Protein 6KX1 (pdb70)

Solvent-accessible surface area: 18974 Å² total; per-residue (Å²): 97,59,1,94,26,65,40,17,14,29,11,70,76,43,24,61,46,110,0,24,0,84,7,66,67,29,87,9,49,98,52,35,0,0,0,0,4,31,7,138,136,81,26,12,35,5,0,0,0,6,5,25,135,94,56,133,97,43,53,51,35,5,111,45,0,132,81,25,6,74,5,48,29,33,50,107,120,36,4,0,39,0,57,0,65,87,2,109,63,114,2,44,7,62,0,6,0,0,0,3,0,0,5,39,8,0,92,24,23,27,0,17,5,40,86,48,160,50,49,62,12,50,12,21,19,2,7,44,62,131,90,94,24,16,0,0,0,1,0,47,21,0,23,1,64,46,13,75,21,58,1,44,93,39,86,52,84,111,24,36,21,54,2,71,23,47,91,107,89,115,65,34,7,12,4,0,0,1,40,10,59,40,100,36,27,72,89,120,72,4,22,0,10,0,25,0,87,28,27,108,44,116,44,80,48,104,2,87,68,132,116,5,92,14,70,10,65,54,132,48,28,75,9,33,91,47,77,102,3,43,0,30,0,102,6,61,84,54,0,71,17,103,71,54,57,20,7,0,0,0,0,8,23,69,48,92,77,0,0,78,8,12,0,43,61,19,64,60,120,26,90,85,14,54,93,30,6,60,10,57,38,80,18,38,76,0,32,0,78,0,27,131,3,82,13,85,3,3,5,45,0,10,0,0,0,1,13,72,37,63,16,4,23,21,2,61,4,0,42,0,31,0,106,72,73,65,20,50,7,84,8,23,21,2,2,2,5,74,65,6,32,118,86,38,18,0,0,0,0,0,0,0,7,47,0,14,25,84,111,24,80,20,42,3,54,6,70,65,73,113,64,156,125,38,45,31,56,8,77,16,73,4,39,31,173,52,3,2,2,1,1,2,0,3,0,45,9,75,84,84,78,8,68,176,54,54,36,0,19,1,21,2,56,10,145,49,52,147,71,58,50,66,90,68,13,54,74,120,116,79,0,48,8,75,50,85,182,129,158

B-factor: mean 35.23, std 11.3, range [15.23, 116.92]

Nearest PDB structures (foldseek):
  6kx1-assembly1_A  TM=1.005E+00  e=6.477E-41  Mus musculus
  5mv3-assembly2_C  TM=9.766E-01  e=1.508E-34  Mus musculus
  5mu2-assembly4_G  TM=9.497E-01  e=2.053E-34  Mus musculus
  5mv4-assembly3_F  TM=9.748E-01  e=3.302E-33  Mus musculus
  5b6f-assembly4_H  TM=8.784E-01  e=6.701E-34  Mus musculus

Secondary structure (DSSP, 8-state):
-EEEEE--EEE-TT--EEEEEEEESS-GGGS-EEEEEEETTTEEEEEEEE--GGGTT-EEE-GGGTTTEEEEEETTTTEEEEEE-S--GGG-EEEEEEETTTTEE---EEEEE-SPPPBPPEEEEE-----EEEEEEEEEEEBSS--EEEEGGGTB-TTEEEPPPEEETTEEEEEEEEEEEGGGTTTS--EEEEEEGGGTEEEEEE----/---EEEE-SEEEEETTS-EEEEEEESS--B-TTS-B-EEEEEE-TTS-EEEEEETTTEE-TT--TTEEEEEETTEEEEEE-S--GGG-EEEEEEE-SS-SSPEE---EEEEEE---B--EEEEEPPPHHHHHTTEEEEEEEEEEEBSS--EEEEEETT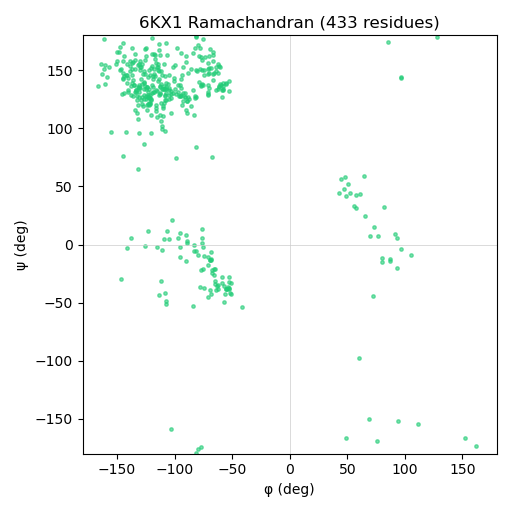EEE-TTEEEEEPPPPTTTS-EEEEEEEEEEHHHHTT--EEEEEEE-TT-SSPEEEEEES--/--PPPP----

Foldseek 3Di:
DAKAKDKAFEAEAQAKIKMKIFDDDDQLQQWKKFKWWADPVPGIGTAKIWHHVVVVGDMDGDPVQPPFWDWDDDSVRSMIMIIGGRDDQVVWGWMWMATHPHDDIHPTDTHGYHNDDFDAWDKDWAAPCPQKDKTKIKTWFGDDDDKDKDKPNPPADPFKDWDDWDADPRMIITMMMGMDGPVCPPVPWIWMWIGDVNVRDIDIGIHHHD/DKAKAWPDQEAEDAAQAKDKIKIFIPWFQQAPVRFGFKWKWFAAFPGDIDTAAGRQFHGDPPHDPQWGKDDGTGMIMIMRGNDALRRFGWMKMWGDHDDDVTDIYPTHTYAYDDDFDFWDKDKDWDDPVQLVVFKTKIKIKGDFGPDPDKDKWKDFQRHTDDPQKDKDKGDQDSVHRGIMMMIMRMDTSVVVVVTFKIKMWMDDPVDNGTDMDMDGPVD/DPDDDDDDDD

GO terms:
  GO:0005515 protein binding (F, IPI)
  GO:0033629 negative regulation of cell adhesion mediated by integrin (P, IDA)
  GO:0005886 plasma membrane (C, TAS)
  GO:0005796 Golgi lumen (C, TAS)
  GO:0000785 chromatin (C, IDA)
  GO:0003712 transcription coregulator activity (F, IDA)
  GO:0045944 positive regulation of transcription by RNA polymerase II (P, IDA)
  GO:0030330 DNA damage response, signal transduction by p53 class mediator (P, IDA)
  GO:1902166 negative regulation of intrinsic apoptotic signaling pathway in response to DNA damage by p53 class mediator (P, IDA)
  GO:0031571 mitotic G1 DNA damage checkpoint signaling (P, IDA)
  GO:0000122 negative regulation of transcription by RNA polymerase II (P, IDA)
  GO:0002039 p53 binding (F, IPI)
  GO:0005886 plasma membrane (C, IDA)
  GO:0070062 extracellular exosome (C, IDA)
  GO:0031982 vesicle (C, HDA)
  GO:0070062 extracellular exosome (C, HDA)
  GO:0005576 extracellular region (C, HDA)

Sequence (439 aa):
VNLEESGGGLVQPGGSMKLSCVASGFTFSNYWMNWVRQSPEKGLEWVAQIRLKSDNYATHYAESVKGRFTISRDDSKSSVYLQMNNLRAEDTGIYYCTGGVFDYWGQGTTLTVSSSKTTPPSVYPLAPGNSMVTLGCLVKGYFPEPVTVTWNSGALSSGVHTFPAVLQSDLYTLSSSVTVPSSTWPSQTVTCNVAHPASSTKVDKKIVPRDVVMTQTPLSLPVSLGDQASISCRSSQSLVHSNGNTYLHWYLQKPGQSPKLLIYKVSNRFSGVPDRFSGSGSGTDFTLKISRVEAEDLGVYFCSQSTHVPPWTFGGGTKLEIKRADAAPTVSIFPPSSEQLTSGGASVVCFLNNFYPKDINVKWKIDGSERQNGVLNSWTDQDSKDSTYSMSSTLTLTKDEYERHNSYTCEATHKTSTSPIVKSFNRNEVTSAPDTRPA

Structure (mmCIF, N/CA/C/O backbone):
data_6KX1
#
_entry.id   6KX1
#
_cell.length_a   159.920
_cell.length_b   39.980
_cell.length_c   63.870
_cell.angle_alpha   90.000
_cell.angle_beta   100.560
_cell.angle_gamma   90.000
#
_symmetry.space_group_name_H-M   'C 1 2 1'
#
loop_
_entity.id
_entity.type
_entity.pdbx_description
1 polymer 'Fab Fragment-SN-101-Heavy chain'
2 polymer 'Fab Fragment-SN-101-Light chain'
3 polymer 'Synthetic MUC1 glycopepide'
4 non-polymer 2-acetamido-2-deoxy-alpha-D-galactopyranose
5 water water
#
loop_
_atom_site.group_PDB
_atom_site.id
_atom_site.type_symbol
_atom_site.label_atom_id
_atom_site.label_alt_id
_atom_site.label_comp_id
_atom_site.label_asym_id
_atom_site.label_entity_id
_atom_site.label_seq_id
_atom_site.pdbx_PDB_ins_code
_atom_site.Cartn_x
_atom_site.Cartn_y
_atom_site.Cartn_z
_atom_site.occupancy
_atom_site.B_iso_or_equiv
_atom_site.auth_seq_id
_atom_site.auth_comp_id
_atom_site.auth_asym_id
_atom_site.auth_atom_id
_atom_site.pdbx_PDB_model_num
ATOM 1 N N . VAL A 1 21 ? 56.69800 -1.35300 42.97000 1.000 43.37000 1 VAL A N 1
ATOM 2 C CA . VAL A 1 21 ? 57.53000 -0.50000 42.06500 1.000 37.85000 1 VAL A CA 1
ATOM 3 C C . VAL A 1 21 ? 57.94000 0.79100 42.76700 1.000 42.28000 1 VAL A C 1
ATOM 4 O O . VAL A 1 21 ? 57.12000 1.46500 43.39000 1.000 44.18000 1 VAL A O 1
ATOM 17 N N . ASN A 1 22 ? 59.21300 1.15500 42.64300 1.000 36.16000 2 ASN A N 1
ATOM 18 C CA . ASN A 1 22 ? 59.72100 2.36100 43.26800 1.000 40.87000 2 ASN A CA 1
ATOM 19 C C . ASN A 1 22 ? 60.55800 3.13400 42.26100 1.000 39.71000 2 ASN A C 1
ATOM 20 O O . ASN A 1 22 ? 61.38100 2.55200 41.55100 1.000 36.70000 2 ASN A O 1
ATOM 31 N N . LEU A 1 23 ? 60.30800 4.43100 42.18000 1.000 33.58000 3 LEU A N 1
ATOM 32 C CA . LEU A 1 23 ? 61.12800 5.37000 41.42300 1.000 32.94000 3 LEU A CA 1
ATOM 33 C C . LEU A 1 23 ? 61.46500 6.52000 42.35300 1.000 36.14000 3 LEU A C 1
ATOM 34 O O . LEU A 1 23 ? 60.56100 7.14100 42.93500 1.000 37.11000 3 LEU A O 1
ATOM 50 N N . GLU A 1 24 ? 62.75100 6.79100 42.52100 1.000 30.77000 4 GLU A N 1
ATOM 51 C CA . GLU A 1 24 ? 63.19700 7.79900 43.47900 1.000 35.47000 4 GLU A CA 1
ATOM 52 C C . GLU A 1 24 ? 63.97400 8.85600 42.73100 1.000 30.05000 4 GLU A C 1
ATOM 53 O O . GLU A 1 24 ? 64.96700 8.53600 42.07500 1.000 31.30000 4 GLU A O 1
ATOM 65 N N . GLU A 1 25 ? 63.54600 10.11300 42.86200 1.000 29.62000 5 GLU A N 1
ATOM 66 C CA . GLU A 1 25 ? 64.15800 11.23000 42.17400 1.000 30.51000 5 GLU A CA 1
ATOM 67 C C . GLU A 1 25 ? 65.10500 11.99000 43.09800 1.000 35.28000 5 GLU A C 1
ATOM 68 O O . GLU A 1 25 ? 64.94400 11.99200 44.31700 1.000 31.77000 5 GLU A O 1
ATOM 80 N N . SER A 1 26 ? 66.08100 12.66200 42.49200 1.000 29.92000 6 SER A N 1
ATOM 81 C CA . SER A 1 26 ? 67.00400 13.52000 43.21800 1.000 32.09000 6 SER A CA 1
ATOM 82 C C . SER A 1 26 ? 67.38700 14.67900 42.31000 1.000 33.09000 6 SER A C 1
ATOM 83 O O . SER A 1 26 ? 67.09300 14.68500 41.11000 1.000 29.67000 6 SER A O 1
ATOM 91 N N . GLY A 1 27 ? 68.06400 15.65900 42.89400 1.000 29.04000 7 GLY A N 1
ATOM 92 C CA . GLY A 1 27 ? 68.26100 16.93300 42.24700 1.000 30.75000 7 GLY A CA 1
ATOM 93 C C . GLY A 1 27 ? 67.08900 17.85300 42.49900 1.000 33.96000 7 GLY A C 1
ATOM 94 O O . GLY A 1 27 ? 66.06600 17.47600 43.07300 1.000 30.80000 7 GLY A O 1
ATOM 98 N N . GLY A 1 28 ? 67.25100 19.09400 42.04300 1.000 31.61000 8 GLY A N 1
ATOM 99 C CA . GLY A 1 28 ? 66.24500 20.10500 42.24100 1.000 36.64000 8 GLY A CA 1
ATOM 100 C C . GLY A 1 28 ? 66.70000 21.18700 43.19700 1.000 32.72000 8 GLY A C 1
ATOM 101 O O . GLY A 1 28 ? 67.91200 21.44700 43.33200 1.000 35.69000 8 GLY A O 1
ATOM 105 N N . GLY A 1 29 ? 65.73800 21.83000 43.83600 1.000 32.07000 9 GLY A N 1
ATOM 106 C CA . GLY A 1 29 ? 66.01700 22.94900 44.70900 1.000 31.55000 9 GLY A CA 1
ATOM 107 C C . GLY A 1 29 ? 65.90100 24.28400 43.99800 1.000 26.53000 9 GLY A C 1
ATOM 108 O O . GLY A 1 29 ? 65.17200 24.40800 43.00400 1.000 28.28000 9 GLY A O 1
ATOM 112 N N . LEU A 1 30 ? 66.64500 25.27300 44.45600 1.000 24.05000 10 LEU A N 1
ATOM 113 C CA . LEU A 1 30 ? 66.56000 26.62400 43.93300 1.000 22.18000 10 LEU A CA 1
ATOM 114 C C . LEU A 1 30 ? 67.64600 26.81400 42.87400 1.000 27.81000 10 LEU A C 1
ATOM 115 O O . LEU A 1 30 ? 68.82000 26.56200 43.13600 1.000 26.50000 10 LEU A O 1
ATOM 131 N N . VAL A 1 31 ? 67.26500 27.27800 41.70400 1.000 24.24000 11 VAL A N 1
ATOM 132 C CA . VAL A 1 31 ? 68.22000 27.57700 40.65100 1.000 28.88000 11 VAL A CA 1
ATOM 133 C C . VAL A 1 31 ? 67.98900 29.00200 40.18700 1.000 28.29000 11 VAL A C 1
ATOM 134 O O . VAL A 1 31 ? 66.84700 29.44900 40.04200 1.000 25.51000 11 VAL A O 1
ATOM 147 N N . GLN A 1 32 ? 69.07000 29.71100 39.94600 1.000 37.98000 12 GLN A N 1
ATOM 148 C CA . GLN A 1 32 ? 68.91500 31.07900 39.47300 1.000 37.81000 12 GLN A CA 1
ATOM 149 C C . GLN A 1 32 ? 68.49200 31.07400 38.00700 1.000 37.41000 12 GLN A C 1
ATOM 150 O O . GLN A 1 32 ? 68.83200 30.14700 37.25800 1.000 31.59000 12 GLN A O 1
ATOM 164 N N . PRO A 1 33 ? 67.74400 32.09000 37.58000 1.000 32.75000 13 PRO A N 1
ATOM 165 C CA . PRO A 1 33 ? 67.35400 32.17500 36.16600 1.000 39.43000 13 PRO A CA 1
ATOM 166 C C . PRO A 1 33 ? 68.56100 32.07600 35.23900 1.000 40.35000 13 PRO A C 1
ATOM 167 O O . PRO A 1 33 ? 69.62600 32.63700 35.50800 1.000 33.67000 13 PRO A O 1
ATOM 178 N N . GLY A 1 34 ? 68.37800 31.36600 34.12600 1.000 36.30000 14 GLY A N 1
ATOM 179 C CA . GLY A 1 34 ? 69.47200 31.07500 33.22500 1.000 35.80000 14 GLY A CA 1
ATOM 180 C C . GLY A 1 34 ? 70.35300 29.92500 33.64700 1.000 38.55000 14 GLY A C 1
ATOM 181 O O . GLY A 1 34 ? 71.15100 29.44200 32.83100 1.000 36.47000 14 GLY A O 1
ATOM 185 N N . GLY A 1 35 ? 70.22200 29.43400 34.88100 1.000 28.23000 15 GLY A N 1
ATOM 186 C CA . GLY A 1 35 ? 71.10700 28.41400 35.37800 1.000 29.44000 15 GLY A CA 1
ATOM 187 C C . GLY A 1 35 ? 70.72500 27.03100 34.87800 1.000 25.13000 15 GLY A C 1
ATOM 188 O O . GLY A 1 35 ? 69.79600 26.85100 34.09500 1.000 29.64000 15 GLY A O 1
ATOM 192 N N . SER A 1 36 ? 71.45200 26.03400 35.37500 1.000 29.90000 16 SER A N 1
ATOM 193 C CA . SER A 1 36 ? 71.31000 24.65600 34.94200 1.000 31.22000 16 SER A CA 1
ATOM 194 C C . SER A 1 36 ? 71.02500 23.76800 36.14400 1.000 32.67000 16 SER A C 1
ATOM 195 O O . SER A 1 36 ? 71.30700 24.12700 37.29000 1.000 32.41000 16 SER A O 1
ATOM 203 N N . MET A 1 37 ? 70.51500 22.57700 35.86100 1.000 24.85000 17 MET A N 1
ATOM 204 C CA . MET A 1 37 ? 70.19100 21.60900 36.90300 1.000 27.07000 17 MET A CA 1
ATOM 205 C C . MET A 1 37 ? 70.03700 20.25300 36.24100 1.000 27.71000 17 MET A C 1
ATOM 206 O O . MET A 1 37 ? 69.58700 20.15300 35.10500 1.000 29.53000 17 MET A O 1
ATOM 220 N N . LYS A 1 38 ? 70.41300 19.21700 36.96700 1.000 25.29000 18 LYS A N 1
ATOM 221 C CA . LYS A 1 38 ? 70.26500 17.84700 36.51700 1.000 30.02000 18 LYS A CA 1
ATOM 222 C C . LYS A 1 38 ? 69.40900 17.10700 37.53800 1.000 29.11000 18 LYS A C 1
ATOM 223 O O . LYS A 1 38 ? 69.77600 17.02100 38.71600 1.000 27.15000 18 LYS A O 1
ATOM 242 N N . LEU A 1 39 ? 68.28100 16.58700 37.08400 1.000 27.52000 19 LEU A N 1
ATOM 243 C CA . LEU A 1 39 ? 67.47000 15.68300 37.89600 1.000 27.43000 19 LEU A CA 1
ATOM 244 C C . LEU A 1 39 ? 67.84300 14.24800 37.59000 1.000 30.29000 19 LEU A C 1
ATOM 245 O O . LEU A 1 39 ? 68.18800 13.89900 36.45900 1.000 25.45000 19 LEU A O 1
ATOM 261 N N . SER A 1 40 ? 67.78600 13.40800 38.61000 1.000 25.69000 20 SER A N 1
ATOM 262 C CA . SER A 1 40 ? 68.05500 11.99500 38.42600 1.000 26.66000 20 SER A CA 1
ATOM 263 C C . SER A 1 40 ? 66.92300 11.17600 39.01700 1.000 26.94000 20 SER A C 1
ATOM 264 O O . SER A 1 40 ? 66.20800 11.62700 39.90500 1.000 30.83000 20 SER A O 1
ATOM 272 N N . CYS A 1 41 ? 66.76400 9.96300 38.49000 1.000 25.77000 21 CYS A N 1
ATOM 273 C CA . CYS A 1 41 ? 65.74300 9.02900 38.92400 1.000 26.09000 21 CYS A CA 1
ATOM 274 C C . CYS A 1 41 ? 66.29700 7.62100 38.85700 1.000 28.83000 21 CYS A C 1
ATOM 275 O O . CYS A 1 41 ? 66.87700 7.22600 37.84600 1.000 28.69000 21 CYS A O 1
ATOM 282 N N . VAL A 1 42 ? 66.13300 6.87800 39.95100 1.000 24.82000 22 VAL A N 1
ATOM 283 C CA . VAL A 1 42 ? 66.49700 5.47500 40.03000 1.000 26.37000 22 VAL A CA 1
ATOM 284 C C . VAL A 1 42 ? 65.23700 4.65200 40.23700 1.000 32.53000 22 VAL A C 1
ATOM 285 O O . VAL A 1 42 ? 64.43200 4.95100 41.13000 1.000 30.38000 22 VAL A O 1
ATOM 298 N N . ALA A 1 43 ? 65.09100 3.59200 39.44900 1.000 29.10000 23 ALA A N 1
ATOM 299 C CA . ALA A 1 43 ? 63.88400 2.78700 39.43600 1.000 32.52000 23 ALA A CA 1
ATOM 300 C C . ALA A 1 43 ? 64.15900 1.32500 39.76600 1.000 44.30000 23 ALA A C 1
ATOM 301 O O . ALA A 1 43 ? 65.22000 0.77700 39.44500 1.000 38.08000 23 ALA A O 1
ATOM 308 N N . SER A 1 44 ? 63.15900 0.68700 40.37500 1.000 37.13000 24 SER A N 1
ATOM 309 C CA . SER A 1 44 ? 63.21700 -0.72500 40.72300 1.000 41.92000 24 SER A CA 1
ATOM 310 C C . SER A 1 44 ? 61.82000 -1.30600 40.62900 1.000 37.18000 24 SER A C 1
ATOM 311 O O . SER A 1 44 ? 60.83500 -0.60900 40.87300 1.000 39.44000 24 SER A O 1
ATOM 319 N N . GLY A 1 45 ? 61.73500 -2.59900 40.30500 1.000 36.97000 25 GLY A N 1
ATOM 320 C CA . GLY A 1 45 ? 60.49100 -3.33900 40.41200 1.000 35.39000 25 GLY A CA 1
ATOM 321 C C . GLY A 1 45 ? 59.81100 -3.63100 39.09600 1.000 44.18000 25 GLY A C 1
ATOM 322 O O . GLY A 1 45 ? 58.83000 -4.39000 39.07400 1.000 35.82000 25 GLY A O 1
ATOM 326 N N . PHE A 1 46 ? 60.28700 -3.05000 38.00000 1.000 35.42000 26 PHE A N 1
ATOM 327 C CA . PHE A 1 46 ? 59.77300 -3.36600 36.67900 1.000 37.86000 26 PHE A CA 1
ATOM 328 C C . PHE A 1 46 ? 60.96000 -3.49400 35.74200 1.000 37.01000 26 PHE A C 1
ATOM 329 O O . PHE A 1 46 ? 62.09600 -3.16600 36.09100 1.000 31.00000 26 PHE A O 1
ATOM 346 N N . THR A 1 47 ? 60.69700 -4.00200 34.54700 1.000 33.15000 27 THR A N 1
ATOM 347 C CA . THR A 1 47 ? 61.77800 -4.25900 33.59700 1.000 40.66000 27 THR A CA 1
ATOM 348 C C . THR A 1 47 ? 62.11100 -2.94300 32.91200 1.000 32.49000 27 THR A C 1
ATOM 349 O O . THR A 1 47 ? 61.63800 -2.65500 31.81300 1.000 29.95000 27 THR A O 1
ATOM 360 N N . PHE A 1 48 ? 62.95600 -2.16200 33.59300 1.000 33.06000 28 PHE A N 1
ATOM 361 C CA . PHE A 1 48 ? 63.23300 -0.76900 33.22300 1.000 34.09000 28 PHE A CA 1
ATOM 362 C C . PHE A 1 48 ? 63.62300 -0.63100 31.76900 1.000 34.07000 28 PHE A C 1
ATOM 363 O O . PHE A 1 48 ? 63.19200 0.30400 31.08600 1.000 29.11000 28 PHE A O 1
ATOM 380 N N . SER A 1 49 ? 64.45100 -1.54700 31.27900 1.000 31.14000 29 SER A N 1
ATOM 381 C CA . SER A 1 49 ? 65.03900 -1.42300 29.96000 1.000 33.28000 29 SER A CA 1
ATOM 382 C C . SER A 1 49 ? 64.00900 -1.58300 28.85800 1.000 31.48000 29 SER A C 1
ATOM 383 O O . SER A 1 49 ? 64.31000 -1.25000 27.71400 1.000 32.20000 29 SER A O 1
ATOM 391 N N . ASN A 1 50 ? 62.80300 -2.06100 29.15800 1.000 29.87000 30 ASN A N 1
ATOM 392 C CA . ASN A 1 50 ? 61.78500 -2.19100 28.12900 1.000 33.65000 30 ASN A CA 1
ATOM 393 C C . ASN A 1 50 ? 60.67800 -1.15100 28.24300 1.000 33.41000 30 ASN A C 1
ATOM 394 O O . ASN A 1 50 ? 59.67000 -1.26000 27.54100 1.000 27.68000 30 ASN A O 1
ATOM 405 N N . TYR A 1 51 ? 60.85200 -0.13100 29.07100 1.000 29.29000 31 TYR A N 1
ATOM 406 C CA . TYR A 1 51 ? 59.86000 0.91900 29.21800 1.000 28.93000 31 TYR A CA 1
ATOM 407 C C . TYR A 1 51 ? 60.39900 2.23700 28.68400 1.000 26.02000 31 TYR A C 1
ATOM 408 O O . TYR A 1 51 ? 61.54800 2.60300 28.95500 1.000 26.64000 31 TYR A O 1
ATOM 426 N N . TRP A 1 52 ? 59.57300 2.94200 27.93000 1.000 24.87000 32 TRP A N 1
ATOM 427 C CA . TRP A 1 52 ? 59.81000 4.36100 27.72700 1.000 24.77000 32 TRP A CA 1
ATOM 428 C C . TRP A 1 52 ? 59.78400 5.04900 29.08800 1.000 26.27000 32 TRP A C 1
ATOM 429 O O . TRP A 1 52 ? 58.88400 4.80100 29.90300 1.000 27.67000 32 TRP A O 1
ATOM 450 N N . MET A 1 53 ? 60.72800 5.95800 29.31100 1.000 25.49000 33 MET A N 1
ATOM 451 C CA . MET A 1 53 ? 60.79000 6.72100 30.55300 1.000 26.51000 33 MET A CA 1
ATOM 452 C C . MET A 1 53 ? 60.50700 8.18200 30.26200 1.000 22.65000 33 MET A C 1
ATOM 453 O O . MET A 1 53 ? 60.86100 8.70500 29.19400 1.000 22.25000 33 MET A O 1
ATOM 467 N N . ASN A 1 54 ? 59.92300 8.86400 31.24100 1.000 21.63000 34 ASN A N 1
ATOM 468 C CA . ASN A 1 54 ? 59.47000 10.22400 31.02300 1.000 22.71000 34 ASN A CA 1
ATOM 469 C C . ASN A 1 54 ? 59.66400 11.05300 32.27600 1.000 24.58000 34 ASN A C 1
ATOM 470 O O . ASN A 1 54 ? 59.72800 10.52300 33.38800 1.000 23.78000 34 ASN A O 1
ATOM 481 N N . TRP A 1 55 ? 59.73000 12.36400 32.06900 1.000 21.66000 35 TRP A N 1
ATOM 482 C CA . TRP A 1 55 ? 59.54800 13.35300 33.13400 1.000 19.65000 35 TRP A CA 1
ATOM 483 C C . TRP A 1 55 ? 58.25800 14.11700 32.90300 1.000 21.22000 35 TRP A C 1
ATOM 484 O O . TRP A 1 55 ? 57.92500 14.47900 31.77000 1.000 21.63000 35 TRP A O 1
ATOM 505 N N . VAL A 1 56 ? 57.52100 14.34600 33.99400 1.000 22.35000 36 VAL A N 1
ATOM 506 C CA . VAL A 1 56 ? 56.23900 15.05200 34.01700 1.000 23.03000 36 VAL A CA 1
ATOM 507 C C . VAL A 1 56 ? 56.37600 16.06900 35.13900 1.000 22.52000 36 VAL A C 1
ATOM 508 O O . VAL A 1 56 ? 56.92000 15.75100 36.19800 1.000 22.97000 36 VAL A O 1
ATOM 521 N N . ARG A 1 57 ? 55.94900 17.29100 34.90900 1.000 22.81000 37 ARG A N 1
ATOM 522 C CA . ARG A 1 57 ? 55.99800 18.28000 35.98500 1.000 21.35000 37 ARG A CA 1
ATOM 523 C C . ARG A 1 57 ? 54.57900 18.71200 36.33000 1.000 23.04000 37 ARG A C 1
ATOM 524 O O . ARG A 1 57 ? 53.64700 18.57200 35.52900 1.000 23.32000 37 ARG A O 1
ATOM 545 N N . GLN A 1 58 ? 54.41600 19.20000 37.56900 1.000 23.18000 38 GLN A N 1
ATOM 546 C CA . GLN A 1 58 ? 53.12200 19.55000 38.13900 1.000 23.87000 38 GLN A CA 1
ATOM 547 C C . GLN A 1 58 ? 53.25000 20.93000 38.78000 1.000 25.14000 38 GLN A C 1
ATOM 548 O O . GLN A 1 58 ? 54.20400 21.18600 39.51800 1.000 23.00000 38 GLN A O 1
ATOM 562 N N . SER A 1 59 ? 52.34800 21.83100 38.42000 1.000 24.38000 39 SER A N 1
ATOM 563 C CA . SER A 1 59 ? 52.35400 23.19300 38.93900 1.000 37.12000 39 SER A CA 1
ATOM 564 C C . SER A 1 59 ? 50.92300 23.67300 39.05900 1.000 37.24000 39 SER A C 1
ATOM 565 O O . SER A 1 59 ? 50.06200 23.23500 38.28900 1.000 34.47000 39 SER A O 1
ATOM 573 N N . PRO A 1 60 ? 50.63100 24.57800 39.99700 1.000 41.97000 40 PRO A N 1
ATOM 574 C CA . PRO A 1 60 ? 49.27600 25.14900 40.05200 1.000 37.98000 40 PRO A CA 1
ATOM 575 C C . PRO A 1 60 ? 48.82800 25.75600 38.73500 1.000 44.41000 40 PRO A C 1
ATOM 576 O O . PRO A 1 60 ? 47.66700 25.58200 38.35000 1.000 46.83000 40 PRO A O 1
ATOM 587 N N . GLU A 1 61 ? 49.74100 26.42100 38.00800 1.000 49.74000 41 GLU A N 1
ATOM 588 C CA . GLU A 1 61 ? 49.37300 27.17700 36.81400 1.000 45.01000 41 GLU A CA 1
ATOM 589 C C . GLU A 1 61 ? 49.13800 26.28300 35.60200 1.000 47.44000 41 GLU A C 1
ATOM 590 O O . GLU A 1 61 ? 48.25600 26.56600 34.78400 1.000 50.66000 41 GLU A O 1
ATOM 602 N N . LYS A 1 62 ? 49.91200 25.21100 35.45000 1.000 45.88000 42 LYS A N 1
ATOM 603 C CA . LYS A 1 62 ? 49.79300 24.35600 34.27600 1.000 43.70000 42 LYS A CA 1
ATOM 604 C C . LYS A 1 62 ? 49.23100 22.97400 34.56200 1.000 39.91000 42 LYS A C 1
ATOM 605 O O . LYS A 1 62 ? 48.99000 22.21300 33.61600 1.000 41.56000 42 LYS A O 1
ATOM 624 N N . GLY A 1 63 ? 48.99400 22.62400 35.82100 1.000 33.39000 43 GLY A N 1
ATOM 625 C CA . GLY A 1 63 ? 48.57300 21.26100 36.10200 1.000 37.30000 43 GLY A CA 1
ATOM 626 C C . GLY A 1 63 ? 49.70900 20.29300 35.83500 1.000 28.57000 43 GLY A C 1
ATOM 627 O O . GLY A 1 63 ? 50.89200 20.62800 35.96800 1.000 30.22000 43 GLY A O 1
ATOM 631 N N . LEU A 1 64 ? 49.33100 19.06700 35.45300 1.000 27.76000 44 LEU A N 1
ATOM 632 C CA . LEU A 1 64 ? 50.27800 18.04900 35.04000 1.000 26.85000 44 LEU A CA 1
ATOM 633 C C . LEU A 1 64 ? 50.68300 18.26800 33.59400 1.000 27.01000 44 LEU A C 1
ATOM 634 O O . LEU A 1 64 ? 49.82700 18.32900 32.70300 1.000 26.64000 44 LEU A O 1
ATOM 650 N N . GLU A 1 65 ? 51.98700 18.33000 33.35300 1.000 25.80000 45 GLU A N 1
ATOM 651 C CA . GLU A 1 65 ? 52.52900 18.62200 32.03400 1.000 23.96000 45 GLU A CA 1
ATOM 652 C C . GLU A 1 65 ? 53.65800 17.64700 31.71200 1.000 26.35000 45 GLU A C 1
ATOM 653 O O . GLU A 1 65 ? 54.70600 17.66200 32.36000 1.000 21.52000 45 GLU A O 1
ATOM 665 N N . TRP A 1 66 ? 53.45800 16.82300 30.69600 1.000 24.36000 46 TRP A N 1
ATOM 666 C CA . TRP A 1 66 ? 54.53200 15.97600 30.19900 1.000 22.85000 46 TRP A CA 1
ATOM 667 C C . TRP A 1 66 ? 55.66400 16.82400 29.62600 1.000 22.88000 46 TRP A C 1
ATOM 668 O O . TRP A 1 66 ? 55.42900 17.75100 28.85200 1.000 24.11000 46 TRP A O 1
ATOM 689 N N . VAL A 1 67 ? 56.90000 16.49400 30.00100 1.000 22.05000 47 VAL A N 1
ATOM 690 C CA . VAL A 1 67 ? 58.07800 17.29800 29.68500 1.000 22.10000 47 VAL A CA 1
ATOM 691 C C . VAL A 1 67 ? 58.95600 16.63500 28.62000 1.000 25.02000 47 VAL A C 1
ATOM 692 O O . VAL A 1 67 ? 59.36100 17.28000 27.64400 1.000 24.65000 47 VAL A O 1
ATOM 705 N N . ALA A 1 68 ? 59.26900 15.35200 28.78600 1.000 23.19000 48 ALA A N 1
ATOM 706 C CA . ALA A 1 68 ? 60.29500 14.71600 27.95500 1.000 21.28000 48 ALA A CA 1
ATOM 707 C C . ALA A 1 68 ? 60.14600 13.20800 28.02200 1.000 22.26000 48 ALA A C 1
ATOM 708 O O . ALA A 1 68 ? 59.71400 12.66900 29.03900 1.000 19.55000 48 ALA A O 1
ATOM 715 N N . GLN A 1 69 ? 60.55700 12.53300 26.93700 1.000 24.47000 49 GLN A N 1
ATOM 716 C CA . GLN A 1 69 ? 60.47800 11.08700 26.81800 1.000 21.07000 49 GLN A CA 1
ATOM 717 C C . GLN A 1 69 ? 61.76700 10.54000 26.21400 1.000 19.50000 49 GLN A C 1
ATOM 718 O O . GLN A 1 69 ? 62.30600 11.10600 25.24600 1.000 22.08000 49 GLN A O 1
ATOM 732 N N . ILE A 1 70 ? 62.23100 9.41200 26.76200 1.000 22.88000 50 ILE A N 1
ATOM 733 C CA . ILE A 1 70 ? 63.33400 8.64600 26.17700 1.000 23.99000 50 ILE A CA 1
ATOM 734 C C . ILE A 1 70 ? 62.85400 7.22200 25.93000 1.000 24.25000 50 ILE A C 1
ATOM 735 O O . ILE A 1 70 ? 62.18800 6.59900 26.77700 1.000 25.08000 50 ILE A O 1
ATOM 751 N N . ARG A 1 71 ? 63.18700 6.70100 24.75800 1.000 25.05000 51 ARG A N 1
ATOM 752 C CA . ARG A 1 71 ? 62.70900 5.38500 24.39400 1.000 28.66000 51 ARG A CA 1
ATOM 753 C C . ARG A 1 71 ? 63.83800 4.37000 24.56200 1.000 28.27000 51 ARG A C 1
ATOM 754 O O . ARG A 1 71 ? 64.78700 4.60500 25.32100 1.000 26.37000 51 ARG A O 1
ATOM 775 N N . LEU A 1 72 ? 63.72800 3.23500 23.87500 1.000 30.03000 52 LEU A N 1
ATOM 776 C CA . LEU A 1 72 ? 64.52900 2.06400 24.19100 1.000 31.85000 52 LEU A CA 1
ATOM 777 C C . LEU A 1 72 ? 65.79400 1.97800 23.34900 1.000 32.88000 52 LEU A C 1
ATOM 778 O O . LEU A 1 72 ? 65.95800 2.66500 22.34500 1.000 30.75000 52 LEU A O 1
ATOM 794 N N . LYS A 1 73 ? 66.70600 1.11000 23.81000 1.000 35.66000 53 LYS A N 1
ATOM 795 C CA . LYS A 1 73 ? 67.80800 0.61200 22.97800 1.000 40.36000 53 LYS A CA 1
ATOM 796 C C . LYS A 1 73 ? 67.35600 0.28300 21.56500 1.000 31.93000 53 LYS A C 1
ATOM 797 O O . LYS A 1 73 ? 67.95200 0.74100 20.58000 1.000 33.80000 53 LYS A O 1
ATOM 816 N N . SER A 1 74 ? 66.31700 -0.54900 21.45500 1.000 35.27000 54 SER A N 1
ATOM 817 C CA . SER A 1 74 ? 65.76300 -0.92200 20.15900 1.000 36.88000 54 SER A CA 1
ATOM 818 C C . SER A 1 74 ? 65.46000 0.29500 19.30200 1.000 41.22000 54 SER A C 1
ATOM 819 O O . SER A 1 74 ? 65.56400 0.24000 18.07000 1.000 43.85000 54 SER A O 1
ATOM 827 N N . ASP A 1 75 ? 65.07000 1.39600 19.93300 1.000 38.24000 55 ASP A N 1
ATOM 828 C CA . ASP A 1 75 ? 64.65600 2.60200 19.24600 1.000 34.96000 55 ASP A CA 1
ATOM 829 C C . ASP A 1 75 ? 65.81200 3.53100 18.99800 1.000 33.94000 55 ASP A C 1
ATOM 830 O O . ASP A 1 75 ? 65.59300 4.68800 18.64000 1.000 34.11000 55 ASP A O 1
ATOM 839 N N . ASN A 1 76 ? 67.03300 3.08100 19.26700 1.000 33.81000 56 ASN A N 1
ATOM 840 C CA . ASN A 1 76 ? 68.20600 3.94100 19.22500 1.000 31.24000 56 ASN A CA 1
ATOM 841 C C . ASN A 1 76 ? 68.05200 5.12600 20.16600 1.000 32.99000 56 ASN A C 1
ATOM 842 O O . ASN A 1 76 ? 68.60800 6.20400 19.94400 1.000 26.77000 56 ASN A O 1
ATOM 853 N N . TYR A 1 77 ? 67.33800 4.90900 21.26400 1.000 27.80000 57 TYR A N 1
ATOM 854 C CA . TYR A 1 77 ? 67.20500 5.93200 22.30200 1.000 31.17000 57 TYR A CA 1
ATOM 855 C C . TYR A 1 77 ? 66.53900 7.18100 21.75000 1.000 32.09000 57 TYR A C 1
ATOM 856 O O . TYR A 1 77 ? 66.94000 8.29600 22.05700 1.000 26.50000 57 TYR A O 1
ATOM 874 N N . ALA A 1 78 ? 65.47800 6.98500 20.96700 1.000 28.43000 58 ALA A N 1
ATOM 875 C CA . ALA A 1 78 ? 64.72200 8.10000 20.43300 1.000 27.99000 58 ALA A CA 1
ATOM 876 C C . ALA A 1 78 ? 64.12500 8.91900 21.58300 1.000 27.09000 58 ALA A C 1
ATOM 877 O O . ALA A 1 78 ? 63.87500 8.39700 22.67500 1.000 26.95000 58 ALA A O 1
ATOM 884 N N . THR A 1 79 ? 63.90400 10.20200 21.31400 1.000 24.90000 59 THR A N 1
ATOM 885 C CA . THR A 1 79 ? 63.40400 11.14700 22.31100 1.000 26.63000 59 THR A CA 1
ATOM 886 C C . THR A 1 79 ? 62.31200 12.03800 21.73700 1.000 28.60000 59 THR A C 1
ATOM 887 O O . THR A 1 79 ? 62.25300 12.30200 20.53500 1.000 26.03000 59 THR A O 1
ATOM 898 N N . HIS A 1 80 ? 61.48100 12.56800 22.64000 1.000 25.63000 60 HIS A N 1
ATOM 899 C CA . HIS A 1 80 ? 60.49700 13.59000 22.32400 1.000 26.06000 60 HIS A CA 1
ATOM 900 C C . HIS A 1 80 ? 60.55600 14.60400 23.45500 1.000 26.48000 60 HIS A C 1
ATOM 901 O O . HIS A 1 80 ? 60.77900 14.22200 24.61100 1.000 25.40000 60 HIS A O 1
ATOM 915 N N . TYR A 1 81 ? 60.33600 15.88000 23.13500 1.000 25.74000 61 TYR A N 1
ATOM 916 C CA . TYR A 1 81 ? 60.29200 16.93100 24.14200 1.000 31.21000 61 TYR A CA 1
ATOM 917 C C . TYR A 1 81 ? 59.04400 17.77700 23.98100 1.000 32.12000 61 TYR A C 1
ATOM 918 O O . TYR A 1 81 ? 58.53300 17.98200 22.87500 1.000 29.90000 61 TYR A O 1
ATOM 936 N N . ALA A 1 82 ? 58.57500 18.30300 25.09900 1.000 28.89000 62 ALA A N 1
ATOM 937 C CA . ALA A 1 82 ? 57.51800 19.29200 25.04800 1.000 32.11000 62 ALA A CA 1
ATOM 938 C C . ALA A 1 82 ? 58.00600 20.57300 24.38200 1.000 29.83000 62 ALA A C 1
ATOM 939 O O . ALA A 1 82 ? 59.17000 20.96300 24.49600 1.000 29.09000 62 ALA A O 1
ATOM 946 N N . GLU A 1 83 ? 57.08100 21.23300 23.70200 1.000 33.12000 63 GLU A N 1
ATOM 947 C CA . GLU A 1 83 ? 57.37900 22.50700 23.05200 1.000 41.39000 63 GLU A CA 1
ATOM 948 C C . GLU A 1 83 ? 58.05200 23.50100 24.00100 1.000 36.01000 63 GLU A C 1
ATOM 949 O O . GLU A 1 83 ? 59.03500 24.14400 23.62700 1.000 35.53000 63 GLU A O 1
ATOM 961 N N . SER A 1 84 ? 57.58200 23.60300 25.24600 1.000 37.22000 64 SER A N 1
ATOM 962 C CA . SER A 1 84 ? 58.13400 24.58700 26.18200 1.000 33.07000 64 SER A CA 1
ATOM 963 C C . SER A 1 84 ? 59.57000 24.29800 26.62800 1.000 37.43000 64 SER A C 1
ATOM 964 O O . SER A 1 84 ? 60.21200 25.18900 27.20400 1.000 32.43000 64 SER A O 1
ATOM 972 N N . VAL A 1 85 ? 60.11300 23.10800 26.36600 1.000 33.37000 65 VAL A N 1
ATOM 973 C CA . VAL A 1 85 ? 61.44000 22.75700 26.86500 1.000 32.40000 65 VAL A CA 1
ATOM 974 C C . VAL A 1 85 ? 62.38000 22.30000 25.76800 1.000 36.14000 65 VAL A C 1
ATOM 975 O O . VAL A 1 85 ? 63.54700 21.99900 26.05000 1.000 33.11000 65 VAL A O 1
ATOM 988 N N . LYS A 1 86 ? 61.92800 22.24300 24.52400 1.000 39.68000 66 LYS A N 1
ATOM 989 C CA . LYS A 1 86 ? 62.79100 21.77200 23.45100 1.000 40.44000 66 LYS A CA 1
ATOM 990 C C . LYS A 1 86 ? 64.01100 22.68400 23.27900 1.000 33.83000 66 LYS A C 1
ATOM 991 O O . LYS A 1 86 ? 63.89800 23.91100 23.28400 1.000 41.96000 66 LYS A O 1
ATOM 1010 N N . GLY A 1 87 ? 65.18800 22.07400 23.15900 1.000 37.22000 67 GLY A N 1
ATOM 1011 C CA . GLY A 1 87 ? 66.41800 22.81000 22.96700 1.000 40.84000 67 GLY A CA 1
ATOM 1012 C C . GLY A 1 87 ? 67.10300 23.25400 24.24000 1.000 46.27000 67 GLY A C 1
ATOM 1013 O O . GLY A 1 87 ? 68.26300 23.69100 24.19200 1.000 45.52000 67 GLY A O 1
ATOM 1017 N N . ARG A 1 88 ? 66.41800 23.17100 25.37800 1.000 34.86000 68 ARG A N 1
ATOM 1018 C CA . ARG A 1 88 ? 66.99800 23.49100 26.67000 1.000 35.23000 68 ARG A CA 1
ATOM 1019 C C . ARG A 1 88 ? 67.16000 22.26800 27.56500 1.000 35.43000 68 ARG A C 1
ATOM 1020 O O . ARG A 1 88 ? 68.10400 22.21500 28.34900 1.000 32.14000 68 ARG A O 1
ATOM 1041 N N . PHE A 1 89 ? 66.27700 21.27400 27.44600 1.000 35.12000 69 PHE A N 1
ATOM 1042 C CA . PHE A 1 89 ? 66.32100 20.06500 28.25600 1.000 31.08000 69 PHE A CA 1
ATOM 1043 C C . PHE A 1 89 ? 66.84400 18.87900 27.44500 1.000 30.85000 69 PHE A C 1
ATOM 1044 O O . PHE A 1 89 ? 66.54900 18.74300 26.25900 1.000 30.32000 69 PHE A O 1
ATOM 1061 N N . THR A 1 90 ? 67.57700 17.99400 28.11400 1.000 27.37000 70 THR A N 1
ATOM 1062 C CA . THR A 1 90 ? 68.04800 16.74400 27.53100 1.000 29.63000 70 THR A CA 1
ATOM 1063 C C . THR A 1 90 ? 67.65700 15.61100 28.46300 1.000 25.47000 70 THR A C 1
ATOM 1064 O O . THR A 1 90 ? 68.09600 15.58300 29.61200 1.000 27.17000 70 THR A O 1
ATOM 1075 N N . ILE A 1 91 ? 66.88200 14.65400 27.96700 1.000 26.72000 71 ILE A N 1
ATOM 1076 C CA . ILE A 1 91 ? 66.59200 13.41900 28.69500 1.000 22.93000 71 ILE A CA 1
ATOM 1077 C C . ILE A 1 91 ? 67.57000 12.32200 28.26800 1.000 27.01000 71 ILE A C 1
ATOM 1078 O O . ILE A 1 91 ? 67.96400 12.24800 27.09400 1.000 28.80000 71 ILE A O 1
ATOM 1094 N N . SER A 1 92 ? 67.98700 11.49300 29.21700 1.000 24.75000 72 SER A N 1
ATOM 1095 C CA . SER A 1 92 ? 68.83900 10.35400 28.90800 1.000 30.20000 72 SER A CA 1
ATOM 1096 C C . SER A 1 92 ? 68.57800 9.23100 29.89400 1.000 29.21000 72 SER A C 1
ATOM 1097 O O . SER A 1 92 ? 67.96600 9.43300 30.94800 1.000 30.36000 72 SER A O 1
ATOM 1105 N N . ARG A 1 93 ? 69.06500 8.03500 29.55200 1.000 23.92000 73 ARG A N 1
ATOM 1106 C CA . ARG A 1 93 ? 68.84600 6.87000 30.40100 1.000 29.24000 73 ARG A CA 1
ATOM 1107 C C . ARG A 1 93 ? 70.12500 6.05700 30.51600 1.000 31.74000 73 ARG A C 1
ATOM 1108 O O . ARG A 1 93 ? 71.00500 6.10800 29.65500 1.000 26.26000 73 ARG A O 1
ATOM 1129 N N . ASP A 1 94 ? 70.21400 5.30000 31.60200 1.000 29.68000 74 ASP A N 1
ATOM 1130 C CA . ASP A 1 94 ? 71.33300 4.40000 31.86900 1.000 31.57000 74 ASP A CA 1
ATOM 1131 C C . ASP A 1 94 ? 70.68100 3.07800 32.24600 1.000 31.96000 74 ASP A C 1
ATOM 1132 O O . ASP A 1 94 ? 70.25800 2.89200 33.39400 1.000 31.03000 74 ASP A O 1
ATOM 1141 N N . ASP A 1 95 ? 70.54400 2.18200 31.26300 1.000 29.28000 75 ASP A N 1
ATOM 1142 C CA . ASP A 1 95 ? 69.93800 0.89500 31.54100 1.000 33.44000 75 ASP A CA 1
ATOM 1143 C C . ASP A 1 95 ? 70.77700 0.06200 32.50500 1.000 34.80000 75 ASP A C 1
ATOM 1144 O O . ASP A 1 95 ? 70.23500 -0.85100 33.12700 1.000 36.51000 75 ASP A O 1
ATOM 1153 N N . SER A 1 96 ? 72.07800 0.34200 32.65600 1.000 35.53000 76 SER A N 1
ATOM 1154 C CA . SER A 1 96 ? 72.87500 -0.43000 33.61600 1.000 36.21000 76 SER A CA 1
ATOM 1155 C C . SER A 1 96 ? 72.63000 0.00800 35.05200 1.000 37.84000 76 SER A C 1
ATOM 1156 O O . SER A 1 96 ? 72.89500 -0.76200 35.98100 1.000 36.21000 76 SER A O 1
ATOM 1164 N N . LYS A 1 97 ? 72.13600 1.23300 35.24000 1.000 30.59000 77 LYS A N 1
ATOM 1165 C CA . LYS A 1 97 ? 71.84500 1.78300 36.55200 1.000 32.61000 77 LYS A CA 1
ATOM 1166 C C . LYS A 1 97 ? 70.35300 1.90500 36.80500 1.000 29.13000 77 LYS A C 1
ATOM 1167 O O . LYS A 1 97 ? 69.96500 2.47600 37.82500 1.000 29.10000 77 LYS A O 1
ATOM 1186 N N . SER A 1 98 ? 69.51500 1.43100 35.88600 1.000 28.15000 78 SER A N 1
ATOM 1187 C CA . SER A 1 98 ? 68.06200 1.60900 35.94700 1.000 34.59000 78 SER A CA 1
ATOM 1188 C C . SER A 1 98 ? 67.71300 3.06100 36.26300 1.000 31.49000 78 SER A C 1
ATOM 1189 O O . SER A 1 98 ? 66.88200 3.36800 37.12200 1.000 30.11000 78 SER A O 1
ATOM 1197 N N . SER A 1 99 ? 68.35000 3.97700 35.53800 1.000 30.52000 79 SER A N 1
ATOM 1198 C CA . SER A 1 99 ? 68.24300 5.38400 35.86100 1.000 27.47000 79 SER A CA 1
ATOM 1199 C C . SER A 1 99 ? 67.88000 6.22300 34.64100 1.000 31.35000 79 SER A C 1
ATOM 1200 O O . SER A 1 99 ? 68.18600 5.88500 33.48700 1.000 28.02000 79 SER A O 1
ATOM 1208 N N . VAL A 1 100 ? 67.23500 7.34300 34.92500 1.000 25.67000 80 VAL A N 1
ATOM 1209 C CA . VAL A 1 100 ? 66.88200 8.33000 33.90400 1.000 26.89000 80 VAL A CA 1
ATOM 1210 C C . VAL A 1 100 ? 67.24400 9.69300 34.45800 1.000 26.57000 80 VAL A C 1
ATOM 1211 O O . VAL A 1 100 ? 67.30700 9.90900 35.67000 1.000 27.42000 80 VAL A O 1
ATOM 1224 N N . TYR A 1 101 ? 67.57700 10.60700 33.55800 1.000 23.51000 81 TYR A N 1
ATOM 1225 C CA . TYR A 1 101 ? 68.14500 11.88700 33.93700 1.000 26.93000 81 TYR A CA 1
ATOM 1226 C C . TYR A 1 101 ? 67.48700 12.96400 33.10400 1.000 26.56000 81 TYR A C 1
ATOM 1227 O O . TYR A 1 101 ? 67.04500 12.70700 31.98400 1.000 25.89000 81 TYR A O 1
ATOM 1245 N N . LEU A 1 102 ? 67.41200 14.16300 33.65600 1.000 26.14000 82 LEU A N 1
ATOM 1246 C CA . LEU A 1 102 ? 66.91800 15.32100 32.92900 1.000 27.77000 82 LEU A CA 1
ATOM 1247 C C . LEU A 1 102 ? 67.89900 16.45400 33.14000 1.000 28.13000 82 LEU A C 1
ATOM 1248 O O . LEU A 1 102 ? 67.97000 17.02000 34.23800 1.000 27.12000 82 LEU A O 1
ATOM 1264 N N . GLN A 1 103 ? 68.65600 16.80400 32.10200 1.000 26.95000 83 GLN A N 1
ATOM 1265 C CA . GLN A 1 103 ? 69.58200 17.92300 32.18200 1.000 29.18000 83 GLN A CA 1
ATOM 1266 C C . GLN A 1 103 ? 68.84700 19.16700 31.68800 1.000 28.15000 83 GLN A C 1
ATOM 1267 O O . GLN A 1 103 ? 68.20700 19.13700 30.63400 1.000 29.82000 83 GLN A O 1
ATOM 1281 N N . MET A 1 104 ? 68.91500 20.24600 32.45000 1.000 29.86000 84 MET A N 1
ATOM 1282 C CA . MET A 1 104 ? 68.14000 21.44200 32.13000 1.000 30.70000 84 MET A CA 1
ATOM 1283 C C . MET A 1 104 ? 69.09700 22.62100 32.07300 1.000 33.36000 84 MET A C 1
ATOM 1284 O O . MET A 1 104 ? 69.86000 22.84100 33.01500 1.000 31.39000 84 MET A O 1
ATOM 1298 N N . ASN A 1 105 ? 69.09000 23.33900 30.95200 1.000 28.86000 85 ASN A N 1
ATOM 1299 C CA . ASN A 1 105 ? 69.88400 24.54200 30.76600 1.000 31.04000 85 ASN A CA 1
ATOM 1300 C C . ASN A 1 105 ? 68.95100 25.72900 30.56000 1.000 26.34000 85 ASN A C 1
ATOM 1301 O O . ASN A 1 105 ? 67.76000 25.57600 30.22500 1.000 27.12000 85 ASN A O 1
ATOM 1312 N N . ASN A 1 106 ? 69.48600 26.92200 30.79700 1.000 29.81000 86 ASN A N 1
ATOM 1313 C CA . ASN A 1 106 ? 68.76500 28.18200 30.66300 1.000 30.11000 86 ASN A CA 1
ATOM 1314 C C . ASN A 1 106 ? 67.36400 28.10600 31.27300 1.000 29.70000 86 ASN A C 1
ATOM 1315 O O . ASN A 1 106 ? 66.35200 28.34600 30.62000 1.000 26.50000 86 ASN A O 1
ATOM 1326 N N . LEU A 1 107 ? 67.32000 27.75600 32.55100 1.000 32.10000 87 LEU A N 1
ATOM 1327 C CA . LEU A 1 107 ? 66.04100 27.59600 33.23300 1.000 29.18000 87 LEU A CA 1
ATOM 1328 C C . LEU A 1 107 ? 65.32900 28.93700 33.36500 1.000 32.68000 87 LEU A C 1
ATOM 1329 O O . LEU A 1 107 ? 65.96400 29.98200 33.50800 1.000 33.84000 87 LEU A O 1
ATOM 1345 N N . ARG A 1 108 ? 63.98600 28.88800 33.29900 1.000 33.41000 88 ARG A N 1
ATOM 1346 C CA . ARG A 1 108 ? 63.10800 30.04600 33.39600 1.000 33.57000 88 ARG A CA 1
ATOM 1347 C C . ARG A 1 108 ? 62.22000 29.90600 34.63300 1.000 32.58000 88 ARG A C 1
ATOM 1348 O O . ARG A 1 108 ? 62.02700 28.80200 35.14200 1.000 28.77000 88 ARG A O 1
ATOM 1369 N N . ALA A 1 109 ? 61.61400 31.02000 35.06300 1.000 28.79000 89 ALA A N 1
ATOM 1370 C CA . ALA A 1 109 ? 60.62700 30.97200 36.14200 1.000 30.80000 89 ALA A CA 1
ATOM 1371 C C . ALA A 1 109 ? 59.53300 29.94700 35.85500 1.000 29.63000 89 ALA A C 1
ATOM 1372 O O . ALA A 1 109 ? 59.07200 29.24600 36.76500 1.000 30.51000 89 ALA A O 1
ATOM 1379 N N . GLU A 1 110 ? 59.11200 29.83200 34.58900 1.000 33.94000 90 GLU A N 1
ATOM 1380 C CA . GLU A 1 110 ? 58.02300 28.95000 34.20000 1.000 32.56000 90 GLU A CA 1
ATOM 1381 C C . GLU A 1 110 ? 58.35700 27.46700 34.34000 1.000 27.95000 90 GLU A C 1
ATOM 1382 O O . GLU A 1 110 ? 57.44900 26.63700 34.24800 1.000 30.49000 90 GLU A O 1
ATOM 1394 N N . ASP A 1 111 ? 59.62600 27.11700 34.53100 1.000 31.19000 91 ASP A N 1
ATOM 1395 C CA . ASP A 1 111 ? 60.05100 25.74100 34.73000 1.000 25.41000 91 ASP A CA 1
ATOM 1396 C C . ASP A 1 111 ? 59.82600 25.25900 36.15800 1.000 28.44000 91 ASP A C 1
ATOM 1397 O O . ASP A 1 111 ? 59.98500 24.05300 36.42800 1.000 25.80000 91 ASP A O 1
ATOM 1406 N N . THR A 1 112 ? 59.45500 26.17900 37.05500 1.000 25.73000 92 THR A N 1
ATOM 1407 C CA . THR A 1 112 ? 59.18900 25.84700 38.45000 1.000 26.54000 92 THR A CA 1
ATOM 1408 C C . THR A 1 112 ? 58.08100 24.81700 38.58800 1.000 25.98000 92 THR A C 1
ATOM 1409 O O . THR A 1 112 ? 57.01700 24.93600 37.97300 1.000 24.78000 92 THR A O 1
ATOM 1420 N N . GLY A 1 113 ? 58.32100 23.80500 39.41000 1.000 22.91000 93 GLY A N 1
ATOM 1421 C CA . GLY A 1 113 ? 57.27000 22.88200 39.75400 1.000 25.63000 93 GLY A CA 1
ATOM 1422 C C . GLY A 1 113 ? 57.81800 21.57800 40.32100 1.000 21.92000 93 GLY A C 1
ATOM 1423 O O . GLY A 1 113 ? 59.00300 21.45300 40.60400 1.000 23.57000 93 GLY A O 1
ATOM 1427 N N . ILE A 1 114 ? 56.90200 20.64800 40.52200 1.000 22.98000 94 ILE A N 1
ATOM 1428 C CA . ILE A 1 114 ? 57.25200 19.32700 41.00000 1.000 22.32000 94 ILE A CA 1
ATOM 1429 C C . ILE A 1 114 ? 57.55000 18.47500 39.77900 1.000 25.18000 94 ILE A C 1
ATOM 1430 O O . ILE A 1 114 ? 56.72800 18.42200 38.86000 1.000 23.05000 94 ILE A O 1
ATOM 1446 N N . TYR A 1 115 ? 58.71500 17.83300 39.75200 1.000 22.91000 95 TYR A N 1
ATOM 1447 C CA . TYR A 1 115 ? 59.08100 16.96800 38.62800 1.000 21.45000 95 TYR A CA 1
ATOM 1448 C C . TYR A 1 115 ? 58.95700 15.50600 39.04700 1.000 21.94000 95 TYR A C 1
ATOM 1449 O O . TYR A 1 115 ? 59.60400 15.08000 40.00300 1.000 23.17000 95 TYR A O 1
ATOM 1467 N N . TYR A 1 116 ? 58.17900 14.74000 38.28800 1.000 19.42000 96 TYR A N 1
ATOM 1468 C CA . TYR A 1 116 ? 58.08800 13.29600 38.47900 1.000 22.28000 96 TYR A CA 1
ATOM 1469 C C . TYR A 1 116 ? 58.80400 12.54100 37.36700 1.000 23.13000 96 TYR A C 1
ATOM 1470 O O . TYR A 1 116 ? 58.62200 12.85300 36.18600 1.000 23.03000 96 TYR A O 1
ATOM 1488 N N . CYS A 1 117 ? 59.60200 11.54600 37.76600 1.000 22.78000 97 CYS A N 1
ATOM 1489 C CA . CYS A 1 117 ? 60.05000 10.46400 36.90500 1.000 22.53000 97 CYS A CA 1
ATOM 1490 C C . CYS A 1 117 ? 58.92100 9.45700 36.72100 1.000 24.96000 97 CYS A C 1
ATOM 1491 O O . CYS A 1 117 ? 58.22100 9.11800 37.68000 1.000 23.42000 97 CYS A O 1
ATOM 1498 N N . THR A 1 118 ? 58.74100 8.97800 35.47600 1.000 22.10000 98 THR A N 1
ATOM 1499 C CA . THR A 1 118 ? 57.74300 7.94400 35.19700 1.000 21.30000 98 THR A CA 1
ATOM 1500 C C . THR A 1 118 ? 58.24200 6.87000 34.22600 1.000 23.91000 98 THR A C 1
ATOM 1501 O O . THR A 1 118 ? 59.01600 7.14800 33.30500 1.000 24.24000 98 THR A O 1
ATOM 1512 N N . GLY A 1 119 ? 57.72500 5.65900 34.40800 1.000 24.75000 99 GLY A N 1
ATOM 1513 C CA . GLY A 1 119 ? 57.84700 4.58800 33.42700 1.000 22.68000 99 GLY A CA 1
ATOM 1514 C C . GLY A 1 119 ? 56.53500 4.41600 32.67600 1.000 28.39000 99 GLY A C 1
ATOM 1515 O O . GLY A 1 119 ? 55.46200 4.38200 33.27900 1.000 27.41000 99 GLY A O 1
ATOM 1519 N N . GLY A 1 120 ? 56.63700 4.34400 31.35800 1.000 21.81000 100 GLY A N 1
ATOM 1520 C CA . GLY A 1 120 ? 55.44500 4.26300 30.53900 1.000 25.63000 100 GLY A CA 1
ATOM 1521 C C . GLY A 1 120 ? 54.79200 5.62600 30.45900 1.000 25.57000 100 GLY A C 1
ATOM 1522 O O . GLY A 1 120 ? 55.35900 6.63200 30.87700 1.000 24.83000 100 GLY A O 1
ATOM 1526 N N . VAL A 1 121 ? 53.57100 5.65200 29.92300 1.000 24.66000 101 VAL A N 1
ATOM 1527 C CA . VAL A 1 121 ? 52.80900 6.89000 29.75100 1.000 23.98000 101 VAL A CA 1
ATOM 1528 C C . VAL A 1 121 ? 51.36800 6.76600 30.25800 1.000 26.54000 101 VAL A C 1
ATOM 1529 O O . VAL A 1 121 ? 50.40200 6.94400 29.49900 1.000 25.14000 101 VAL A O 1
ATOM 1542 N N . PHE A 1 122 ? 51.19300 6.57200 31.55900 1.000 22.30000 102 PHE A N 1
ATOM 1543 C CA . PHE A 1 122 ? 52.21200 6.66100 32.60700 1.000 22.22000 102 PHE A CA 1
ATOM 1544 C C . PHE A 1 122 ? 51.94500 5.55400 33.64300 1.000 24.34000 102 PHE A C 1
ATOM 1545 O O . PHE A 1 122 ? 51.11100 5.72000 34.52100 1.000 23.13000 102 PHE A O 1
ATOM 1562 N N . ASP A 1 123 ? 52.65400 4.41700 33.51200 1.000 22.95000 103 ASP A N 1
ATOM 1563 C CA . ASP A 1 123 ? 52.38300 3.24500 34.34200 1.000 22.07000 103 ASP A CA 1
ATOM 1564 C C . ASP A 1 123 ? 52.82000 3.46700 35.77600 1.000 22.99000 103 ASP A C 1
ATOM 1565 O O . ASP A 1 123 ? 52.11600 3.09200 36.72400 1.000 24.83000 103 ASP A O 1
ATOM 1574 N N . TYR A 1 124 ? 54.01800 4.01600 35.95300 1.000 24.50000 104 TYR A N 1
ATOM 1575 C CA . TYR A 1 124 ? 54.69700 4.10300 37.23300 1.000 24.17000 104 TYR A CA 1
ATOM 1576 C C . TYR A 1 124 ? 55.21600 5.51300 37.44700 1.000 24.33000 104 TYR A C 1
ATOM 1577 O O . TYR A 1 124 ? 55.79700 6.10800 36.53700 1.000 24.06000 104 TYR A O 1
ATOM 1595 N N . TRP A 1 125 ? 55.01800 6.03500 38.66400 1.000 22.23000 105 TRP A N 1
ATOM 1596 C CA . TRP A 1 125 ? 55.43900 7.38100 39.01200 1.000 22.59000 105 TRP A CA 1
ATOM 1597 C C . TRP A 1 125 ? 56.36800 7.40000 40.21500 1.000 25.84000 105 TRP A C 1
ATOM 1598 O O . TRP A 1 125 ? 56.15900 6.66200 41.19400 1.000 25.35000 105 TRP A O 1
ATOM 1619 N N . GLY A 1 126 ? 57.32900 8.30500 40.18900 1.000 24.86000 106 GLY A N 1
ATOM 1620 C CA . GLY A 1 126 ? 58.16400 8.56400 41.34100 1.000 25.01000 106 GLY A CA 1
ATOM 1621 C C . GLY A 1 126 ? 57.41600 9.39900 42.36200 1.000 29.50000 106 GLY A C 1
ATOM 1622 O O . GLY A 1 126 ? 56.22600 9.68800 42.22700 1.000 28.81000 106 GLY A O 1
ATOM 1626 N N . GLN A 1 127 ? 58.13600 9.79300 43.41000 1.000 34.95000 107 GLN A N 1
ATOM 1627 C CA . GLN A 1 127 ? 57.52500 10.59000 44.47000 1.000 34.50000 107 GLN A CA 1
ATOM 1628 C C . GLN A 1 127 ? 57.62800 12.08500 44.20300 1.000 32.01000 107 GLN A C 1
ATOM 1629 O O . GLN A 1 127 ? 56.92500 12.86400 44.84500 1.000 32.93000 107 GLN A O 1
ATOM 1643 N N . GLY A 1 128 ? 58.47000 12.49200 43.26800 1.000 26.79000 108 GLY A N 1
ATOM 1644 C CA . GLY A 1 128 ? 58.57400 13.88400 42.91200 1.000 28.36000 108 GLY A CA 1
ATOM 1645 C C . GLY A 1 128 ? 59.70400 14.59700 43.62200 1.000 31.73000 108 GLY A C 1
ATOM 1646 O O . GLY A 1 128 ? 60.00500 14.33800 44.78700 1.000 31.29000 108 GLY A O 1
ATOM 1650 N N . THR A 1 129 ? 60.34900 15.50400 42.90600 1.000 24.96000 109 THR A N 1
ATOM 1651 C CA . THR A 1 129 ? 61.27800 16.45000 43.48900 1.000 28.54000 109 THR A CA 1
ATOM 1652 C C . THR A 1 129 ? 60.85600 17.81100 42.96800 1.000 26.55000 109 THR A C 1
ATOM 1653 O O . THR A 1 129 ? 60.14000 17.90300 41.97000 1.000 31.30000 109 THR A O 1
ATOM 1664 N N . THR A 1 130 ? 61.23100 18.87000 43.68200 1.000 23.28000 110 THR A N 1
ATOM 1665 C CA . THR A 1 130 ? 60.72600 20.20600 43.39300 1.000 24.38000 110 THR A CA 1
ATOM 1666 C C . THR A 1 130 ? 61.86200 21.08300 42.87500 1.000 26.96000 110 THR A C 1
ATOM 1667 O O . THR A 1 130 ? 62.98300 21.04800 43.39200 1.000 27.50000 110 THR A O 1
ATOM 1678 N N . LEU A 1 131 ? 61.56200 21.82800 41.83600 1.000 25.50000 111 LEU A N 1
ATOM 1679 C CA . LEU A 1 131 ? 62.49600 22.76200 41.24100 1.000 26.63000 111 LEU A CA 1
ATOM 1680 C C . LEU A 1 131 ? 61.85400 24.13000 41.29700 1.000 24.37000 111 LEU A C 1
ATOM 1681 O O . LEU A 1 131 ? 60.71900 24.29900 40.84900 1.000 26.75000 111 LEU A O 1
ATOM 1697 N N . THR A 1 132 ? 62.59300 25.10500 41.82300 1.000 24.69000 112 THR A N 1
ATOM 1698 C CA . THR A 1 132 ? 62.17800 26.48900 41.84700 1.000 24.66000 112 THR A CA 1
ATOM 1699 C C . THR A 1 132 ? 63.24100 27.31900 41.13800 1.000 22.57000 112 THR A C 1
ATOM 1700 O O . THR A 1 132 ? 64.42100 27.22500 41.47000 1.000 26.01000 112 THR A O 1
ATOM 1711 N N . VAL A 1 133 ? 62.81900 28.11500 40.16700 1.000 25.51000 113 VAL A N 1
ATOM 1712 C CA . VAL A 1 133 ? 63.72100 28.99700 39.43400 1.000 24.21000 113 VAL A CA 1
ATOM 1713 C C . VAL A 1 133 ? 63.38300 30.42200 39.83700 1.000 28.91000 113 VAL A C 1
ATOM 1714 O O . VAL A 1 133 ? 62.31000 30.94100 39.50100 1.000 28.76000 113 VAL A O 1
ATOM 1727 N N . SER A 1 134 ? 64.29300 31.04900 40.56900 1.000 27.50000 114 SER A N 1
ATOM 1728 C CA . SER A 1 134 ? 64.07800 32.42700 40.98200 1.000 30.62000 114 SER A CA 1
ATOM 1729 C C . SER A 1 134 ? 65.40600 33.04500 41.37100 1.000 34.3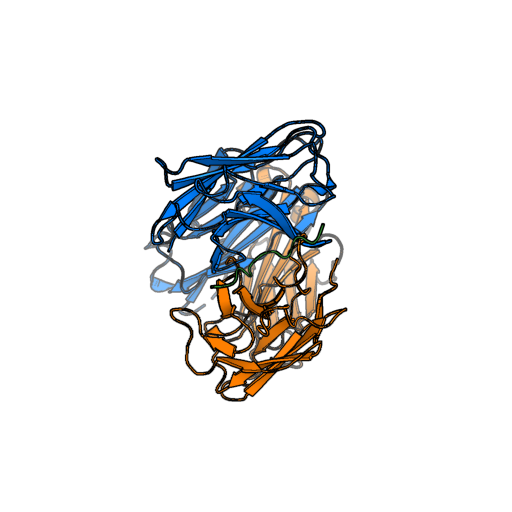0000 114 SER A C 1
ATOM 1730 O O . SER A 1 134 ? 66.34700 32.35100 41.75700 1.000 32.00000 114 SER A O 1
ATOM 1738 N N . SER A 1 135 ? 65.47900 34.36800 41.25600 1.000 36.12000 115 SER A N 1
ATOM 1739 C CA . SER A 1 135 ? 66.70000 35.07600 41.61400 1.000 46.92000 115 SER A CA 1
ATOM 1740 C C . SER A 1 135 ? 66.89500 35.21900 43.13400 1.000 45.72000 115 SER A C 1
ATOM 1741 O O . SER A 1 135 ? 67.79100 35.94500 43.56700 1.000 51.75000 115 SER A O 1
ATOM 1749 N N . SER A 1 136 ? 66.14100 34.50100 43.94600 1.000 45.83000 116 SER A N 1
ATOM 1750 C CA . SER A 1 136 ? 66.24100 34.65000 45.38400 1.000 39.73000 116 SER A CA 1
ATOM 1751 C C . SER A 1 136 ? 67.40500 33.85400 45.96100 1.000 35.76000 116 SER A C 1
ATOM 1752 O O . SER A 1 136 ? 68.03500 33.02500 45.30400 1.000 37.33000 116 SER A O 1
ATOM 1760 N N . LYS A 1 137 ? 67.69300 34.12100 47.21700 1.000 33.23000 117 LYS A N 1
ATOM 1761 C CA . LYS A 1 137 ? 68.61800 33.28800 47.95000 1.000 36.53000 117 LYS A CA 1
ATOM 1762 C C . LYS A 1 137 ? 67.80700 32.21400 48.66400 1.000 27.48000 117 LYS A C 1
ATOM 1763 O O . LYS A 1 137 ? 66.62600 32.39800 48.97400 1.000 34.49000 117 LYS A O 1
ATOM 1782 N N . THR A 1 138 ? 68.45200 31.09100 48.89600 1.000 31.11000 118 THR A N 1
ATOM 1783 C CA . THR A 1 138 ? 67.84900 30.01700 49.66900 1.000 30.69000 118 THR A CA 1
ATOM 1784 C C . THR A 1 138 ? 67.90500 30.41400 51.12900 1.000 29.44000 118 THR A C 1
ATOM 1785 O O . THR A 1 138 ? 68.89600 30.97600 51.59400 1.000 31.16000 118 THR A O 1
ATOM 1796 N N . THR A 1 139 ? 66.82400 30.16000 51.85800 1.000 22.92000 119 THR A N 1
ATOM 1797 C CA . THR A 1 139 ? 66.75600 30.53000 53.26800 1.000 22.61000 119 THR A CA 1
ATOM 1798 C C . THR A 1 139 ? 66.24600 29.30500 53.99800 1.000 26.19000 119 THR A C 1
ATOM 1799 O O . THR A 1 139 ? 65.13200 28.83900 53.69300 1.000 24.10000 119 THR A O 1
ATOM 1810 N N . PRO A 1 140 ? 66.98900 28.73700 54.94900 1.000 23.25000 120 PRO A N 1
ATOM 1811 C CA . PRO A 1 140 ? 66.48400 27.58900 55.69600 1.000 22.86000 120 PRO A CA 1
ATOM 1812 C C . PRO A 1 140 ? 65.40900 28.01800 56.68500 1.000 21.76000 120 PRO A C 1
ATOM 1813 O O . PRO A 1 140 ? 65.30000 29.20000 57.02700 1.000 24.07000 120 PRO A O 1
ATOM 1824 N N . PRO A 1 141 ? 64.59300 27.08400 57.16500 1.000 22.36000 121 PRO A N 1
ATOM 1825 C CA . PRO A 1 141 ? 63.49200 27.46200 58.05900 1.000 26.27000 121 PRO A CA 1
ATOM 1826 C C . PRO A 1 141 ? 63.96400 27.73900 59.47600 1.000 22.39000 121 PRO A C 1
ATOM 1827 O O . PRO A 1 141 ? 64.93400 27.14300 59.94800 1.000 25.47000 121 PRO A O 1
ATOM 1838 N N . SER A 1 142 ? 63.23300 28.61600 60.15900 1.000 25.48000 122 SER A N 1
ATOM 1839 C CA . SER A 1 142 ? 63.23400 28.68400 61.61900 1.000 22.22000 122 SER A CA 1
ATOM 1840 C C . SER A 1 142 ? 62.12200 27.77500 62.13600 1.000 21.01000 122 SER A C 1
ATOM 1841 O O . SER A 1 142 ? 60.99300 27.84300 61.64500 1.000 23.24000 122 SER A O 1
ATOM 1849 N N . VAL A 1 143 ? 62.44000 26.91100 63.08200 1.000 21.35000 123 VAL A N 1
ATOM 1850 C CA . VAL A 1 143 ? 61.47400 25.91700 63.56100 1.000 18.50000 123 VAL A CA 1
ATOM 1851 C C . VAL A 1 143 ? 61.19700 26.20800 65.01400 1.000 19.16000 123 VAL A C 1
ATOM 1852 O O . VAL A 1 143 ? 62.11900 26.20500 65.85200 1.000 21.74000 123 VAL A O 1
ATOM 1865 N N . TYR A 1 144 ? 59.93000 26.48400 65.31400 1.000 18.10000 124 TYR A N 1
ATOM 1866 C CA . TYR A 1 144 ? 59.54800 26.90700 66.64200 1.000 19.10000 124 TYR A CA 1
ATOM 1867 C C . TYR A 1 144 ? 58.62200 25.88000 67.27300 1.000 15.90000 124 TYR A C 1
ATOM 1868 O O . TYR A 1 144 ? 57.64000 25.45600 66.64700 1.000 19.54000 124 TYR A O 1
ATOM 1886 N N . PRO A 1 145 ? 58.87100 25.50500 68.51500 1.000 17.71000 125 PRO A N 1
ATOM 1887 C CA . PRO A 1 145 ? 58.02600 24.50200 69.16400 1.000 20.24000 125 PRO A CA 1
ATOM 1888 C C . PRO A 1 145 ? 56.73500 25.14000 69.63900 1.000 22.91000 125 PRO A C 1
ATOM 1889 O O . PRO A 1 145 ? 56.71600 26.29100 70.10300 1.000 20.66000 125 PRO A O 1
ATOM 1900 N N . LEU A 1 146 ? 55.64100 24.41300 69.47400 1.000 18.26000 126 LEU A N 1
ATOM 1901 C CA . LEU A 1 146 ? 54.33100 24.82700 69.96900 1.000 15.99000 126 LEU A CA 1
ATOM 1902 C C . LEU A 1 146 ? 53.93100 23.90000 71.10800 1.000 20.13000 126 LEU A C 1
ATOM 1903 O O . LEU A 1 146 ? 53.51100 22.75900 70.87900 1.000 17.60000 126 LEU A O 1
ATOM 1919 N N . ALA A 1 147 ? 54.09000 24.39600 72.35000 1.000 22.70000 127 ALA A N 1
ATOM 1920 C CA . ALA A 1 147 ? 53.65600 23.71600 73.55900 1.000 19.70000 127 ALA A CA 1
ATOM 1921 C C . ALA A 1 147 ? 52.49200 24.47900 74.18900 1.000 20.29000 127 ALA A C 1
ATOM 1922 O O . ALA A 1 147 ? 52.39700 25.70700 74.09500 1.000 20.70000 127 ALA A O 1
ATOM 1929 N N . PRO A 1 148 ? 51.59600 23.78500 74.85100 1.000 20.37000 128 PRO A N 1
ATOM 1930 C CA . PRO A 1 148 ? 50.44100 24.46700 75.44600 1.000 22.34000 128 PRO A CA 1
ATOM 1931 C C . PRO A 1 148 ? 50.86800 25.46900 76.49900 1.000 26.86000 128 PRO A C 1
ATOM 1932 O O . PRO A 1 148 ? 51.84200 25.25600 77.23100 1.000 27.50000 128 PRO A O 1
ATOM 1943 N N . GLY A 1 149 ? 50.09500 26.55000 76.60600 1.000 28.01000 129 GLY A N 1
ATOM 1944 C CA . GLY A 1 149 ? 50.26800 27.49100 77.71200 1.000 44.69000 129 GLY A CA 1
ATOM 1945 C C . GLY A 1 149 ? 50.23700 26.86000 79.09500 1.000 33.80000 129 GLY A C 1
ATOM 1946 O O . GLY A 1 149 ? 49.79700 25.71000 79.26000 1.000 39.82000 129 GLY A O 1
ATOM 1950 N N . ASN A 1 155 ? 42.76700 17.24300 79.05500 1.000 41.44000 135 ASN A N 1
ATOM 1951 C CA . ASN A 1 155 ? 42.06200 15.97600 78.81000 1.000 41.56000 135 ASN A CA 1
ATOM 1952 C C . ASN A 1 155 ? 42.98100 14.75000 78.76200 1.000 31.88000 135 ASN A C 1
ATOM 1953 O O . ASN A 1 155 ? 44.12200 14.81900 79.18600 1.000 29.97000 135 ASN A O 1
ATOM 1958 N N . SER A 1 156 ? 42.45900 13.61900 78.26500 1.000 26.51000 136 SER A N 1
ATOM 1959 C CA . SER A 1 156 ? 43.24800 12.41800 78.03400 1.000 35.47000 136 SER A CA 1
ATOM 1960 C C . SER A 1 156 ? 44.16600 12.52100 76.81100 1.000 26.53000 136 SER A C 1
ATOM 1961 O O . SER A 1 156 ? 44.95800 11.59400 76.59400 1.000 23.34000 136 SER A O 1
ATOM 1969 N N . MET A 1 157 ? 44.02300 13.55400 75.99200 1.000 25.17000 137 MET A N 1
ATOM 1970 C CA . MET A 1 157 ? 44.87400 13.77400 74.81500 1.000 25.05000 137 MET A CA 1
ATOM 1971 C C . MET A 1 157 ? 45.45600 15.17700 74.90400 1.000 26.23000 137 MET A C 1
ATOM 1972 O O . MET A 1 157 ? 44.84300 16.05900 75.50600 1.000 24.86000 137 MET A O 1
ATOM 1986 N N . VAL A 1 158 ? 46.66800 15.36900 74.35400 1.000 20.62000 138 VAL A N 1
ATOM 1987 C CA . VAL A 1 158 ? 47.29800 16.68600 74.26000 1.000 20.99000 138 VAL A CA 1
ATOM 1988 C C . VAL A 1 158 ? 47.72900 16.91300 72.82200 1.000 18.73000 138 VAL A C 1
ATOM 1989 O O . VAL A 1 158 ? 48.21800 15.99800 72.15000 1.000 18.31000 138 VAL A O 1
ATOM 2002 N N . THR A 1 159 ? 47.51100 18.11500 72.32200 1.000 17.96000 139 THR A N 1
ATOM 2003 C CA . THR A 1 159 ? 47.94900 18.47600 70.98400 1.000 19.13000 139 THR A CA 1
ATOM 2004 C C . THR A 1 159 ? 49.18000 19.37300 71.10100 1.000 18.53000 139 THR A C 1
ATOM 2005 O O . THR A 1 159 ? 49.20200 20.28100 71.93400 1.000 18.88000 139 THR A O 1
ATOM 2016 N N . LEU A 1 160 ? 50.21800 19.05000 70.30700 1.000 17.18000 140 LEU A N 1
ATOM 2017 C CA . LEU A 1 160 ? 51.48900 19.76400 70.27600 1.000 19.58000 140 LEU A CA 1
ATOM 2018 C C . LEU A 1 160 ? 51.73300 20.16600 68.82900 1.000 18.58000 140 LEU A C 1
ATOM 2019 O O . LEU A 1 160 ? 51.04500 19.69400 67.91400 1.000 19.46000 140 LEU A O 1
ATOM 2035 N N . GLY A 1 161 ? 52.71600 21.02900 68.59000 1.000 18.26000 141 GLY A N 1
ATOM 2036 C CA . GLY A 1 161 ? 52.98500 21.37500 67.21000 1.000 17.56000 141 GLY A CA 1
ATOM 2037 C C . GLY A 1 161 ? 54.35500 21.98100 66.96800 1.000 15.61000 141 GLY A C 1
ATOM 2038 O O . GLY A 1 161 ? 55.14900 22.17900 67.88900 1.000 17.71000 141 GLY A O 1
ATOM 2042 N N . CYS A 1 162 ? 54.62600 22.22900 65.69300 1.000 19.33000 142 CYS A N 1
ATOM 2043 C CA . CYS A 1 162 ? 55.85700 22.85300 65.19100 1.000 16.17000 142 CYS A CA 1
ATOM 2044 C C . CYS A 1 162 ? 55.43300 23.91800 64.20200 1.000 17.48000 142 CYS A C 1
ATOM 2045 O O . CYS A 1 162 ? 54.57600 23.66900 63.34800 1.000 18.59000 142 CYS A O 1
ATOM 2052 N N . LEU A 1 163 ? 55.98100 25.11400 64.36000 1.000 16.21000 143 LEU A N 1
ATOM 2053 C CA . LEU A 1 163 ? 55.76100 26.22200 63.44600 1.000 17.21000 143 LEU A CA 1
ATOM 2054 C C . LEU A 1 163 ? 57.05700 26.43900 62.66200 1.000 20.29000 143 LEU A C 1
ATOM 2055 O O . LEU A 1 163 ? 58.14300 26.58400 63.25100 1.000 19.49000 143 LEU A O 1
ATOM 2071 N N . VAL A 1 164 ? 56.95300 26.39300 61.34300 1.000 17.84000 144 VAL A N 1
ATOM 2072 C CA . VAL A 1 164 ? 58.10600 26.45300 60.43300 1.000 16.90000 144 VAL A CA 1
ATOM 2073 C C . VAL A 1 164 ? 57.97100 27.74200 59.64700 1.000 20.59000 144 VAL A C 1
ATOM 2074 O O . VAL A 1 164 ? 57.08600 27.86100 58.78300 1.000 22.23000 144 VAL A O 1
ATOM 2087 N N . LYS A 1 165 ? 58.84700 28.70000 59.93100 1.000 20.81000 145 LYS A N 1
ATOM 2088 C CA . LYS A 1 165 ? 58.73900 30.03400 59.35400 1.000 23.64000 145 LYS A CA 1
ATOM 2089 C C . LYS A 1 165 ? 59.96200 30.44400 58.56300 1.000 24.19000 145 LYS A C 1
ATOM 2090 O O . LYS A 1 165 ? 61.09700 30.12400 58.90800 1.000 23.36000 145 LYS A O 1
ATOM 2109 N N . GLY A 1 166 ? 59.72100 31.21600 57.50200 1.000 27.53000 146 GLY A N 1
ATOM 2110 C CA . GLY A 1 166 ? 60.78700 32.01600 56.94000 1.000 26.63000 146 GLY A CA 1
ATOM 2111 C C . GLY A 1 166 ? 61.70500 31.27800 56.01200 1.000 24.03000 146 GLY A C 1
ATOM 2112 O O . GLY A 1 166 ? 62.90300 31.58600 55.95500 1.000 30.33000 146 GLY A O 1
ATOM 2116 N N . TYR A 1 167 ? 61.19600 30.28900 55.28500 1.000 25.25000 147 TYR A N 1
ATOM 2117 C CA . TYR A 1 167 ? 62.06400 29.53600 54.41200 1.000 24.62000 147 TYR A CA 1
ATOM 2118 C C . TYR A 1 167 ? 61.69400 29.79800 52.96300 1.000 22.77000 147 TYR A C 1
ATOM 2119 O O . TYR A 1 167 ? 60.57500 30.22900 52.65100 1.000 24.50000 147 TYR A O 1
ATOM 2137 N N . PHE A 1 168 ? 62.62300 29.45000 52.10000 1.000 21.84000 148 PHE A N 1
ATOM 2138 C CA . PHE A 1 168 ? 62.49800 29.58700 50.67100 1.000 23.02000 148 PHE A CA 1
ATOM 2139 C C . PHE A 1 168 ? 63.61000 28.77500 50.01500 1.000 18.94000 148 PHE A C 1
ATOM 2140 O O . PHE A 1 168 ? 64.76700 28.80000 50.48100 1.000 22.23000 148 PHE A O 1
ATOM 2157 N N . PRO A 1 169 ? 63.32700 28.02400 48.95300 1.000 23.02000 149 PRO A N 1
ATOM 2158 C CA . PRO A 1 169 ? 62.03700 27.74700 48.32700 1.000 24.33000 149 PRO A CA 1
ATOM 2159 C C . PRO A 1 169 ? 61.28300 26.64600 49.05500 1.000 28.72000 149 PRO A C 1
ATOM 2160 O O . PRO A 1 169 ? 61.78200 26.13200 50.05500 1.000 23.63000 149 PRO A O 1
ATOM 2171 N N . GLU A 1 170 ? 60.10100 26.31100 48.54500 1.000 28.54000 150 GLU A N 1
ATOM 2172 C CA . GLU A 1 170 ? 59.41300 25.07900 48.89800 1.000 27.88000 150 GLU A CA 1
ATOM 2173 C C . GLU A 1 170 ? 60.18600 23.87900 48.39400 1.000 29.59000 150 GLU A C 1
ATOM 2174 O O . GLU A 1 170 ? 60.97200 23.99300 47.44500 1.000 27.29000 150 GLU A O 1
ATOM 2186 N N . PRO A 1 171 ? 59.97000 22.69700 48.99400 1.000 27.58000 151 PRO A N 1
ATOM 2187 C CA . PRO A 1 171 ? 59.11500 22.41500 50.16600 1.000 26.09000 151 PRO A CA 1
ATOM 2188 C C . PRO A 1 171 ? 59.92300 22.11100 51.42200 1.000 25.85000 151 PRO A C 1
ATOM 2189 O O . PRO A 1 171 ? 61.16200 22.05700 51.38900 1.000 20.85000 151 PRO A O 1
ATOM 2200 N N . VAL A 1 172 ? 59.22700 21.97900 52.55600 1.000 23.40000 152 VAL A N 1
ATOM 2201 C CA . VAL A 1 172 ? 59.78600 21.30200 53.70800 1.000 21.60000 152 VAL A CA 1
ATOM 2202 C C . VAL A 1 172 ? 58.94000 20.05900 53.90300 1.000 20.95000 152 VAL A C 1
ATOM 2203 O O . VAL A 1 172 ? 57.74800 20.02600 53.54500 1.000 24.04000 152 VAL A O 1
ATOM 2216 N N . THR A 1 173 ? 59.54000 19.05100 54.48600 1.000 25.81000 153 THR A N 1
ATOM 2217 C CA . THR A 1 173 ? 58.80400 17.89700 54.97900 1.000 23.62000 153 THR A CA 1
ATOM 2218 C C . THR A 1 173 ? 58.90200 17.84500 56.49600 1.000 24.05000 153 THR A C 1
ATOM 2219 O O . THR A 1 173 ? 59.95200 18.16300 57.07400 1.000 23.49000 153 THR A O 1
ATOM 2230 N N . VAL A 1 174 ? 57.81200 17.45300 57.14200 1.000 20.85000 154 VAL A N 1
ATOM 2231 C CA . VAL A 1 174 ? 57.74300 17.34000 58.59300 1.000 18.54000 154 VAL A CA 1
ATOM 2232 C C . VAL A 1 174 ? 57.46700 15.88100 58.96200 1.000 19.38000 154 VAL A C 1
ATOM 2233 O O . VAL A 1 174 ? 56.56800 15.24900 58.40400 1.000 22.40000 154 VAL A O 1
ATOM 2246 N N . THR A 1 175 ? 58.25200 15.35900 59.88600 1.000 18.12000 155 THR A N 1
ATOM 2247 C CA . THR A 1 175 ? 57.88900 14.12200 60.57600 1.000 20.71000 155 THR A CA 1
ATOM 2248 C C . THR A 1 175 ? 57.90300 14.37000 62.07300 1.000 18.24000 155 THR A C 1
ATOM 2249 O O . THR A 1 175 ? 58.38600 15.40100 62.55800 1.000 20.44000 155 THR A O 1
ATOM 2260 N N . TRP A 1 176 ? 57.38400 13.39900 62.81700 1.000 19.72000 156 TRP A N 1
ATOM 2261 C CA . TRP A 1 176 ? 57.37700 13.44300 64.26700 1.000 18.51000 156 TRP A CA 1
ATOM 2262 C C . TRP A 1 176 ? 58.04100 12.19500 64.80200 1.000 21.49000 156 TRP A C 1
ATOM 2263 O O . TRP A 1 176 ? 57.66900 11.08600 64.41200 1.000 23.24000 156 TRP A O 1
ATOM 2284 N N . ASN A 1 177 ? 59.02300 12.38800 65.68000 1.000 21.38000 157 ASN A N 1
ATOM 2285 C CA . ASN A 1 177 ? 59.83700 11.28900 66.22200 1.000 21.96000 157 ASN A CA 1
ATOM 2286 C C . ASN A 1 177 ? 60.41400 10.45800 65.08400 1.000 23.72000 157 ASN A C 1
ATOM 2287 O O . ASN A 1 177 ? 60.36600 9.21700 65.10200 1.000 22.66000 157 ASN A O 1
ATOM 2298 N N . SER A 1 178 ? 60.93100 11.16200 64.06900 1.000 21.32000 158 SER A N 1
ATOM 2299 C CA . SER A 1 178 ? 61.56200 10.57400 62.90700 1.000 26.73000 158 SER A CA 1
ATOM 2300 C C . SER A 1 178 ? 60.63200 9.60100 62.21700 1.000 27.60000 158 SER A C 1
ATOM 2301 O O . SER A 1 178 ? 61.07300 8.60900 61.63300 1.000 26.18000 158 SER A O 1
ATOM 2309 N N . GLY A 1 179 ? 59.34800 9.88300 62.26100 1.000 22.32000 159 GLY A N 1
ATOM 2310 C CA . GLY A 1 179 ? 58.36600 9.10800 61.54400 1.000 23.02000 159 GLY A CA 1
ATOM 2311 C C . GLY A 1 179 ? 57.70500 8.05800 62.40300 1.000 25.16000 159 GLY A C 1
ATOM 2312 O O . GLY A 1 179 ? 56.76500 7.40400 61.94100 1.000 26.92000 159 GLY A O 1
ATOM 2316 N N . ALA A 1 180 ? 58.14100 7.90900 63.65700 1.000 26.73000 160 ALA A N 1
ATOM 2317 C CA . ALA A 1 180 ? 57.57900 6.92300 64.57300 1.000 24.55000 160 ALA A CA 1
ATOM 2318 C C . ALA A 1 180 ? 56.21700 7.33100 65.10200 1.000 28.71000 160 ALA A C 1
ATOM 2319 O O . ALA A 1 180 ? 55.46000 6.46600 65.54400 1.000 26.93000 160 ALA A O 1
ATOM 2326 N N . LEU A 1 181 ? 55.86100 8.61800 65.06300 1.000 25.81000 161 LEU A N 1
ATOM 2327 C CA . LEU A 1 181 ? 54.49500 9.06000 65.29800 1.000 23.43000 161 LEU A CA 1
ATOM 2328 C C . LEU A 1 181 ? 53.87800 9.50100 63.97600 1.000 30.32000 161 LEU A C 1
ATOM 2329 O O . LEU A 1 181 ? 54.47400 10.31700 63.25700 1.000 29.59000 161 LEU A O 1
ATOM 2345 N N . SER A 1 182 ? 52.68700 8.99600 63.67300 1.000 26.18000 162 SER A N 1
ATOM 2346 C CA . SER A 1 182 ? 51.99000 9.33200 62.42800 1.000 24.33000 162 SER A CA 1
ATOM 2347 C C . SER A 1 182 ? 50.47200 9.36900 62.56600 1.000 30.67000 162 SER A C 1
ATOM 2348 O O . SER A 1 182 ? 49.78900 10.12600 61.85600 1.000 28.68000 162 SER A O 1
ATOM 2356 N N . SER A 1 183 ? 49.91000 8.56600 63.47700 1.000 27.61000 163 SER A N 1
ATOM 2357 C CA . SER A 1 183 ? 48.45600 8.46300 63.56400 1.000 29.80000 163 SER A CA 1
ATOM 2358 C C . SER A 1 183 ? 47.79300 9.78000 63.95600 1.000 29.98000 163 SER A C 1
ATOM 2359 O O . SER A 1 183 ? 46.68300 10.08000 63.50900 1.000 29.98000 163 SER A O 1
ATOM 2367 N N . GLY A 1 184 ? 48.43600 10.56100 64.81900 1.000 25.69000 164 GLY A N 1
ATOM 2368 C CA . GLY A 1 184 ? 47.80900 11.79300 65.27000 1.000 23.60000 164 GLY A CA 1
ATOM 2369 C C . GLY A 1 184 ? 48.33800 13.05100 64.60100 1.000 22.56000 164 GLY A C 1
ATOM 2370 O O . GLY A 1 184 ? 48.13600 14.12900 65.15500 1.000 22.44000 164 GLY A O 1
ATOM 2374 N N . VAL A 1 185 ? 48.96500 12.94900 63.43100 1.000 21.03000 165 VAL A N 1
ATOM 2375 C CA . VAL A 1 185 ? 49.66600 14.06200 62.78600 1.000 20.22000 165 VAL A CA 1
ATOM 2376 C C . VAL A 1 185 ? 48.77700 14.77700 61.77800 1.000 20.77000 165 VAL A C 1
ATOM 2377 O O . VAL A 1 185 ? 48.13500 14.14700 60.94400 1.000 23.01000 165 VAL A O 1
ATOM 2390 N N . HIS A 1 186 ? 48.81900 16.10700 61.78400 1.000 19.35000 166 HIS A N 1
ATOM 2391 C CA . HIS A 1 186 ? 48.29000 16.92100 60.69600 1.000 24.64000 166 HIS A CA 1
ATOM 2392 C C . HIS A 1 186 ? 49.36400 17.90200 60.25000 1.000 21.18000 166 HIS A C 1
ATOM 2393 O O . HIS A 1 186 ? 49.87700 18.65800 61.06800 1.000 20.61000 166 HIS A O 1
ATOM 2407 N N . THR A 1 187 ? 49.67400 17.93300 58.96500 1.000 21.84000 167 THR A N 1
ATOM 2408 C CA . THR A 1 187 ? 50.63300 18.91000 58.44400 1.000 21.17000 167 THR A CA 1
ATOM 2409 C C . THR A 1 187 ? 49.92800 19.76200 57.41600 1.000 19.99000 167 THR A C 1
ATOM 2410 O O . THR A 1 187 ? 49.23300 19.25100 56.55000 1.000 22.87000 167 THR A O 1
ATOM 2421 N N . PHE A 1 188 ? 50.06600 21.06600 57.54800 1.000 19.23000 168 PHE A N 1
ATOM 2422 C CA . PHE A 1 188 ? 49.29700 22.01000 56.77400 1.000 17.87000 168 PHE A CA 1
ATOM 2423 C C . PHE A 1 188 ? 50.13000 22.54100 55.62200 1.000 24.37000 168 PHE A C 1
ATOM 2424 O O . PHE A 1 188 ? 51.32900 22.69500 55.74300 1.000 23.33000 168 PHE A O 1
ATOM 2441 N N . PRO A 1 189 ? 49.51100 22.76600 54.47100 1.000 21.17000 169 PRO A N 1
ATOM 2442 C CA . PRO A 1 189 ? 50.28500 23.26000 53.32900 1.000 21.83000 169 PRO A CA 1
ATOM 2443 C C . PRO A 1 189 ? 50.84900 24.64200 53.60700 1.000 23.36000 169 PRO A C 1
ATOM 2444 O O . PRO A 1 189 ? 50.27100 25.45100 54.35500 1.000 24.10000 169 PRO A O 1
ATOM 2455 N N . ALA A 1 190 ? 52.00500 24.89200 52.99600 1.000 24.28000 170 ALA A N 1
ATOM 2456 C CA . ALA A 1 190 ? 52.72700 26.13700 53.19200 1.000 28.17000 170 ALA A CA 1
ATOM 2457 C C . ALA A 1 190 ? 51.99900 27.29100 52.52200 1.000 28.40000 170 ALA A C 1
ATOM 2458 O O . ALA A 1 190 ? 51.28900 27.11700 51.53900 1.000 30.12000 170 ALA A O 1
ATOM 2465 N N . VAL A 1 191 ? 52.17000 28.47300 53.08700 1.000 27.24000 171 VAL A N 1
ATOM 2466 C CA . VAL A 1 191 ? 51.62600 29.70700 52.53400 1.000 29.29000 171 VAL A CA 1
ATOM 2467 C C . VAL A 1 191 ? 52.76800 30.69600 52.40600 1.000 24.87000 171 VAL A C 1
ATOM 2468 O O . VAL A 1 191 ? 53.58300 30.82000 53.32400 1.000 27.86000 171 VAL A O 1
ATOM 2481 N N . LEU A 1 192 ? 52.84900 31.36600 51.25200 1.000 32.04000 172 LEU A N 1
ATOM 2482 C CA . LEU A 1 192 ? 53.92800 32.29100 50.94500 1.000 36.01000 172 LEU A CA 1
ATOM 2483 C C . LEU A 1 192 ? 53.49800 33.69300 51.32800 1.000 35.84000 172 LEU A C 1
ATOM 2484 O O . LEU A 1 192 ? 52.51400 34.19600 50.78700 1.000 41.19000 172 LEU A O 1
ATOM 2500 N N . GLN A 1 193 ? 54.23300 34.32200 52.23800 1.000 44.40000 173 GLN A N 1
ATOM 2501 C CA . GLN A 1 193 ? 53.96100 35.68300 52.68000 1.000 52.90000 173 GLN A CA 1
ATOM 2502 C C . GLN A 1 193 ? 55.27000 36.46500 52.72700 1.000 57.68000 173 GLN A C 1
ATOM 2503 O O . GLN A 1 193 ? 56.29800 35.95300 53.17700 1.000 54.58000 173 GLN A O 1
ATOM 2517 N N . SER A 1 194 ? 55.22200 37.71200 52.25000 1.000 61.24000 174 SER A N 1
ATOM 2518 C CA . SER A 1 194 ? 56.37900 38.60000 52.20000 1.000 67.85000 174 SER A CA 1
ATOM 2519 C C . SER A 1 194 ? 57.63200 37.87400 51.73100 1.000 65.40000 174 SER A C 1
ATOM 2520 O O . SER A 1 194 ? 58.71400 38.05100 52.31400 1.000 68.18000 174 SER A O 1
ATOM 2528 N N . ASP A 1 195 ? 57.49500 37.06500 50.68700 1.000 67.60000 175 ASP A N 1
ATOM 2529 C CA . ASP A 1 195 ? 58.58100 36.36900 50.01000 1.000 59.04000 175 ASP A CA 1
ATOM 2530 C C . ASP A 1 195 ? 59.15000 35.19900 50.80900 1.000 56.85000 175 ASP A C 1
ATOM 2531 O O . ASP A 1 195 ? 60.24300 34.70600 50.48100 1.000 46.72000 175 ASP A O 1
ATOM 2540 N N . LEU A 1 196 ? 58.45900 34.72400 51.84600 1.000 62.38000 176 LEU A N 1
ATOM 2541 C CA . LEU A 1 196 ? 58.94600 33.56200 52.57800 1.000 42.69000 176 LEU A CA 1
ATOM 2542 C C . LEU A 1 196 ? 57.78500 32.69400 53.04400 1.000 35.35000 176 LEU A C 1
ATOM 2543 O O . LEU A 1 196 ? 56.68700 33.17300 53.34900 1.000 26.61000 176 LEU A O 1
ATOM 2559 N N . TYR A 1 197 ? 58.04700 31.40600 53.08900 1.000 27.92000 177 TYR A N 1
ATOM 2560 C CA . TYR A 1 197 ? 57.00400 30.42000 53.34400 1.000 23.45000 177 TYR A CA 1
ATOM 2561 C C . TYR A 1 197 ? 56.83700 30.17800 54.82600 1.000 24.66000 177 TYR A C 1
ATOM 2562 O O . TYR A 1 197 ? 57.79900 30.24100 55.59400 1.000 23.35000 177 TYR A O 1
ATOM 2580 N N . THR A 1 198 ? 55.58700 29.88400 55.22200 1.000 20.66000 178 THR A N 1
ATOM 2581 C CA . THR A 1 198 ? 55.25500 29.45100 56.57600 1.000 23.79000 178 THR A CA 1
ATOM 2582 C C . THR A 1 198 ? 54.38100 28.20600 56.51800 1.000 21.37000 178 THR A C 1
ATOM 2583 O O . THR A 1 198 ? 53.49000 28.09800 55.66700 1.000 23.65000 178 THR A O 1
ATOM 2594 N N . LEU A 1 199 ? 54.66700 27.23700 57.38800 1.000 19.96000 179 LEU A N 1
ATOM 2595 C CA . LEU A 1 199 ? 53.76300 26.10300 57.56000 1.000 21.41000 179 LEU A CA 1
ATOM 2596 C C . LEU A 1 199 ? 53.85400 25.62900 58.99900 1.000 19.36000 179 LEU A C 1
ATOM 2597 O O . LEU A 1 199 ? 54.71400 26.06300 59.78500 1.000 17.76000 179 LEU A O 1
ATOM 2613 N N . SER A 1 200 ? 52.88000 24.80200 59.36900 1.000 20.62000 180 SER A N 1
ATOM 2614 C CA . SER A 1 200 ? 52.77100 24.29400 60.72000 1.000 17.89000 180 SER A CA 1
ATOM 2615 C C . SER A 1 200 ? 52.38500 22.81600 60.63100 1.000 16.67000 180 SER A C 1
ATOM 2616 O O . SER A 1 200 ? 51.83400 22.34100 59.63200 1.000 18.31000 180 SER A O 1
ATOM 2624 N N . SER A 1 201 ? 52.67700 22.10800 61.70500 1.000 18.97000 181 SER A N 1
ATOM 2625 C CA . SER A 1 201 ? 52.25700 20.71900 61.84000 1.000 18.75000 181 SER A CA 1
ATOM 2626 C C . SER A 1 201 ? 51.82500 20.50000 63.28200 1.000 18.44000 181 SER A C 1
ATOM 2627 O O . SER A 1 201 ? 52.42200 21.04600 64.21600 1.000 18.04000 181 SER A O 1
ATOM 2635 N N . SER A 1 202 ? 50.79000 19.69300 63.45000 1.000 18.86000 182 SER A N 1
ATOM 2636 C CA . SER A 1 202 ? 50.34200 19.29300 64.77700 1.000 19.28000 182 SER A CA 1
ATOM 2637 C C . SER A 1 202 ? 50.39300 17.77700 64.95200 1.000 19.19000 182 SER A C 1
ATOM 2638 O O . SER A 1 202 ? 50.32700 17.01200 63.99100 1.000 16.84000 182 SER A O 1
ATOM 2646 N N . VAL A 1 203 ? 50.58400 17.36200 66.20900 1.000 17.01000 183 VAL A N 1
ATOM 2647 C CA . VAL A 1 203 ? 50.49500 15.96000 66.59000 1.000 17.33000 183 VAL A CA 1
ATOM 2648 C C . VAL A 1 203 ? 49.69500 15.88900 67.89200 1.000 15.23000 183 VAL A C 1
ATOM 2649 O O . VAL A 1 203 ? 49.81800 16.75300 68.77500 1.000 20.21000 183 VAL A O 1
ATOM 2662 N N . THR A 1 204 ? 48.86100 14.86800 68.00400 1.000 17.52000 184 THR A N 1
ATOM 2663 C CA . THR A 1 204 ? 48.00000 14.66700 69.15200 1.000 19.20000 184 THR A CA 1
ATOM 2664 C C . THR A 1 204 ? 48.34200 13.30400 69.72600 1.000 19.02000 184 THR A C 1
ATOM 2665 O O . THR A 1 204 ? 48.30600 12.30800 68.99400 1.000 21.95000 184 THR A O 1
ATOM 2676 N N . VAL A 1 205 ? 48.74400 13.28500 70.99700 1.000 18.51000 185 VAL A N 1
ATOM 2677 C CA . VAL A 1 205 ? 49.19700 12.05200 71.65000 1.000 20.84000 185 VAL A CA 1
ATOM 2678 C C . VAL A 1 205 ? 48.52100 11.99900 73.03300 1.000 22.56000 185 VAL A C 1
ATOM 2679 O O . VAL A 1 205 ? 48.00900 12.99400 73.54500 1.000 20.16000 185 VAL A O 1
ATOM 2692 N N . PRO A 1 206 ? 48.52800 10.82200 73.64800 1.000 22.65000 186 PRO A N 1
ATOM 2693 C CA . PRO A 1 206 ? 47.93500 10.73500 74.98600 1.000 21.02000 186 PRO A CA 1
ATOM 2694 C C . PRO A 1 206 ? 48.66300 11.63200 75.97400 1.000 18.11000 186 PRO A C 1
ATOM 2695 O O . PRO A 1 206 ? 49.90200 11.65600 76.03900 1.000 23.77000 186 PRO A O 1
ATOM 2706 N N . SER A 1 207 ? 47.87200 12.35400 76.77200 1.000 26.32000 187 SER A N 1
ATOM 2707 C CA . SER A 1 207 ? 48.45100 13.27100 77.74900 1.000 26.40000 187 SER A CA 1
ATOM 2708 C C . SER A 1 207 ? 49.21100 12.55700 78.86600 1.000 27.50000 187 SER A C 1
ATOM 2709 O O . SER A 1 207 ? 50.09600 13.16200 79.48400 1.000 27.80000 187 SER A O 1
ATOM 2717 N N . SER A 1 208 ? 48.88500 11.28600 79.16500 1.000 28.69000 188 SER A N 1
ATOM 2718 C CA . SER A 1 208 ? 49.62700 10.58900 80.21700 1.000 31.28000 188 SER A CA 1
ATOM 2719 C C . SER A 1 208 ? 51.07600 10.37700 79.80700 1.000 28.67000 188 SER A C 1
ATOM 2720 O O . SER A 1 208 ? 51.95500 10.32300 80.67800 1.000 25.98000 188 SER A O 1
ATOM 2728 N N . THR A 1 209 ? 51.33000 10.31900 78.49900 1.000 27.71000 189 THR A N 1
ATOM 2729 C CA . THR A 1 209 ? 52.60200 9.94600 77.88800 1.000 29.69000 189 THR A CA 1
ATOM 2730 C C . THR A 1 209 ? 53.47800 11.12800 77.52900 1.000 26.60000 189 THR A C 1
ATOM 2731 O O . THR A 1 209 ? 54.56900 10.91800 76.97500 1.000 24.60000 189 THR A O 1
ATOM 2742 N N . TRP A 1 210 ? 53.01900 12.36400 77.75200 1.000 24.67000 190 TRP A N 1
ATOM 2743 C CA . TRP A 1 210 ? 53.83300 13.51000 77.38700 1.000 21.67000 190 TRP A CA 1
ATOM 2744 C C . TRP A 1 210 ? 53.84800 14.40700 78.61300 1.000 25.06000 190 TRP A C 1
ATOM 2745 O O . TRP A 1 210 ? 52.78700 14.72100 79.13900 1.000 26.50000 190 TRP A O 1
ATOM 2766 N N . PRO A 1 211 ? 55.00300 14.87900 79.05500 1.000 25.86000 191 PRO A N 1
ATOM 2767 C CA . PRO A 1 211 ? 56.32100 14.86900 78.43700 1.000 25.60000 191 PRO A CA 1
ATOM 2768 C C . PRO A 1 211 ? 57.17900 13.63500 78.72800 1.000 27.18000 191 PRO A C 1
ATOM 2769 O O . PRO A 1 211 ? 58.29600 13.59500 78.23300 1.000 27.28000 191 PRO A O 1
ATOM 2780 N N . SER A 1 212 ? 56.65500 12.66800 79.49100 1.000 28.23000 192 SER A N 1
ATOM 2781 C CA . SER A 1 212 ? 57.47400 11.53600 79.92800 1.000 31.36000 192 SER A CA 1
ATOM 2782 C C . SER A 1 212 ? 58.07100 10.79500 78.73900 1.000 29.34000 192 SER A C 1
ATOM 2783 O O . SER A 1 212 ? 59.22000 10.34200 78.79300 1.000 33.85000 192 SER A O 1
ATOM 2791 N N . GLN A 1 213 ? 57.33000 10.69300 77.64100 1.000 27.16000 193 GLN A N 1
ATOM 2792 C CA . GLN A 1 213 ? 57.84100 10.10400 76.39800 1.000 23.61000 193 GLN A CA 1
ATOM 2793 C C . GLN A 1 213 ? 57.93100 11.22800 75.36300 1.000 21.80000 193 GLN A C 1
ATOM 2794 O O . GLN A 1 213 ? 56.90400 11.74000 74.91000 1.000 20.73000 193 GLN A O 1
ATOM 2808 N N . THR A 1 214 ? 59.16600 11.58900 75.01000 1.000 23.94000 194 THR A N 1
ATOM 2809 C CA . THR A 1 214 ? 59.44700 12.80400 74.22500 1.000 21.38000 194 THR A CA 1
ATOM 2810 C C . THR A 1 214 ? 58.78000 12.80100 72.85300 1.000 22.40000 194 THR A C 1
ATOM 2811 O O . THR A 1 214 ? 58.54600 11.76600 72.22300 1.000 20.29000 194 THR A O 1
ATOM 2822 N N . VAL A 1 215 ? 58.50900 14.01800 72.36700 1.000 18.63000 195 VAL A N 1
ATOM 2823 C CA . VAL A 1 215 ? 57.88100 14.25000 71.07500 1.000 17.04000 195 VAL A CA 1
ATOM 2824 C C . VAL A 1 215 ? 58.71300 15.31600 70.40400 1.000 17.89000 195 VAL A C 1
ATOM 2825 O O . VAL A 1 215 ? 58.92700 16.37900 70.99700 1.000 18.43000 195 VAL A O 1
ATOM 2838 N N . THR A 1 216 ? 59.18700 15.02100 69.22200 1.000 16.28000 196 THR A N 1
ATOM 2839 C CA . THR A 1 216 ? 60.09300 15.84500 68.44000 1.000 20.34000 196 THR A CA 1
ATOM 2840 C C . THR A 1 216 ? 59.56200 15.97800 67.02300 1.000 16.95000 196 THR A C 1
ATOM 2841 O O . THR A 1 216 ? 59.17000 14.99800 66.39200 1.000 18.50000 196 THR A O 1
ATOM 2852 N N . CYS A 1 217 ? 59.58400 17.20000 66.49500 1.000 18.00000 197 CYS A N 1
ATOM 2853 C CA . CYS A 1 217 ? 59.29800 17.40000 65.09300 1.000 18.64000 197 CYS A CA 1
ATOM 2854 C C . CYS A 1 217 ? 60.61700 17.54600 64.32700 1.000 22.59000 197 CYS A C 1
ATOM 2855 O O . CYS A 1 217 ? 61.54100 18.23200 64.78500 1.000 21.89000 197 CYS A O 1
ATOM 2862 N N . ASN A 1 218 ? 60.70100 16.84900 63.21600 1.000 19.76000 198 ASN A N 1
ATOM 2863 C CA . ASN A 1 218 ? 61.84900 16.85700 62.31700 1.000 18.91000 198 ASN A CA 1
ATOM 2864 C C . ASN A 1 218 ? 61.42600 17.56700 61.04400 1.000 19.09000 198 ASN A C 1
ATOM 2865 O O . ASN A 1 218 ? 60.51400 17.11500 60.34900 1.000 21.90000 198 ASN A O 1
ATOM 2876 N N . VAL A 1 219 ? 62.09700 18.66600 60.73100 1.000 15.50000 199 VAL A N 1
ATOM 2877 C CA . VAL A 1 219 ? 61.74300 19.50900 59.60400 1.000 16.62000 199 VAL A CA 1
ATOM 2878 C C . VAL A 1 219 ? 62.90400 19.47500 58.62800 1.000 18.56000 199 VAL A C 1
ATOM 2879 O O . VAL A 1 219 ? 63.98800 19.97400 58.93700 1.000 19.82000 199 VAL A O 1
ATOM 2892 N N . ALA A 1 220 ? 62.67800 18.92100 57.45100 1.000 17.76000 200 ALA A N 1
ATOM 2893 C CA . ALA A 1 220 ? 63.70800 18.82500 56.42200 1.000 19.44000 200 ALA A CA 1
ATOM 2894 C C . ALA A 1 220 ? 63.45600 19.84500 55.31700 1.000 18.41000 200 ALA A C 1
ATOM 2895 O O . ALA A 1 220 ? 62.32300 19.98800 54.83300 1.000 18.46000 200 ALA A O 1
ATOM 2902 N N . HIS A 1 221 ? 64.52400 20.54200 54.91100 1.000 19.97000 201 HIS A N 1
ATOM 2903 C CA . HIS A 1 221 ? 64.43600 21.55000 53.86000 1.000 20.40000 201 HIS A CA 1
ATOM 2904 C C . HIS A 1 221 ? 65.49500 21.17500 52.84200 1.000 22.30000 201 HIS A C 1
ATOM 2905 O O . HIS A 1 221 ? 66.63300 21.64500 52.92300 1.000 20.71000 201 HIS A O 1
ATOM 2919 N N . PRO A 1 222 ? 65.17100 20.29500 51.89700 1.000 25.19000 202 PRO A N 1
ATOM 2920 C CA . PRO A 1 222 ? 66.19100 19.82400 50.94500 1.000 24.34000 202 PRO A CA 1
ATOM 2921 C C . PRO A 1 222 ? 66.93200 20.94200 50.21900 1.000 23.74000 202 PRO A C 1
ATOM 2922 O O . PRO A 1 222 ? 68.15100 20.83100 49.98400 1.000 25.56000 202 PRO A O 1
ATOM 2933 N N . ALA A 1 223 ? 66.23400 22.02900 49.88700 1.000 24.01000 203 ALA A N 1
ATOM 2934 C CA . ALA A 1 223 ? 66.86300 23.03400 49.04000 1.000 22.11000 203 ALA A CA 1
ATOM 2935 C C . ALA A 1 223 ? 68.04600 23.71100 49.72800 1.000 23.74000 203 ALA A C 1
ATOM 2936 O O . ALA A 1 223 ? 69.01200 24.07400 49.06100 1.000 22.62000 203 ALA A O 1
ATOM 2943 N N . SER A 1 224 ? 67.98800 23.90800 51.04800 1.000 19.22000 204 SER A N 1
ATOM 2944 C CA . SER A 1 224 ? 69.09100 24.45600 51.82300 1.000 19.04000 204 SER A CA 1
ATOM 2945 C C . SER A 1 224 ? 69.93800 23.37800 52.50500 1.000 22.82000 204 SER A C 1
ATOM 2946 O O . SER A 1 224 ? 70.81700 23.72500 53.29700 1.000 26.01000 204 SER A O 1
ATOM 2954 N N . SER A 1 225 ? 69.67500 22.09500 52.25200 1.000 20.55000 205 SER A N 1
ATOM 2955 C CA . SER A 1 225 ? 70.45300 21.00400 52.83200 1.000 26.08000 205 SER A CA 1
ATOM 2956 C C . SER A 1 225 ? 70.43900 21.06500 54.35000 1.000 27.62000 205 SER A C 1
ATOM 2957 O O . SER A 1 225 ? 71.46200 20.84200 55.00700 1.000 23.94000 205 SER A O 1
ATOM 2965 N N . THR A 1 226 ? 69.25700 21.34900 54.91900 1.000 23.87000 206 THR A N 1
ATOM 2966 C CA . THR A 1 226 ? 69.10900 21.60200 56.34600 1.000 21.46000 206 THR A CA 1
ATOM 2967 C C . THR A 1 226 ? 67.95900 20.74300 56.89400 1.000 22.46000 206 THR A C 1
ATOM 2968 O O . THR A 1 226 ? 66.91300 20.62400 56.24900 1.000 23.00000 206 THR A O 1
ATOM 2979 N N . LYS A 1 227 ? 68.17900 20.09500 58.02800 1.000 19.70000 207 LYS A N 1
ATOM 2980 C CA . LYS A 1 227 ? 67.10500 19.47300 58.81500 1.000 17.51000 207 LYS A CA 1
ATOM 2981 C C . LYS A 1 227 ? 67.19900 19.99700 60.22700 1.000 20.32000 207 LYS A C 1
ATOM 2982 O O . LYS A 1 227 ? 68.30500 20.19300 60.74300 1.000 21.70000 207 LYS A O 1
ATOM 3001 N N . VAL A 1 228 ? 66.04000 20.28500 60.84200 1.000 20.63000 208 VAL A N 1
ATOM 3002 C CA . VAL A 1 228 ? 66.00200 20.73800 62.22100 1.000 18.17000 208 VAL A CA 1
ATOM 3003 C C . VAL A 1 228 ? 65.11200 19.77800 63.00000 1.000 19.84000 208 VAL A C 1
ATOM 3004 O O . VAL A 1 228 ? 64.02000 19.44400 62.53100 1.000 21.39000 208 VAL A O 1
ATOM 3017 N N . ASP A 1 229 ? 65.61900 19.27600 64.12000 1.000 21.18000 209 ASP A N 1
ATOM 3018 C CA . ASP A 1 229 ? 64.86600 18.42100 65.03400 1.000 22.07000 209 ASP A CA 1
ATOM 3019 C C . ASP A 1 229 ? 64.60700 19.22300 66.29900 1.000 21.89000 209 ASP A C 1
ATOM 3020 O O . ASP A 1 229 ? 65.55700 19.61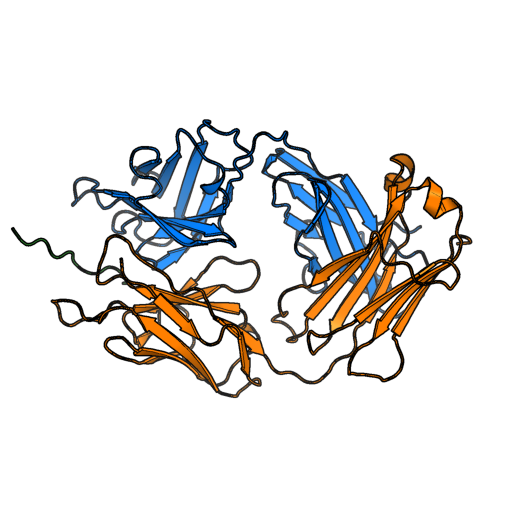900 66.98900 1.000 22.76000 209 ASP A O 1
ATOM 3029 N N . LYS A 1 230 ? 63.32900 19.46500 66.59000 1.000 19.99000 210 LYS A N 1
ATOM 3030 C CA . LYS A 1 230 ? 62.92200 20.31000 67.69800 1.000 19.63000 210 LYS A CA 1
ATOM 3031 C C . LYS A 1 230 ? 62.05500 19.49200 68.65300 1.000 18.66000 210 LYS A C 1
ATOM 3032 O O . LYS A 1 230 ? 60.90400 19.15600 68.34200 1.000 18.77000 210 LYS A O 1
ATOM 3051 N N . LYS A 1 231 ? 62.58300 19.22000 69.83300 1.000 17.75000 211 LYS A N 1
ATOM 3052 C CA . LYS A 1 231 ? 61.80700 18.52500 70.83900 1.000 22.96000 211 LYS A CA 1
ATOM 3053 C C . LYS A 1 231 ? 60.82200 19.50100 71.47900 1.000 19.67000 211 LYS A C 1
ATOM 3054 O O . LYS A 1 231 ? 61.16500 20.65800 71.75400 1.000 19.65000 211 LYS A O 1
ATOM 3073 N N . ILE A 1 232 ? 59.59200 19.05400 71.67100 1.000 17.54000 212 ILE A N 1
ATOM 3074 C CA . ILE A 1 232 ? 58.56000 19.90400 72.27300 1.000 22.56000 212 ILE A CA 1
ATOM 3075 C C . ILE A 1 232 ? 58.63000 19.70000 73.77800 1.000 23.74000 212 ILE A C 1
ATOM 3076 O O . ILE A 1 232 ? 58.33000 18.61400 74.27000 1.000 23.53000 212 ILE A O 1
ATOM 3092 N N . VAL A 1 233 ? 59.02600 20.73400 74.51800 1.000 22.19000 213 VAL A N 1
ATOM 3093 C CA . VAL A 1 233 ? 59.09400 20.57600 75.96500 1.000 23.23000 213 VAL A CA 1
ATOM 3094 C C . VAL A 1 233 ? 58.09400 21.49600 76.65200 1.000 23.27000 213 VAL A C 1
ATOM 3095 O O . VAL A 1 233 ? 57.70000 22.54200 76.10300 1.000 23.15000 213 VAL A O 1
ATOM 3108 N N . PRO A 1 234 ? 57.63000 21.13000 77.84100 1.000 22.17000 214 PRO A N 1
ATOM 3109 C CA . PRO A 1 234 ? 56.60200 21.94100 78.49400 1.000 22.96000 214 PRO A CA 1
ATOM 3110 C C . PRO A 1 234 ? 57.08800 23.33700 78.83600 1.000 28.77000 214 PRO A C 1
ATOM 3111 O O . PRO A 1 234 ? 58.27800 23.57800 79.06400 1.000 28.26000 214 PRO A O 1
ATOM 3122 N N . ARG A 1 235 ? 56.13300 24.26100 78.88400 1.000 29.18000 215 ARG A N 1
ATOM 3123 C CA . ARG A 1 235 ? 56.42400 25.64800 79.21800 1.000 35.69000 215 ARG A CA 1
ATOM 3124 C C . ARG A 1 235 ? 56.51900 25.83700 80.72700 1.000 35.27000 215 ARG A C 1
ATOM 3125 O O . ARG A 1 235 ? 55.72000 25.27800 81.46600 1.000 38.94000 215 ARG A O 1
ATOM 3146 N N . ASP B 2 20 ? 47.74400 19.26400 19.61200 1.000 48.00000 1 ASP B N 1
ATOM 3147 C CA . ASP B 2 20 ? 47.62900 18.94500 21.05200 1.000 43.63000 1 ASP B CA 1
ATOM 3148 C C . ASP B 2 20 ? 46.18800 18.60600 21.41200 1.000 46.97000 1 ASP B C 1
ATOM 3149 O O . ASP B 2 20 ? 45.27300 19.41000 21.15500 1.000 44.01000 1 ASP B O 1
ATOM 3158 N N . VAL B 2 21 ? 45.97500 17.44400 22.02000 1.000 31.17000 2 VAL B N 1
ATOM 3159 C CA . VAL B 2 21 ? 44.64300 17.09400 22.49600 1.000 31.98000 2 VAL B CA 1
ATOM 3160 C C . VAL B 2 21 ? 44.40500 17.75500 23.85000 1.000 34.50000 2 VAL B C 1
ATOM 3161 O O . VAL B 2 21 ? 45.22000 17.62800 24.77300 1.000 31.00000 2 VAL B O 1
ATOM 3174 N N . VAL B 2 22 ? 43.28800 18.46700 23.97100 1.000 34.46000 3 VAL B N 1
ATOM 3175 C CA . VAL B 2 22 ? 42.87300 19.09200 25.22300 1.000 34.62000 3 VAL B CA 1
ATOM 3176 C C . VAL B 2 22 ? 41.99700 18.10500 25.97700 1.000 29.81000 3 VAL B C 1
ATOM 3177 O O . VAL B 2 22 ? 41.02900 17.57800 25.42400 1.000 28.34000 3 VAL B O 1
ATOM 3190 N N . MET B 2 23 ? 42.34900 17.84600 27.23400 1.000 31.37000 4 MET B N 1
ATOM 3191 C CA . MET B 2 23 ? 41.60300 16.97900 28.12700 1.000 29.80000 4 MET B CA 1
ATOM 3192 C C . MET B 2 23 ? 40.93500 17.84400 29.18200 1.000 27.49000 4 MET B C 1
ATOM 3193 O O . MET B 2 23 ? 41.61500 18.65100 29.83700 1.000 24.80000 4 MET B O 1
ATOM 3207 N N . THR B 2 24 ? 39.62500 17.67200 29.34600 1.000 31.38000 5 THR B N 1
ATOM 3208 C CA . THR B 2 24 ? 38.80400 18.49900 30.23200 1.000 40.75000 5 THR B CA 1
ATOM 3209 C C . THR B 2 24 ? 38.09100 17.62900 31.26400 1.000 37.14000 5 THR B C 1
ATOM 3210 O O . THR B 2 24 ? 37.43600 16.65400 30.90000 1.000 33.66000 5 THR B O 1
ATOM 3221 N N . GLN B 2 25 ? 38.16800 18.01400 32.54100 1.000 39.53000 6 GLN B N 1
ATOM 3222 C CA . GLN B 2 25 ? 37.64500 17.17500 33.61700 1.000 40.09000 6 GLN B CA 1
ATOM 3223 C C . GLN B 2 25 ? 36.58600 17.86500 34.45700 1.000 44.61000 6 GLN B C 1
ATOM 3224 O O . GLN B 2 25 ? 36.77700 19.00200 34.89900 1.000 39.75000 6 GLN B O 1
ATOM 3238 N N . THR B 2 26 ? 35.49400 17.14500 34.72000 1.000 43.97000 7 THR B N 1
ATOM 3239 C CA . THR B 2 26 ? 34.36300 17.66300 35.47800 1.000 45.02000 7 THR B CA 1
ATOM 3240 C C . THR B 2 26 ? 33.80200 16.57600 36.38500 1.000 48.45000 7 THR B C 1
ATOM 3241 O O . THR B 2 26 ? 33.82100 15.39200 36.02600 1.000 46.76000 7 THR B O 1
ATOM 3252 N N . PRO B 2 27 ? 33.30400 16.95300 37.57900 1.000 48.85000 8 PRO B N 1
ATOM 3253 C CA . PRO B 2 27 ? 33.36900 18.32000 38.12500 1.000 51.97000 8 PRO B CA 1
ATOM 3254 C C . PRO B 2 27 ? 34.73800 18.62700 38.73400 1.000 50.28000 8 PRO B C 1
ATOM 3255 O O . PRO B 2 27 ? 35.56800 17.72300 38.85500 1.000 45.16000 8 PRO B O 1
ATOM 3266 N N . LEU B 2 28 ? 34.97900 19.88300 39.10900 1.000 46.57000 9 LEU B N 1
ATOM 3267 C CA . LEU B 2 28 ? 36.22100 20.18800 39.81000 1.000 46.40000 9 LEU B CA 1
ATOM 3268 C C . LEU B 2 28 ? 36.28300 19.43500 41.12900 1.000 39.87000 9 LEU B C 1
ATOM 3269 O O . LEU B 2 28 ? 37.36400 18.98400 41.53600 1.000 41.80000 9 LEU B O 1
ATOM 3285 N N . SER B 2 29 ? 35.13200 19.26200 41.78300 1.000 41.77000 10 SER B N 1
ATOM 3286 C CA . SER B 2 29 ? 35.03400 18.52700 43.03000 1.000 37.93000 10 SER B CA 1
ATOM 3287 C C . SER B 2 29 ? 33.70300 17.78400 43.05700 1.000 48.85000 10 SER B C 1
ATOM 3288 O O . SER B 2 29 ? 32.67100 18.31100 42.62100 1.000 45.16000 10 SER B O 1
ATOM 3296 N N . LEU B 2 30 ? 33.73900 16.57500 43.60700 1.000 45.57000 11 LEU B N 1
ATOM 3297 C CA . LEU B 2 30 ? 32.60900 15.65300 43.59100 1.000 45.15000 11 LEU B CA 1
ATOM 3298 C C . LEU B 2 30 ? 32.33800 15.18700 45.01300 1.000 45.49000 11 LEU B C 1
ATOM 3299 O O . LEU B 2 30 ? 33.22700 14.56600 45.63200 1.000 42.34000 11 LEU B O 1
ATOM 3315 N N . PRO B 2 31 ? 31.12400 15.45100 45.58600 1.000 47.36000 12 PRO B N 1
ATOM 3316 C CA . PRO B 2 31 ? 30.80800 14.91700 46.92400 1.000 45.74000 12 PRO B CA 1
ATOM 3317 C C . PRO B 2 31 ? 30.01700 13.61700 46.88000 1.000 39.34000 12 PRO B C 1
ATOM 3318 O O . PRO B 2 31 ? 28.97500 13.54700 46.23100 1.000 48.67000 12 PRO B O 1
ATOM 3329 N N . VAL B 2 32 ? 30.48800 12.58900 47.57200 1.000 33.69000 13 VAL B N 1
ATOM 3330 C CA . VAL B 2 32 ? 29.84700 11.27600 47.55400 1.000 37.93000 13 VAL B CA 1
ATOM 3331 C C . VAL B 2 32 ? 29.89600 10.67400 48.95100 1.000 34.15000 13 VAL B C 1
ATOM 3332 O O . VAL B 2 32 ? 30.91000 10.76800 49.64900 1.000 30.25000 13 VAL B O 1
ATOM 3345 N N . SER B 2 33 ? 28.79800 10.04400 49.36000 1.000 37.20000 14 SER B N 1
ATOM 3346 C CA . SER B 2 33 ? 28.77000 9.34600 50.63400 1.000 38.51000 14 SER B CA 1
ATOM 3347 C C . SER B 2 33 ? 29.52300 8.02800 50.53200 1.000 34.09000 14 SER B C 1
ATOM 3348 O O . SER B 2 33 ? 29.54500 7.38000 49.48600 1.000 33.10000 14 SER B O 1
ATOM 3356 N N . LEU B 2 34 ? 30.09800 7.60500 51.64600 1.000 29.90000 15 LEU B N 1
ATOM 3357 C CA . LEU B 2 34 ? 30.74900 6.30900 51.67800 1.000 29.81000 15 LEU B CA 1
ATOM 3358 C C . LEU B 2 34 ? 29.76100 5.21700 51.29800 1.000 40.49000 15 LEU B C 1
ATOM 3359 O O . LEU B 2 34 ? 28.60500 5.23500 51.72500 1.000 37.89000 15 LEU B O 1
ATOM 3375 N N . GLY B 2 35 ? 30.22700 4.25700 50.50700 1.000 33.98000 16 GLY B N 1
ATOM 3376 C CA . GLY B 2 35 ? 29.38600 3.19000 50.02500 1.000 36.92000 16 GLY B CA 1
ATOM 3377 C C . GLY B 2 35 ? 28.50800 3.53900 48.84600 1.000 39.95000 16 GLY B C 1
ATOM 3378 O O . GLY B 2 35 ? 27.97100 2.62000 48.21000 1.000 38.47000 16 GLY B O 1
ATOM 3382 N N . ASP B 2 36 ? 28.33600 4.81700 48.52700 1.000 34.31000 17 ASP B N 1
ATOM 3383 C CA . ASP B 2 36 ? 27.63800 5.20300 47.31200 1.000 34.76000 17 ASP B CA 1
ATOM 3384 C C . ASP B 2 36 ? 28.59800 5.12500 46.12200 1.000 37.40000 17 ASP B C 1
ATOM 3385 O O . ASP B 2 36 ? 29.78000 4.79200 46.26000 1.000 35.92000 17 ASP B O 1
ATOM 3394 N N . GLN B 2 37 ? 28.09200 5.44700 44.93400 1.000 33.19000 18 GLN B N 1
ATOM 3395 C CA . GLN B 2 37 ? 28.89600 5.41500 43.71700 1.000 33.31000 18 GLN B CA 1
ATOM 3396 C C . GLN B 2 37 ? 29.17000 6.83200 43.23700 1.000 34.30000 18 GLN B C 1
ATOM 3397 O O . GLN B 2 37 ? 28.29100 7.70300 43.25900 1.000 34.01000 18 GLN B O 1
ATOM 3411 N N . ALA B 2 38 ? 30.41000 7.06600 42.84200 1.000 32.34000 19 ALA B N 1
ATOM 3412 C CA . ALA B 2 38 ? 30.84400 8.33400 42.29100 1.000 40.64000 19 ALA B CA 1
ATOM 3413 C C . ALA B 2 38 ? 31.14900 8.15200 40.81000 1.000 32.85000 19 ALA B C 1
ATOM 3414 O O . ALA B 2 38 ? 31.61800 7.09200 40.38700 1.000 33.27000 19 ALA B O 1
ATOM 3421 N N . SER B 2 39 ? 30.87600 9.18900 40.02700 1.000 32.81000 20 SER B N 1
ATOM 3422 C CA . SER B 2 39 ? 31.16000 9.15800 38.59500 1.000 37.40000 20 SER B CA 1
ATOM 3423 C C . SER B 2 39 ? 31.91400 10.42000 38.22800 1.000 37.52000 20 SER B C 1
ATOM 3424 O O . SER B 2 39 ? 31.45600 11.51900 38.54000 1.000 36.12000 20 SER B O 1
ATOM 3432 N N . ILE B 2 40 ? 33.06700 10.25700 37.56900 1.000 34.22000 21 ILE B N 1
ATOM 3433 C CA . ILE B 2 40 ? 33.93500 11.36200 37.19100 1.000 36.23000 21 ILE B CA 1
ATOM 3434 C C . ILE B 2 40 ? 34.06200 11.34700 35.67700 1.000 36.81000 21 ILE B C 1
ATOM 3435 O O . ILE B 2 40 ? 34.22700 10.28200 35.07600 1.000 38.22000 21 ILE B O 1
ATOM 3451 N N . SER B 2 41 ? 33.99500 12.52600 35.07700 1.000 33.25000 22 SER B N 1
ATOM 3452 C CA . SER B 2 41 ? 33.92300 12.69200 33.63600 1.000 35.89000 22 SER B CA 1
ATOM 3453 C C . SER B 2 41 ? 35.23300 13.24200 33.07900 1.000 32.19000 22 SER B C 1
ATOM 3454 O O . SER B 2 41 ? 35.90200 14.07200 33.70400 1.000 27.85000 22 SER B O 1
ATOM 3462 N N . CYS B 2 42 ? 35.57600 12.79300 31.89000 1.000 29.99000 23 CYS B N 1
ATOM 3463 C CA . CYS B 2 42 ? 36.74600 13.28000 31.16600 1.000 33.44000 23 CYS B CA 1
ATOM 3464 C C . CYS B 2 42 ? 36.33300 13.44300 29.71300 1.000 27.79000 23 CYS B C 1
ATOM 3465 O O . CYS B 2 42 ? 35.77400 12.50600 29.12900 1.000 36.53000 23 CYS B O 1
ATOM 3472 N N . ARG B 2 43 ? 36.59900 14.62300 29.14300 1.000 30.76000 24 ARG B N 1
ATOM 3473 C CA . ARG B 2 43 ? 36.32300 14.91500 27.74100 1.000 36.00000 24 ARG B CA 1
ATOM 3474 C C . ARG B 2 43 ? 37.62300 15.21400 27.00400 1.000 32.35000 24 ARG B C 1
ATOM 3475 O O . ARG B 2 43 ? 38.54300 15.81100 27.56500 1.000 29.85000 24 ARG B O 1
ATOM 3496 N N . SER B 2 44 ? 37.69000 14.80800 25.75700 1.000 31.30000 25 SER B N 1
ATOM 3497 C CA . SER B 2 44 ? 38.82200 15.12800 24.90400 1.000 36.83000 25 SER B CA 1
ATOM 3498 C C . SER B 2 44 ? 38.38100 16.03900 23.76400 1.000 34.09000 25 SER B C 1
ATOM 3499 O O . SER B 2 44 ? 37.23100 16.00700 23.32600 1.000 31.93000 25 SER B O 1
ATOM 3507 N N . SER B 2 45 ? 39.30800 16.87200 23.29900 1.000 32.81000 26 SER B N 1
ATOM 3508 C CA . SER B 2 45 ? 39.04100 17.72700 22.14900 1.000 34.55000 26 SER B CA 1
ATOM 3509 C C . SER B 2 45 ? 38.92100 16.95200 20.83800 1.000 38.95000 26 SER B C 1
ATOM 3510 O O . SER B 2 45 ? 38.46700 17.52900 19.84000 1.000 35.52000 26 SER B O 1
ATOM 3518 N N . GLN B 2 46 ? 39.32100 15.68300 20.80700 1.000 34.80000 27 GLN B N 1
ATOM 3519 C CA . GLN B 2 46 ? 39.26900 14.85400 19.61200 1.000 37.57000 27 GLN B CA 1
ATOM 3520 C C . GLN B 2 46 ? 39.08600 13.40800 20.04800 1.000 34.71000 27 GLN B C 1
ATOM 3521 O O . GLN B 2 46 ? 39.50100 13.01600 21.14300 1.000 27.70000 27 GLN B O 1
ATOM 3535 N N . SER B 2 47 ? 38.52800 12.59700 19.15500 1.000 31.30000 28 SER B N 1
ATOM 3536 C CA . SER B 2 47 ? 38.34400 11.19000 19.45400 1.000 35.14000 28 SER B CA 1
ATOM 3537 C C . SER B 2 47 ? 39.67200 10.53000 19.78700 1.000 36.22000 28 SER B C 1
ATOM 3538 O O . SER B 2 47 ? 40.66900 10.74000 19.10000 1.000 29.56000 28 SER B O 1
ATOM 3546 N N . LEU B 2 48 ? 39.67800 9.70200 20.83000 1.000 36.90000 29 LEU B N 1
ATOM 3547 C CA . LEU B 2 48 ? 40.89500 9.02600 21.27300 1.000 35.77000 29 LEU B CA 1
ATOM 3548 C C . LEU B 2 48 ? 41.03800 7.63200 20.70400 1.000 33.32000 29 LEU B C 1
ATOM 3549 O O . LEU B 2 48 ? 41.93200 6.89300 21.12500 1.000 31.44000 29 LEU B O 1
ATOM 3565 N N . VA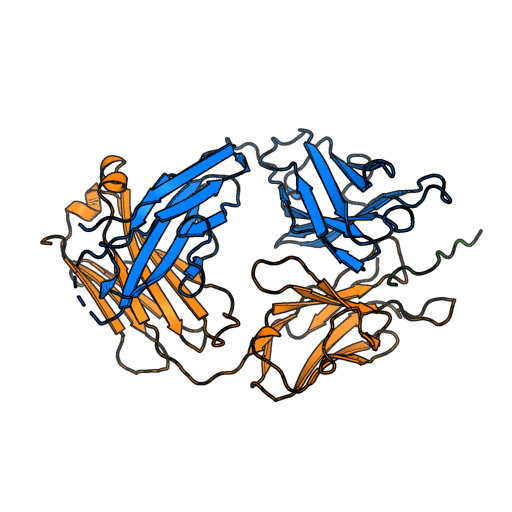L B 2 49 ? 40.19900 7.25300 19.74600 1.000 35.06000 30 VAL B N 1
ATOM 3566 C CA . VAL B 2 49 ? 40.40600 5.97400 19.09400 1.000 40.72000 30 VAL B CA 1
ATOM 3567 C C . VAL B 2 49 ? 41.64600 6.06300 18.20900 1.000 37.07000 30 VAL B C 1
ATOM 3568 O O . VAL B 2 49 ? 41.82600 7.02200 17.44100 1.000 35.62000 30 VAL B O 1
ATOM 3581 N N . HIS B 2 50 ? 42.51900 5.07600 18.35500 1.000 37.94000 31 HIS B N 1
ATOM 3582 C CA . HIS B 2 50 ? 43.76800 4.93700 17.62000 1.000 38.10000 31 HIS B CA 1
ATOM 3583 C C . HIS B 2 50 ? 43.51900 4.12600 16.35700 1.000 38.10000 31 HIS B C 1
ATOM 3584 O O . HIS B 2 50 ? 42.51800 3.41700 16.24100 1.000 38.69000 31 HIS B O 1
ATOM 3598 N N . SER B 2 51 ? 44.45500 4.22600 15.41200 1.000 38.49000 32 SER B N 1
ATOM 3599 C CA . SER B 2 51 ? 44.35200 3.45400 14.17800 1.000 38.80000 32 SER B CA 1
ATOM 3600 C C . SER B 2 51 ? 44.15400 1.96500 14.45100 1.000 39.45000 32 SER B C 1
ATOM 3601 O O . SER B 2 51 ? 43.42400 1.28500 13.72200 1.000 41.59000 32 SER B O 1
ATOM 3609 N N . ASN B 2 52 ? 44.81800 1.43200 15.48400 1.000 37.84000 33 ASN B N 1
ATOM 3610 C CA . ASN B 2 52 ? 44.71400 0.00400 15.79800 1.000 36.81000 33 ASN B CA 1
ATOM 3611 C C . ASN B 2 52 ? 43.40800 -0.36200 16.47400 1.000 38.09000 33 ASN B C 1
ATOM 3612 O O . ASN B 2 52 ? 43.24800 -1.51200 16.89100 1.000 42.05000 33 ASN B O 1
ATOM 3623 N N . GLY B 2 53 ? 42.47800 0.58300 16.60100 1.000 41.28000 34 GLY B N 1
ATOM 3624 C CA . GLY B 2 53 ? 41.17900 0.32300 17.16600 1.000 41.31000 34 GLY B CA 1
ATOM 3625 C C . GLY B 2 53 ? 41.10200 0.44300 18.66900 1.000 37.95000 34 GLY B C 1
ATOM 3626 O O . GLY B 2 53 ? 39.99300 0.48700 19.20900 1.000 44.80000 34 GLY B O 1
ATOM 3630 N N . ASN B 2 54 ? 42.24100 0.47600 19.35400 1.000 38.12000 35 ASN B N 1
ATOM 3631 C CA . ASN B 2 54 ? 42.28900 0.71500 20.78600 1.000 37.35000 35 ASN B CA 1
ATOM 3632 C C . ASN B 2 54 ? 42.07900 2.20500 21.08600 1.000 39.92000 35 ASN B C 1
ATOM 3633 O O . ASN B 2 54 ? 42.23100 3.08400 20.22700 1.000 30.18000 35 ASN B O 1
ATOM 3644 N N . THR B 2 55 ? 41.72300 2.47600 22.33300 1.000 36.70000 36 THR B N 1
ATOM 3645 C CA . THR B 2 55 ? 41.49800 3.82800 22.82800 1.000 28.81000 36 THR B CA 1
ATOM 3646 C C . THR B 2 55 ? 42.40100 4.03500 24.03800 1.000 39.89000 36 THR B C 1
ATOM 3647 O O . THR B 2 55 ? 42.24300 3.35800 25.06300 1.000 32.15000 36 THR B O 1
ATOM 3658 N N . TYR B 2 56 ? 43.35100 4.95900 23.92200 1.000 33.32000 37 TYR B N 1
ATOM 3659 C CA . TYR B 2 56 ? 44.39000 5.10900 24.93600 1.000 36.14000 37 TYR B CA 1
ATOM 3660 C C . TYR B 2 56 ? 44.03100 6.25300 25.87500 1.000 34.86000 37 TYR B C 1
ATOM 3661 O O . TYR B 2 56 ? 44.58400 7.34500 25.82900 1.000 27.73000 37 TYR B O 1
ATOM 3679 N N . LEU B 2 57 ? 43.06700 5.96000 26.73300 1.000 29.96000 38 LEU B N 1
ATOM 3680 C CA . LEU B 2 57 ? 42.58700 6.87400 27.75800 1.000 32.41000 38 LEU B CA 1
ATOM 3681 C C . LEU B 2 57 ? 42.77400 6.16100 29.08400 1.000 30.88000 38 LEU B C 1
ATOM 3682 O O . LEU B 2 57 ? 42.33500 5.01200 29.23500 1.000 27.78000 38 LEU B O 1
ATOM 3698 N N . HIS B 2 58 ? 43.44700 6.82900 30.02200 1.000 25.59000 39 HIS B N 1
ATOM 3699 C CA . HIS B 2 58 ? 43.84800 6.25200 31.29100 1.000 26.97000 39 HIS B CA 1
ATOM 3700 C C . HIS B 2 58 ? 43.43200 7.14900 32.44500 1.000 25.38000 39 HIS B C 1
ATOM 3701 O O . HIS B 2 58 ? 43.30400 8.36800 32.30800 1.000 22.50000 39 HIS B O 1
ATOM 3715 N N . TRP B 2 59 ? 43.22400 6.52600 33.59800 1.000 23.88000 40 TRP B N 1
ATOM 3716 C CA . TRP B 2 59 ? 42.81500 7.20900 34.80900 1.000 25.27000 40 TRP B CA 1
ATOM 3717 C C . TRP B 2 59 ? 43.87000 7.01800 35.88400 1.000 21.74000 40 TRP B C 1
ATOM 3718 O O . TRP B 2 59 ? 44.41700 5.92400 36.03100 1.000 24.39000 40 TRP B O 1
ATOM 3739 N N . TYR B 2 60 ? 44.09200 8.06900 36.67300 1.000 22.32000 41 TYR B N 1
ATOM 3740 C CA . TYR B 2 60 ? 45.04400 8.06700 37.78100 1.000 24.07000 41 TYR B CA 1
ATOM 3741 C C . TYR B 2 60 ? 44.38400 8.60900 39.03900 1.000 23.03000 41 TYR B C 1
ATOM 3742 O O . TYR B 2 60 ? 43.45600 9.41500 38.97800 1.000 25.14000 41 TYR B O 1
ATOM 3760 N N . LEU B 2 61 ? 44.92900 8.21000 40.19100 1.000 23.23000 42 LEU B N 1
ATOM 3761 C CA . LEU B 2 61 ? 44.54400 8.76700 41.48300 1.000 25.12000 42 LEU B CA 1
ATOM 3762 C C . LEU B 2 61 ? 45.77000 9.34200 42.17700 1.000 25.25000 42 LEU B C 1
ATOM 3763 O O . LEU B 2 61 ? 46.77400 8.64400 42.35600 1.000 24.88000 42 LEU B O 1
ATOM 3779 N N . GLN B 2 62 ? 45.67800 10.60900 42.57000 1.000 23.33000 43 GLN B N 1
ATOM 3780 C CA . GLN B 2 62 ? 46.72700 11.25900 43.34600 1.000 21.86000 43 GLN B CA 1
ATOM 3781 C C . GLN B 2 62 ? 46.16000 11.50100 44.73500 1.000 22.54000 43 GLN B C 1
ATOM 3782 O O . GLN B 2 62 ? 45.36800 12.42600 44.95000 1.000 24.66000 43 GLN B O 1
ATOM 3796 N N . LYS B 2 63 ? 46.51000 10.61700 45.65800 1.000 24.30000 44 LYS B N 1
ATOM 3797 C CA . LYS B 2 63 ? 46.08300 10.78400 47.03900 1.000 27.89000 44 LYS B CA 1
ATOM 3798 C C . LYS B 2 63 ? 46.84800 11.95400 47.66000 1.000 29.79000 44 LYS B C 1
ATOM 3799 O O . LYS B 2 63 ? 47.93600 12.31800 47.19600 1.000 28.96000 44 LYS B O 1
ATOM 3818 N N . PRO B 2 64 ? 46.29200 12.57300 48.70200 1.000 32.64000 45 PRO B N 1
ATOM 3819 C CA . PRO B 2 64 ? 46.95400 13.73400 49.29800 1.000 34.49000 45 PRO B CA 1
ATOM 3820 C C . PRO B 2 64 ? 48.39700 13.42300 49.65700 1.000 33.03000 45 PRO B C 1
ATOM 3821 O O . PRO B 2 64 ? 48.69800 12.38600 50.24600 1.000 34.03000 45 PRO B O 1
ATOM 3832 N N . GLY B 2 65 ? 49.29500 14.32700 49.25600 1.000 31.79000 46 GLY B N 1
ATOM 3833 C CA . GLY B 2 65 ? 50.70000 14.20100 49.57400 1.000 31.72000 46 GLY B CA 1
ATOM 3834 C C . GLY B 2 65 ? 51.43800 13.08400 48.87500 1.000 31.53000 46 GLY B C 1
ATOM 3835 O O . GLY B 2 65 ? 52.59000 12.81700 49.22100 1.000 38.80000 46 GLY B O 1
ATOM 3839 N N . GLN B 2 66 ? 50.81200 12.40600 47.92500 1.000 34.98000 47 GLN B N 1
ATOM 3840 C CA . GLN B 2 66 ? 51.45700 11.38100 47.12000 1.000 36.42000 47 GLN B CA 1
ATOM 3841 C C . GLN B 2 66 ? 51.54200 11.83100 45.67300 1.000 32.41000 47 GLN B C 1
ATOM 3842 O O . GLN B 2 66 ? 50.97900 12.83700 45.24800 1.000 28.17000 47 GLN B O 1
ATOM 3856 N N . SER B 2 67 ? 52.26100 11.02800 44.90000 1.000 30.21000 48 SER B N 1
ATOM 3857 C CA . SER B 2 67 ? 52.30800 11.18700 43.47000 1.000 33.38000 48 SER B CA 1
ATOM 3858 C C . SER B 2 67 ? 51.11300 10.48000 42.84100 1.000 31.96000 48 SER B C 1
ATOM 3859 O O . SER B 2 67 ? 50.46000 9.66300 43.48100 1.000 30.11000 48 SER B O 1
ATOM 3867 N N . PRO B 2 68 ? 50.81900 10.76800 41.57500 1.000 32.09000 49 PRO B N 1
ATOM 3868 C CA . PRO B 2 68 ? 49.76100 10.00700 40.89800 1.000 30.79000 49 PRO B CA 1
ATOM 3869 C C . PRO B 2 68 ? 50.11600 8.53100 40.79600 1.000 28.45000 49 PRO B C 1
ATOM 3870 O O . PRO B 2 68 ? 51.28400 8.12200 40.79300 1.000 33.12000 49 PRO B O 1
ATOM 3881 N N . LYS B 2 69 ? 49.06400 7.71800 40.69200 1.000 27.52000 50 LYS B N 1
ATOM 3882 C CA . LYS B 2 69 ? 49.17500 6.27400 40.51500 1.000 27.33000 50 LYS B CA 1
ATOM 3883 C C . LYS B 2 69 ? 48.18000 5.86300 39.44100 1.000 22.95000 50 LYS B C 1
ATOM 3884 O O . LYS B 2 69 ? 47.02800 6.31200 39.46400 1.000 25.39000 50 LYS B O 1
ATOM 3903 N N . LEU B 2 70 ? 48.60600 4.97600 38.53600 1.000 23.28000 51 LEU B N 1
ATOM 3904 C CA . LEU B 2 70 ? 47.74000 4.50900 37.46400 1.000 22.48000 51 LEU B CA 1
ATOM 3905 C C . LEU B 2 70 ? 46.64400 3.59300 38.00900 1.000 28.69000 51 LEU B C 1
ATOM 3906 O O . LEU B 2 70 ? 46.93000 2.64900 38.73500 1.000 26.27000 51 LEU B O 1
ATOM 3922 N N . LEU B 2 71 ? 45.38100 3.86700 37.64400 1.000 22.57000 52 LEU B N 1
ATOM 3923 C CA . LEU B 2 71 ? 44.23600 3.07600 38.08400 1.000 28.89000 52 LEU B CA 1
ATOM 3924 C C . LEU B 2 71 ? 43.63900 2.21800 36.97900 1.000 31.72000 52 LEU B C 1
ATOM 3925 O O . LEU B 2 71 ? 43.39800 1.01900 37.15900 1.000 27.06000 52 LEU B O 1
ATOM 3941 N N . ILE B 2 72 ? 43.35700 2.83200 35.84300 1.000 27.87000 53 ILE B N 1
ATOM 3942 C CA . ILE B 2 72 ? 42.68300 2.21100 34.72000 1.000 30.70000 53 ILE B CA 1
ATOM 3943 C C . ILE B 2 72 ? 43.46000 2.59800 33.47400 1.000 28.61000 53 ILE B C 1
ATOM 3944 O O . ILE B 2 72 ? 43.73000 3.78200 33.26500 1.000 27.39000 53 ILE B O 1
ATOM 3960 N N . TYR B 2 73 ? 43.78600 1.62700 32.63600 1.000 25.56000 54 TYR B N 1
ATOM 3961 C CA . TYR B 2 73 ? 44.38700 1.92300 31.34000 1.000 28.67000 54 TYR B CA 1
ATOM 3962 C C . TYR B 2 73 ? 43.50600 1.40900 30.20300 1.000 32.38000 54 TYR B C 1
ATOM 3963 O O . TYR B 2 73 ? 42.73400 0.46200 30.36100 1.000 32.67000 54 TYR B O 1
ATOM 3981 N N . LYS B 2 74 ? 43.63100 2.06500 29.05300 1.000 28.02000 55 LYS B N 1
ATOM 3982 C CA . LYS B 2 74 ? 42.82700 1.79500 27.85100 1.000 28.33000 55 LYS B CA 1
ATOM 3983 C C . LYS B 2 74 ? 41.33400 1.70300 28.17100 1.000 33.06000 55 LYS B C 1
ATOM 3984 O O . LYS B 2 74 ? 40.65900 0.70900 27.89500 1.000 33.29000 55 LYS B O 1
ATOM 4003 N N . VAL B 2 75 ? 40.83600 2.78500 28.74600 1.000 32.11000 56 VAL B N 1
ATOM 4004 C CA . VAL B 2 75 ? 39.43300 3.01600 29.06900 1.000 35.88000 56 VAL B CA 1
ATOM 4005 C C . VAL B 2 75 ? 38.91700 2.19500 30.24400 1.000 31.84000 56 VAL B C 1
ATOM 4006 O O . VAL B 2 75 ? 38.22100 2.74400 31.10500 1.000 34.94000 56 VAL B O 1
ATOM 4019 N N . SER B 2 76 ? 39.24700 0.90000 30.30500 1.000 37.73000 57 SER B N 1
ATOM 4020 C CA . SER B 2 76 ? 38.49900 -0.00500 31.17300 1.000 39.37000 57 SER B CA 1
ATOM 4021 C C . SER B 2 76 ? 39.30600 -1.07100 31.90700 1.000 42.42000 57 SER B C 1
ATOM 4022 O O . SER B 2 76 ? 38.72200 -1.82300 32.70000 1.000 38.41000 57 SER B O 1
ATOM 4030 N N . ASN B 2 77 ? 40.60600 -1.17000 31.69200 1.000 36.11000 58 ASN B N 1
ATOM 4031 C CA . ASN B 2 77 ? 41.41000 -2.21500 32.31500 1.000 36.73000 58 ASN B CA 1
ATOM 4032 C C . ASN B 2 77 ? 41.93400 -1.74700 33.66400 1.000 34.58000 58 ASN B C 1
ATOM 4033 O O . ASN B 2 77 ? 42.61800 -0.72900 33.75100 1.000 30.75000 58 ASN B O 1
ATOM 4044 N N . ARG B 2 78 ? 41.62300 -2.50300 34.71700 1.000 35.28000 59 ARG B N 1
ATOM 4045 C CA . ARG B 2 78 ? 42.19600 -2.21200 36.02500 1.000 37.68000 59 ARG B CA 1
ATOM 4046 C C . ARG B 2 78 ? 43.68700 -2.53900 36.01900 1.000 34.89000 59 ARG B C 1
ATOM 4047 O O . ARG B 2 78 ? 44.08800 -3.59700 35.53800 1.000 31.97000 59 ARG B O 1
ATOM 4068 N N . PHE B 2 79 ? 44.50100 -1.63000 36.56100 1.000 31.19000 60 PHE B N 1
ATOM 4069 C CA . PHE B 2 79 ? 45.93500 -1.85200 36.71800 1.000 34.56000 60 PHE B CA 1
ATOM 4070 C C . PHE B 2 79 ? 46.22100 -2.68500 37.97200 1.000 37.44000 60 PHE B C 1
ATOM 4071 O O . PHE B 2 79 ? 45.32400 -3.04100 38.75100 1.000 31.84000 60 PHE B O 1
ATOM 4088 N N . SER B 2 80 ? 47.49900 -2.97200 38.19000 1.000 36.55000 61 SER B N 1
ATOM 4089 C CA . SER B 2 80 ? 47.90900 -3.79400 39.32300 1.000 35.36000 61 SER B CA 1
ATOM 4090 C C . SER B 2 80 ? 47.45800 -3.20000 40.64800 1.000 36.99000 61 SER B C 1
ATOM 4091 O O . SER B 2 80 ? 47.63800 -2.00800 40.91500 1.000 40.59000 61 SER B O 1
ATOM 4099 N N . GLY B 2 81 ? 46.87300 -4.04400 41.49500 1.000 35.59000 62 GLY B N 1
ATOM 4100 C CA . GLY B 2 81 ? 46.53400 -3.63300 42.83600 1.000 35.09000 62 GLY B CA 1
ATOM 4101 C C . GLY B 2 81 ? 45.31100 -2.76800 42.94500 1.000 35.22000 62 GLY B C 1
ATOM 4102 O O . GLY B 2 81 ? 45.02000 -2.25800 44.03200 1.000 39.52000 62 GLY B O 1
ATOM 4106 N N . VAL B 2 82 ? 44.58000 -2.57900 41.84700 1.000 30.79000 63 VAL B N 1
ATOM 4107 C CA . VAL B 2 82 ? 43.45200 -1.65400 41.82300 1.000 34.10000 63 VAL B CA 1
ATOM 4108 C C . VAL B 2 82 ? 42.19700 -2.42400 42.24300 1.000 30.59000 63 VAL B C 1
ATOM 4109 O O . VAL B 2 82 ? 41.86600 -3.43600 41.62700 1.000 29.02000 63 VAL B O 1
ATOM 4122 N N . PRO B 2 83 ? 41.49200 -1.96700 43.28600 1.000 32.96000 64 PRO B N 1
ATOM 4123 C CA . PRO B 2 83 ? 40.33500 -2.74500 43.75700 1.000 33.94000 64 PRO B CA 1
ATOM 4124 C C . PRO B 2 83 ? 39.21200 -2.77000 42.73400 1.000 32.38000 64 PRO B C 1
ATOM 4125 O O . PRO B 2 83 ? 39.12600 -1.94100 41.82300 1.000 31.01000 64 PRO B O 1
ATOM 4136 N N . ASP B 2 84 ? 38.30800 -3.72100 42.92700 1.000 34.89000 65 ASP B N 1
ATOM 4137 C CA . ASP B 2 84 ? 37.27400 -3.96700 41.93300 1.000 37.69000 65 ASP B CA 1
ATOM 4138 C C . ASP B 2 84 ? 36.17300 -2.91900 41.95300 1.000 33.52000 65 ASP B C 1
ATOM 4139 O O . ASP B 2 84 ? 35.29500 -2.96000 41.09200 1.000 37.95000 65 ASP B O 1
ATOM 4148 N N . ARG B 2 85 ? 36.22100 -1.93900 42.85600 1.000 36.32000 66 ARG B N 1
ATOM 4149 C CA . ARG B 2 85 ? 35.19600 -0.90000 42.79800 1.000 38.65000 66 ARG B CA 1
ATOM 4150 C C . ARG B 2 85 ? 35.51600 0.18900 41.78400 1.000 38.98000 66 ARG B C 1
ATOM 4151 O O . ARG B 2 85 ? 34.67400 1.05900 41.54300 1.000 31.59000 66 ARG B O 1
ATOM 4172 N N . PHE B 2 86 ? 36.68800 0.15400 41.15800 1.000 35.77000 67 PHE B N 1
ATOM 4173 C CA . PHE B 2 86 ? 37.01300 1.11500 40.10700 1.000 35.34000 67 PHE B CA 1
ATOM 4174 C C . PHE B 2 86 ? 36.67700 0.50500 38.75300 1.000 29.94000 67 PHE B C 1
ATOM 4175 O O . PHE B 2 86 ? 37.11800 -0.59400 38.43600 1.000 30.69000 67 PHE B O 1
ATOM 4192 N N . SER B 2 87 ? 35.91200 1.22700 37.95000 1.000 29.82000 68 SER B N 1
ATOM 4193 C CA . SER B 2 87 ? 35.64700 0.77900 36.59200 1.000 34.74000 68 SER B CA 1
ATOM 4194 C C . SER B 2 87 ? 35.59700 1.99300 35.68900 1.000 33.46000 68 SER B C 1
ATOM 4195 O O . SER B 2 87 ? 35.10300 3.05600 36.08000 1.000 34.82000 68 SER B O 1
ATOM 4203 N N . GLY B 2 88 ? 36.08000 1.82300 34.46900 1.000 33.47000 69 GLY B N 1
ATOM 4204 C CA . GLY B 2 88 ? 36.09900 2.89100 33.49800 1.000 38.96000 69 GLY B CA 1
ATOM 4205 C C . GLY B 2 88 ? 35.26200 2.53400 32.29100 1.000 38.07000 69 GLY B C 1
ATOM 4206 O O . GLY B 2 88 ? 35.19000 1.37400 31.89000 1.000 34.63000 69 GLY B O 1
ATOM 4210 N N . SER B 2 89 ? 34.64100 3.55500 31.70300 1.000 40.71000 70 SER B N 1
ATOM 4211 C CA . SER B 2 89 ? 33.79600 3.41300 30.53000 1.000 43.56000 70 SER B CA 1
ATOM 4212 C C . SER B 2 89 ? 33.96200 4.65200 29.65100 1.000 42.97000 70 SER B C 1
ATOM 4213 O O . SER B 2 89 ? 34.64300 5.62700 30.00700 1.000 34.60000 70 SER B O 1
ATOM 4221 N N . GLY B 2 90 ? 33.35800 4.59400 28.47300 1.000 43.49000 71 GLY B N 1
ATOM 4222 C CA . GLY B 2 90 ? 33.32800 5.72200 27.57100 1.000 43.04000 71 GLY B CA 1
ATOM 4223 C C . GLY B 2 90 ? 33.81300 5.35100 26.19300 1.000 42.78000 71 GLY B C 1
ATOM 4224 O O . GLY B 2 90 ? 34.19600 4.21900 25.91400 1.000 40.55000 71 GLY B O 1
ATOM 4228 N N . SER B 2 91 ? 33.78000 6.34500 25.31100 1.000 41.54000 72 SER B N 1
ATOM 4229 C CA . SER B 2 91 ? 34.20000 6.13800 23.93700 1.000 46.40000 72 SER B CA 1
ATOM 4230 C C . SER B 2 91 ? 34.44400 7.48900 23.28500 1.000 49.82000 72 SER B C 1
ATOM 4231 O O . SER B 2 91 ? 33.85800 8.50600 23.68800 1.000 39.01000 72 SER B O 1
ATOM 4239 N N . GLY B 2 92 ? 35.29500 7.47200 22.26500 1.000 41.74000 73 GLY B N 1
ATOM 4240 C CA . GLY B 2 92 ? 35.53400 8.64600 21.46200 1.000 38.75000 73 GLY B CA 1
ATOM 4241 C C . GLY B 2 92 ? 36.06700 9.81000 22.26300 1.000 39.83000 73 GLY B C 1
ATOM 4242 O O . GLY B 2 92 ? 37.27100 9.88700 22.53000 1.000 33.35000 73 GLY B O 1
ATOM 4246 N N . THR B 2 93 ? 35.17300 10.72300 22.65200 1.000 37.56000 74 THR B N 1
ATOM 4247 C CA . THR B 2 93 ? 35.53800 11.95700 23.33600 1.000 42.43000 74 THR B CA 1
ATOM 4248 C C . THR B 2 93 ? 35.00300 12.02800 24.76100 1.000 45.14000 74 THR B C 1
ATOM 4249 O O . THR B 2 93 ? 35.29200 13.00100 25.47400 1.000 32.45000 74 THR B O 1
ATOM 4260 N N . ASP B 2 94 ? 34.25300 11.02800 25.20600 1.000 41.87000 75 ASP B N 1
ATOM 4261 C CA . ASP B 2 94 ? 33.45500 11.13900 26.43000 1.000 48.86000 75 ASP B CA 1
ATOM 4262 C C . ASP B 2 94 ? 33.69700 9.90300 27.28200 1.000 39.14000 75 ASP B C 1
ATOM 4263 O O . ASP B 2 94 ? 33.33100 8.79300 26.88400 1.000 37.94000 75 ASP B O 1
ATOM 4272 N N . PHE B 2 95 ? 34.32600 10.08700 28.44200 1.000 33.66000 76 PHE B N 1
ATOM 4273 C CA . PHE B 2 95 ? 34.70200 8.96400 29.28700 1.000 34.93000 76 PHE B CA 1
ATOM 4274 C C . PHE B 2 95 ? 34.27500 9.21000 30.72100 1.000 35.37000 76 PHE B C 1
ATOM 4275 O O . PHE B 2 95 ? 34.16200 10.35500 31.16400 1.000 33.53000 76 PHE B O 1
ATOM 4292 N N . THR B 2 96 ? 34.08200 8.11400 31.44300 1.000 38.83000 77 THR B N 1
ATOM 4293 C CA . THR B 2 96 ? 33.67100 8.17100 32.83600 1.000 43.87000 77 THR B CA 1
ATOM 4294 C C . THR B 2 96 ? 34.38500 7.11100 33.65300 1.000 39.11000 77 THR B C 1
ATOM 4295 O O . THR B 2 96 ? 34.44300 5.94100 33.26600 1.000 37.08000 77 THR B O 1
ATOM 4306 N N . LEU B 2 97 ? 34.91100 7.52900 34.78600 1.000 31.78000 78 LEU B N 1
ATOM 4307 C CA . LEU B 2 97 ? 35.38300 6.62200 35.81800 1.000 34.91000 78 LEU B CA 1
ATOM 4308 C C . LEU B 2 97 ? 34.27100 6.48900 36.84400 1.000 35.47000 78 LEU B C 1
ATOM 4309 O O . LEU B 2 97 ? 33.72400 7.49900 37.30500 1.000 28.99000 78 LEU B O 1
ATOM 4325 N N . LYS B 2 98 ? 33.93700 5.26600 37.20400 1.000 32.13000 79 LYS B N 1
ATOM 4326 C CA . LYS B 2 98 ? 32.98300 5.02800 38.27800 1.000 33.52000 79 LYS B CA 1
ATOM 4327 C C . LYS B 2 98 ? 33.70100 4.38000 39.44900 1.000 35.49000 79 LYS B C 1
ATOM 4328 O O . LYS B 2 98 ? 34.45500 3.41700 39.27500 1.000 35.09000 79 LYS B O 1
ATOM 4347 N N . ILE B 2 99 ? 33.48800 4.93200 40.63300 1.000 35.86000 80 ILE B N 1
ATOM 4348 C CA . ILE B 2 99 ? 33.96400 4.34200 41.87000 1.000 39.32000 80 ILE B CA 1
ATOM 4349 C C . ILE B 2 99 ? 32.71400 3.90200 42.61800 1.000 42.25000 80 ILE B C 1
ATOM 4350 O O . ILE B 2 99 ? 31.96100 4.74100 43.11800 1.000 34.66000 80 ILE B O 1
ATOM 4366 N N . SER B 2 100 ? 32.46700 2.60300 42.65200 1.000 41.21000 81 SER B N 1
ATOM 4367 C CA . SER B 2 100 ? 31.34000 2.07100 43.39900 1.000 41.49000 81 SER B CA 1
ATOM 4368 C C . SER B 2 100 ? 31.78700 1.76000 44.83000 1.000 46.56000 81 SER B C 1
ATOM 4369 O O . SER B 2 100 ? 32.97600 1.58500 45.11700 1.000 35.91000 81 SER B O 1
ATOM 4377 N N . ARG B 2 101 ? 30.81700 1.73200 45.74500 1.000 43.97000 82 ARG B N 1
ATOM 4378 C CA . ARG B 2 101 ? 31.07400 1.34400 47.13400 1.000 39.63000 82 ARG B CA 1
ATOM 4379 C C . ARG B 2 101 ? 32.25400 2.13000 47.70200 1.000 38.95000 82 ARG B C 1
ATOM 4380 O O . ARG B 2 101 ? 33.21400 1.57000 48.24800 1.000 33.83000 82 ARG B O 1
ATOM 4401 N N . VAL B 2 102 ? 32.16100 3.45400 47.55800 1.000 37.95000 83 VAL B N 1
ATOM 4402 C CA . VAL B 2 102 ? 33.29000 4.33800 47.82400 1.000 37.58000 83 VAL B CA 1
ATOM 4403 C C . VAL B 2 102 ? 33.78200 4.16400 49.25200 1.000 38.02000 83 VAL B C 1
ATOM 4404 O O . VAL B 2 102 ? 32.99100 4.11100 50.20200 1.000 31.63000 83 VAL B O 1
ATOM 4417 N N . GLU B 2 103 ? 35.10100 4.05000 49.40000 1.000 35.10000 84 GLU B N 1
ATOM 4418 C CA . GLU B 2 103 ? 35.78100 4.01600 50.68500 1.000 37.60000 84 GLU B CA 1
ATOM 4419 C C . GLU B 2 103 ? 36.55500 5.31300 50.89900 1.000 35.93000 84 GLU B C 1
ATOM 4420 O O . GLU B 2 103 ? 36.92900 6.01000 49.95700 1.000 32.16000 84 GLU B O 1
ATOM 4432 N N . ALA B 2 104 ? 36.78900 5.63600 52.17600 1.000 31.12000 85 ALA B N 1
ATOM 4433 C CA . ALA B 2 104 ? 37.45900 6.89800 52.50300 1.000 34.58000 85 ALA B CA 1
ATOM 4434 C C . ALA B 2 104 ? 38.84600 6.98900 51.86300 1.000 33.04000 85 ALA B C 1
ATOM 4435 O O . ALA B 2 104 ? 39.28400 8.08300 51.48500 1.000 29.59000 85 ALA B O 1
ATOM 4442 N N . GLU B 2 105 ? 39.54000 5.86400 51.72500 1.000 34.39000 86 GLU B N 1
ATOM 4443 C CA . GLU B 2 105 ? 40.86100 5.82300 51.10300 1.000 35.37000 86 GLU B CA 1
ATOM 4444 C C . GLU B 2 105 ? 40.83800 6.12000 49.60800 1.000 32.40000 86 GLU B C 1
ATOM 4445 O O . GLU B 2 105 ? 41.91200 6.22400 48.99000 1.000 31.05000 86 GLU B O 1
ATOM 4457 N N . ASP B 2 106 ? 39.65700 6.24200 49.00600 1.000 25.80000 87 ASP B N 1
ATOM 4458 C CA . ASP B 2 106 ? 39.52700 6.63100 47.60700 1.000 29.77000 87 ASP B CA 1
ATOM 4459 C C . ASP B 2 106 ? 39.58900 8.14400 47.38500 1.000 30.35000 87 ASP B C 1
ATOM 4460 O O . ASP B 2 106 ? 39.48100 8.60600 46.24200 1.000 28.87000 87 ASP B O 1
ATOM 4469 N N . LEU B 2 107 ? 39.74400 8.93400 48.42500 1.000 29.36000 88 LEU B N 1
ATOM 4470 C CA . LEU B 2 107 ? 39.68500 10.36700 48.21900 1.000 28.82000 88 LEU B CA 1
ATOM 4471 C C . LEU B 2 107 ? 41.02300 10.86300 47.68000 1.000 25.81000 88 LEU B C 1
ATOM 4472 O O . LEU B 2 107 ? 42.08600 10.27000 47.91000 1.000 24.59000 88 LEU B O 1
ATOM 4488 N N . GLY B 2 108 ? 40.94500 11.89800 46.89600 1.000 28.08000 89 GLY B N 1
ATOM 4489 C CA . GLY B 2 108 ? 42.10900 12.44500 46.24200 1.000 27.98000 89 GLY B CA 1
ATOM 4490 C C . GLY B 2 108 ? 41.68600 13.11600 44.95600 1.000 26.41000 89 GLY B C 1
ATOM 4491 O O . GLY B 2 108 ? 40.51400 13.36200 44.71900 1.000 25.84000 89 GLY B O 1
ATOM 4495 N N . VAL B 2 109 ? 42.67600 13.42300 44.11600 1.000 21.23000 90 VAL B N 1
ATOM 4496 C CA . VAL B 2 109 ? 42.43600 14.03400 42.82100 1.000 23.31000 90 VAL B CA 1
ATOM 4497 C C . VAL B 2 109 ? 42.58600 12.95300 41.76000 1.000 25.38000 90 VAL B C 1
ATOM 4498 O O . VAL B 2 109 ? 43.62000 12.27400 41.68800 1.000 24.35000 90 VAL B O 1
ATOM 4511 N N . TYR B 2 110 ? 41.57100 12.80300 40.93400 1.000 24.53000 91 TYR B N 1
ATOM 4512 C CA . TYR B 2 110 ? 41.55300 11.84300 39.84600 1.000 23.56000 91 TYR B CA 1
ATOM 4513 C C . TYR B 2 110 ? 41.89900 12.57400 38.56300 1.000 25.61000 91 TYR B C 1
ATOM 4514 O O . TYR B 2 110 ? 41.29100 13.60200 38.26100 1.000 26.84000 91 TYR B O 1
ATOM 4532 N N . PHE B 2 111 ? 42.86400 12.04400 37.81000 1.000 21.10000 92 PHE B N 1
ATOM 4533 C CA . PHE B 2 111 ? 43.25600 12.61100 36.54100 1.000 23.13000 92 PHE B CA 1
ATOM 4534 C C . PHE B 2 111 ? 43.00100 11.61600 35.41800 1.000 24.24000 92 PHE B C 1
ATOM 4535 O O . PHE B 2 111 ? 43.07700 10.40200 35.61200 1.000 25.48000 92 PHE B O 1
ATOM 4552 N N . CYS B 2 112 ? 42.74600 12.13800 34.22700 1.000 25.07000 93 CYS B N 1
ATOM 4553 C CA . CYS B 2 112 ? 42.77800 11.33600 33.02400 1.000 20.93000 93 CYS B CA 1
ATOM 4554 C C . CYS B 2 112 ? 43.92500 11.82800 32.15000 1.000 25.58000 93 CYS B C 1
ATOM 4555 O O . CYS B 2 112 ? 44.36400 12.98000 32.24600 1.000 24.42000 93 CYS B O 1
ATOM 4562 N N . SER B 2 113 ? 44.41600 10.94100 31.29900 1.000 25.64000 94 SER B N 1
ATOM 4563 C CA . SER B 2 113 ? 45.45300 11.30000 30.33000 1.000 23.17000 94 SER B CA 1
ATOM 4564 C C . SER B 2 113 ? 45.18700 10.51700 29.05100 1.000 27.18000 94 SER B C 1
ATOM 4565 O O . SER B 2 113 ? 44.48500 9.51100 29.05700 1.000 24.09000 94 SER B O 1
ATOM 4573 N N . GLN B 2 114 ? 45.78100 10.97300 27.94500 1.000 25.33000 95 GLN B N 1
ATOM 4574 C CA . GLN B 2 114 ? 45.59100 10.32500 26.65900 1.000 22.47000 95 GLN B CA 1
ATOM 4575 C C . GLN B 2 114 ? 46.96400 10.06500 26.04700 1.000 25.18000 95 GLN B C 1
ATOM 4576 O O . GLN B 2 114 ? 47.88800 10.86600 26.20200 1.000 22.02000 95 GLN B O 1
ATOM 4590 N N . SER B 2 115 ? 47.07400 8.92000 25.38400 1.000 22.79000 96 SER B N 1
ATOM 4591 C CA . SER B 2 115 ? 48.29000 8.46200 24.73500 1.000 24.56000 96 SER B CA 1
ATOM 4592 C C . SER B 2 115 ? 48.07700 8.18200 23.26100 1.000 28.32000 96 SER B C 1
ATOM 4593 O O . SER B 2 115 ? 48.93900 7.55400 22.63300 1.000 24.91000 96 SER B O 1
ATOM 4601 N N . THR B 2 116 ? 46.94700 8.59600 22.69700 1.000 28.08000 97 THR B N 1
ATOM 4602 C CA . THR B 2 116 ? 46.63100 8.23400 21.31500 1.000 34.42000 97 THR B CA 1
ATOM 4603 C C . THR B 2 116 ? 47.29100 9.18100 20.31600 1.000 29.68000 97 THR B C 1
ATOM 4604 O O . THR B 2 116 ? 47.94600 8.73200 19.36300 1.000 25.84000 97 THR B O 1
ATOM 4615 N N . HIS B 2 117 ? 47.08700 10.47800 20.49500 1.000 27.93000 98 HIS B N 1
ATOM 4616 C CA . HIS B 2 117 ? 47.57400 11.52400 19.58200 1.000 27.05000 98 HIS B CA 1
ATOM 4617 C C . HIS B 2 117 ? 48.71600 12.26600 20.25800 1.000 27.14000 98 HIS B C 1
ATOM 4618 O O . HIS B 2 117 ? 48.50100 13.17800 21.06300 1.000 26.13000 98 HIS B O 1
ATOM 4632 N N . VAL B 2 118 ? 49.93800 11.87000 19.91100 1.000 22.28000 99 VAL B N 1
ATOM 4633 C CA . VAL B 2 118 ? 51.12800 12.23700 20.67100 1.000 21.49000 99 VAL B CA 1
ATOM 4634 C C . VAL B 2 118 ? 52.31200 12.30100 19.72700 1.000 26.65000 99 VAL B C 1
ATOM 4635 O O . VAL B 2 118 ? 52.26900 11.67000 18.66600 1.000 27.92000 99 VAL B O 1
ATOM 4648 N N . PRO B 2 119 ? 53.37800 13.02200 20.07100 1.000 25.92000 100 PRO B N 1
ATOM 4649 C CA . PRO B 2 119 ? 53.38500 13.94700 21.22000 1.000 25.31000 100 PRO B CA 1
ATOM 4650 C C . PRO B 2 119 ? 52.52900 15.16900 20.97800 1.000 25.70000 100 PRO B C 1
ATOM 4651 O O . PRO B 2 119 ? 52.23900 15.47300 19.81100 1.000 25.37000 100 PRO B O 1
ATOM 4662 N N . PRO B 2 120 ? 52.15300 15.90300 22.04100 1.000 26.79000 101 PRO B N 1
ATOM 4663 C CA . PRO B 2 120 ? 52.44700 15.59500 23.44500 1.000 26.11000 101 PRO B CA 1
ATOM 4664 C C . PRO B 2 120 ? 51.43400 14.64800 24.09800 1.000 22.74000 101 PRO B C 1
ATOM 4665 O O . PRO B 2 120 ? 50.27100 14.60600 23.70400 1.000 25.47000 101 PRO B O 1
ATOM 4676 N N . TRP B 2 121 ? 51.89200 13.87900 25.08400 1.000 24.07000 102 TRP B N 1
ATOM 4677 C CA . TRP B 2 121 ? 51.00100 13.16700 25.99800 1.000 24.38000 102 TRP B CA 1
ATOM 4678 C C . TRP B 2 121 ? 50.35500 14.20100 26.90400 1.000 24.14000 102 TRP B C 1
ATOM 4679 O O . TRP B 2 121 ? 51.07000 15.03800 27.46300 1.000 26.60000 102 TRP B O 1
ATOM 4700 N N . THR B 2 122 ? 49.02400 14.18100 27.01900 1.000 21.29000 103 THR B N 1
ATOM 4701 C CA . THR B 2 122 ? 48.31700 15.25900 27.71600 1.000 21.20000 103 THR B CA 1
ATOM 4702 C C . THR B 2 122 ? 47.41600 14.72700 28.82900 1.000 22.64000 103 THR B C 1
ATOM 4703 O O . THR B 2 122 ? 47.00600 13.55800 28.84200 1.000 22.70000 103 THR B O 1
ATOM 4714 N N . PHE B 2 123 ? 47.10300 15.64700 29.76900 1.000 21.75000 104 PHE B N 1
ATOM 4715 C CA . PHE B 2 123 ? 46.39000 15.33100 31.00900 1.000 25.43000 104 PHE B CA 1
ATOM 4716 C C . PHE B 2 123 ? 45.17800 16.23300 31.19100 1.000 22.16000 104 PHE B C 1
ATOM 4717 O O . PHE B 2 123 ? 45.22000 17.42000 30.84900 1.000 24.57000 104 PHE B O 1
ATOM 4734 N N . GLY B 2 124 ? 44.12500 15.67800 31.79900 1.000 29.18000 105 GLY B N 1
ATOM 4735 C CA . GLY B 2 124 ? 43.05400 16.50500 32.31800 1.000 25.15000 105 GLY B CA 1
ATOM 4736 C C . GLY B 2 124 ? 43.50700 17.32700 33.51700 1.000 31.20000 105 GLY B C 1
ATOM 4737 O O . GLY B 2 124 ? 44.56700 17.11900 34.10900 1.000 26.64000 105 GLY B O 1
ATOM 4741 N N . GLY B 2 125 ? 42.66400 18.28700 33.89800 1.000 28.26000 106 GLY B N 1
ATOM 4742 C CA . GLY B 2 125 ? 43.00300 19.14600 35.01300 1.000 27.69000 106 GLY B CA 1
ATOM 4743 C C . GLY B 2 125 ? 42.72900 18.57900 36.39400 1.000 29.21000 106 GLY B C 1
ATOM 4744 O O . GLY B 2 125 ? 43.08900 19.22000 37.38300 1.000 29.07000 106 GLY B O 1
ATOM 4748 N N . GLY B 2 126 ? 42.11100 17.40700 36.48100 1.000 27.42000 107 GLY B N 1
ATOM 4749 C CA . GLY B 2 126 ? 41.91200 16.77200 37.76400 1.000 27.90000 107 GLY B CA 1
ATOM 4750 C C . GLY B 2 126 ? 40.54100 17.05000 38.35300 1.000 30.97000 107 GLY B C 1
ATOM 4751 O O . GLY B 2 126 ? 39.98500 18.13800 38.15800 1.000 30.89000 107 GLY B O 1
ATOM 4755 N N . THR B 2 127 ? 39.99400 16.05200 39.03000 1.000 27.61000 108 THR B N 1
ATOM 4756 C CA . THR B 2 127 ? 38.75600 16.16400 39.79300 1.000 34.13000 108 THR B CA 1
ATOM 4757 C C . THR B 2 127 ? 39.01100 15.68900 41.21700 1.000 28.82000 108 THR B C 1
ATOM 4758 O O . THR B 2 127 ? 39.47600 14.56700 41.41700 1.000 26.90000 108 THR B O 1
ATOM 4769 N N . LYS B 2 128 ? 38.64600 16.49700 42.20500 1.000 28.41000 109 LYS B N 1
ATOM 4770 C CA . LYS B 2 128 ? 38.78500 16.11200 43.59400 1.000 29.82000 109 LYS B CA 1
ATOM 4771 C C . LYS B 2 128 ? 37.54100 15.35500 44.03600 1.000 29.69000 109 LYS B C 1
ATOM 4772 O O . LYS B 2 128 ? 36.41300 15.83500 43.87500 1.000 29.15000 109 LYS B O 1
ATOM 4791 N N . LEU B 2 129 ? 37.75300 14.15600 44.55700 1.000 26.87000 110 LEU B N 1
ATOM 4792 C CA . LEU B 2 129 ? 36.69700 13.36500 45.16700 1.000 29.62000 110 LEU B CA 1
ATOM 4793 C C . LEU B 2 129 ? 36.59200 13.81000 46.61300 1.000 36.88000 110 LEU B C 1
ATOM 4794 O O . LEU B 2 129 ? 37.57100 13.68600 47.35700 1.000 32.32000 110 LEU B O 1
ATOM 4810 N N . GLU B 2 130 ? 35.43100 14.32700 47.00900 1.000 33.18000 111 GLU B N 1
ATOM 4811 C CA . GLU B 2 130 ? 35.18000 14.66500 48.40600 1.000 38.50000 111 GLU B CA 1
ATOM 4812 C C . GLU B 2 130 ? 34.19200 13.66500 48.99800 1.000 35.27000 111 GLU B C 1
ATOM 4813 O O . GLU B 2 130 ? 33.13500 13.43200 48.41600 1.000 35.96000 111 GLU B O 1
ATOM 4825 N N . ILE B 2 131 ? 34.54900 13.08500 50.14000 1.000 36.21000 112 ILE B N 1
ATOM 4826 C CA . ILE B 2 131 ? 33.67300 12.16100 50.85400 1.000 36.15000 112 ILE B CA 1
ATOM 4827 C C . ILE B 2 131 ? 32.68100 12.96900 51.68500 1.000 39.89000 112 ILE B C 1
ATOM 4828 O O . ILE B 2 131 ? 33.07800 13.82800 52.48300 1.000 36.50000 112 ILE B O 1
ATOM 4844 N N . LYS B 2 132 ? 31.39200 12.69600 51.50000 1.000 39.60000 113 LYS B N 1
ATOM 4845 C CA . LYS B 2 132 ? 30.35100 13.31400 52.31700 1.000 36.24000 113 LYS B CA 1
ATOM 4846 C C . LYS B 2 132 ? 30.23400 12.51100 53.60600 1.000 32.59000 113 LYS B C 1
ATOM 4847 O O . LYS B 2 132 ? 29.83900 11.34500 53.59100 1.000 37.11000 113 LYS B O 1
ATOM 4866 N N . ARG B 2 133 ? 30.63000 13.10500 54.71700 1.000 38.20000 114 ARG B N 1
ATOM 4867 C CA . ARG B 2 133 ? 30.49900 12.45000 55.99900 1.000 32.00000 114 ARG B CA 1
ATOM 4868 C C . ARG B 2 133 ? 29.60200 13.27000 56.91500 1.000 28.88000 114 ARG B C 1
ATOM 4869 O O . ARG B 2 133 ? 29.12600 14.35500 56.57200 1.000 28.41000 114 ARG B O 1
ATOM 4890 N N . ALA B 2 134 ? 29.38700 12.71900 58.09600 1.000 30.65000 115 ALA B N 1
ATOM 4891 C CA . ALA B 2 134 ? 28.54000 13.36200 59.07500 1.000 30.22000 115 ALA B CA 1
ATOM 4892 C C . ALA B 2 134 ? 29.23700 14.59700 59.60200 1.000 33.19000 115 ALA B C 1
ATOM 4893 O O . ALA B 2 134 ? 30.46200 14.63600 59.72800 1.000 31.45000 115 ALA B O 1
ATOM 4900 N N . ASP B 2 135 ? 28.44300 15.60000 59.93000 1.000 34.20000 116 ASP B N 1
ATOM 4901 C CA . ASP B 2 135 ? 29.00500 16.81600 60.49900 1.000 33.61000 116 ASP B CA 1
ATOM 4902 C C . ASP B 2 135 ? 29.83300 16.48100 61.73600 1.000 33.14000 116 ASP B C 1
ATOM 4903 O O . ASP B 2 135 ? 29.46100 15.62900 62.54600 1.000 30.48000 116 ASP B O 1
ATOM 4912 N N . ALA B 2 136 ? 30.97600 17.15000 61.86700 1.000 31.54000 117 ALA B N 1
ATOM 4913 C CA . ALA B 2 136 ? 31.87100 16.99300 63.00300 1.000 25.03000 117 ALA B CA 1
ATOM 4914 C C . ALA B 2 136 ? 32.42100 18.35900 63.38400 1.000 28.12000 117 ALA B C 1
ATOM 4915 O O . ALA B 2 136 ? 32.93100 19.08000 62.52700 1.000 25.47000 117 ALA B O 1
ATOM 4922 N N . ALA B 2 137 ? 32.36700 18.68100 64.65600 1.000 27.88000 118 ALA B N 1
ATOM 4923 C CA . ALA B 2 137 ? 32.89000 19.95200 65.14200 1.000 29.28000 118 ALA B CA 1
ATOM 4924 C C . ALA B 2 137 ? 34.40900 19.87300 65.31900 1.000 24.64000 118 ALA B C 1
ATOM 4925 O O . ALA B 2 137 ? 34.95100 18.79500 65.59800 1.000 24.99000 118 ALA B O 1
ATOM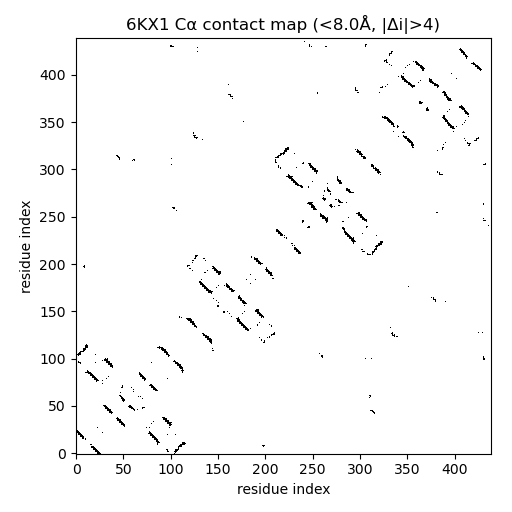 4932 N N . PRO B 2 138 ? 35.10200 20.99500 65.15400 1.000 25.27000 119 PRO B N 1
ATOM 4933 C CA . PRO B 2 138 ? 36.56200 20.98500 65.27000 1.000 23.26000 119 PRO B CA 1
ATOM 4934 C C . PRO B 2 138 ? 37.00400 20.86500 66.71200 1.000 24.31000 119 PRO B C 1
ATOM 4935 O O . PRO B 2 138 ? 36.37700 21.40300 67.62000 1.000 25.03000 119 PRO B O 1
ATOM 4946 N N . THR B 2 139 ? 38.12400 20.17800 66.89400 1.000 22.37000 120 THR B N 1
ATOM 4947 C CA . THR B 2 139 ? 38.89200 20.15800 68.14400 1.000 22.92000 120 THR B CA 1
ATOM 4948 C C . THR B 2 139 ? 39.91900 21.29000 68.07000 1.000 21.96000 120 THR B C 1
ATOM 4949 O O . THR B 2 139 ? 40.79300 21.25000 67.20500 1.000 20.98000 120 THR B O 1
ATOM 4960 N N . VAL B 2 140 ? 39.80300 22.28600 68.95300 1.000 22.59000 121 VAL B N 1
ATOM 4961 C CA . VAL B 2 140 ? 40.54200 23.55200 68.83400 1.000 21.73000 121 VAL B CA 1
ATOM 4962 C C . VAL B 2 140 ? 41.59000 23.62500 69.94600 1.000 21.19000 121 VAL B C 1
ATOM 4963 O O . VAL B 2 140 ? 41.31100 23.26700 71.09300 1.000 21.86000 121 VAL B O 1
ATOM 4976 N N . SER B 2 141 ? 42.82200 24.02000 69.56400 1.000 18.55000 122 SER B N 1
ATOM 4977 C CA . SER B 2 141 ? 43.96900 24.15400 70.45100 1.000 17.59000 122 SER B CA 1
ATOM 4978 C C . SER B 2 141 ? 44.70400 25.43600 70.07700 1.000 16.99000 122 SER B C 1
ATOM 4979 O O . SER B 2 141 ? 44.93300 25.68500 68.89400 1.000 19.56000 122 SER B O 1
ATOM 4987 N N . ILE B 2 142 ? 45.11100 26.21100 71.08000 1.000 19.97000 123 ILE B N 1
ATOM 4988 C CA . ILE B 2 142 ? 45.80100 27.48700 70.87800 1.000 20.03000 123 ILE B CA 1
ATOM 4989 C C . ILE B 2 142 ? 47.18400 27.41000 71.51200 1.000 17.41000 123 ILE B C 1
ATOM 4990 O O . ILE B 2 142 ? 47.38400 26.73700 72.53400 1.000 18.47000 123 ILE B O 1
ATOM 5006 N N . PHE B 2 143 ? 48.14900 28.07300 70.88000 1.000 17.44000 124 PHE B N 1
ATOM 5007 C CA . PHE B 2 143 ? 49.54400 27.97400 71.27500 1.000 17.01000 124 PHE B CA 1
ATOM 5008 C C . PHE B 2 143 ? 50.17900 29.34500 71.27700 1.000 20.29000 124 PHE B C 1
ATOM 5009 O O . PHE B 2 143 ? 50.11800 30.05000 70.26000 1.000 19.28000 124 PHE B O 1
ATOM 5026 N N . PRO B 2 144 ? 50.81600 29.73500 72.37300 1.000 19.29000 125 PRO B N 1
ATOM 5027 C CA . PRO B 2 144 ? 51.49600 31.04400 72.41000 1.000 20.27000 125 PRO B CA 1
ATOM 5028 C C . PRO B 2 144 ? 52.82900 31.00000 71.68400 1.000 19.39000 125 PRO B C 1
ATOM 5029 O O . PRO B 2 144 ? 53.37600 29.92400 71.36400 1.000 19.26000 125 PRO B O 1
ATOM 5040 N N . PRO B 2 145 ? 53.43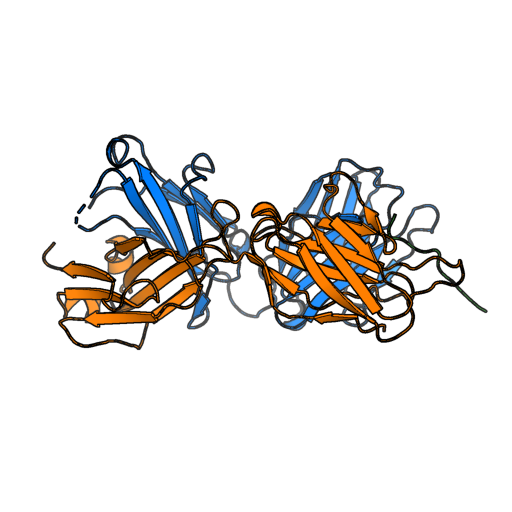100 32.16700 71.46500 1.000 19.79000 126 PRO B N 1
ATOM 5041 C CA . PRO B 2 145 ? 54.77600 32.20800 70.89000 1.000 20.53000 126 PRO B CA 1
ATOM 5042 C C . PRO B 2 145 ? 55.78900 31.50300 71.77200 1.000 22.82000 126 PRO B C 1
ATOM 5043 O O . PRO B 2 145 ? 55.79500 31.65200 72.99600 1.000 23.28000 126 PRO B O 1
ATOM 5054 N N . SER B 2 146 ? 56.66600 30.75500 71.11100 1.000 23.67000 127 SER B N 1
ATOM 5055 C CA . SER B 2 146 ? 57.83800 30.17400 71.74500 1.000 29.24000 127 SER B CA 1
ATOM 5056 C C . SER B 2 146 ? 58.85100 31.26000 72.10500 1.000 28.54000 127 SER B C 1
ATOM 5057 O O . SER B 2 146 ? 58.95700 32.28500 71.43900 1.000 23.31000 127 SER B O 1
ATOM 5065 N N . SER B 2 147 ? 59.63100 30.98900 73.15300 1.000 34.23000 128 SER B N 1
ATOM 5066 C CA . SER B 2 147 ? 60.71300 31.88400 73.54500 1.000 36.71000 128 SER B CA 1
ATOM 5067 C C . SER B 2 147 ? 61.67600 32.14100 72.39700 1.000 36.80000 128 SER B C 1
ATOM 5068 O O . SER B 2 147 ? 62.17300 33.25900 72.22800 1.000 34.76000 128 SER B O 1
ATOM 5076 N N . GLU B 2 148 ? 61.96000 31.10300 71.59400 1.000 34.38000 129 GLU B N 1
ATOM 5077 C CA . GLU B 2 148 ? 62.92300 31.23700 70.51600 1.000 33.37000 129 GLU B CA 1
ATOM 5078 C C . GLU B 2 148 ? 62.45000 32.24100 69.47500 1.000 27.38000 129 GLU B C 1
ATOM 5079 O O . GLU B 2 148 ? 63.25900 32.98200 68.91200 1.000 28.80000 129 GLU B O 1
ATOM 5091 N N . GLN B 2 149 ? 61.14900 32.23800 69.16600 1.000 25.27000 130 GLN B N 1
ATOM 5092 C CA . GLN B 2 149 ? 60.61700 33.16400 68.18400 1.000 22.39000 130 GLN B CA 1
ATOM 5093 C C . GLN B 2 149 ? 60.65400 34.58900 68.72700 1.000 22.90000 130 GLN B C 1
ATOM 5094 O O . GLN B 2 149 ? 60.96200 35.52800 67.98900 1.000 23.00000 130 GLN B O 1
ATOM 5108 N N . LEU B 2 150 ? 60.35000 34.75400 70.01600 1.000 26.03000 131 LEU B N 1
ATOM 5109 C CA . LEU B 2 150 ? 60.34800 36.10500 70.59900 1.000 27.63000 131 LEU B CA 1
ATOM 5110 C C . LEU B 2 150 ? 61.73300 36.75800 70.53700 1.000 34.81000 131 LEU B C 1
ATOM 5111 O O . LEU B 2 150 ? 61.84500 37.96300 70.26100 1.000 31.92000 131 LEU B O 1
ATOM 5127 N N . THR B 2 151 ? 62.80300 35.98900 70.75300 1.000 31.22000 132 THR B N 1
ATOM 5128 C CA . THR B 2 151 ? 64.15100 36.57100 70.69600 1.000 30.14000 132 THR B CA 1
ATOM 5129 C C . THR B 2 151 ? 64.52300 37.06300 69.29700 1.000 35.04000 132 THR B C 1
ATOM 5130 O O . THR B 2 151 ? 65.39800 37.92600 69.16700 1.000 42.65000 132 THR B O 1
ATOM 5141 N N . SER B 2 152 ? 63.87200 36.56900 68.24800 1.000 31.55000 133 SER B N 1
ATOM 5142 C CA . SER B 2 152 ? 64.08100 37.07300 66.90700 1.000 33.03000 133 SER B CA 1
ATOM 5143 C C . SER B 2 152 ? 63.15100 38.22100 66.55200 1.000 36.85000 133 SER B C 1
ATOM 5144 O O . SER B 2 152 ? 63.18800 38.70200 65.41400 1.000 33.52000 133 SER B O 1
ATOM 5152 N N . GLY B 2 153 ? 62.32500 38.67200 67.48700 1.000 29.10000 134 GLY B N 1
ATOM 5153 C CA . GLY B 2 153 ? 61.48300 39.82100 67.27100 1.000 28.88000 134 GLY B CA 1
ATOM 5154 C C . GLY B 2 153 ? 60.12300 39.50400 66.72400 1.000 26.62000 134 GLY B C 1
ATOM 5155 O O . GLY B 2 153 ? 59.40100 40.42300 66.34100 1.000 28.07000 134 GLY B O 1
ATOM 5159 N N . GLY B 2 154 ? 59.75100 38.22000 66.66600 1.000 25.79000 135 GLY B N 1
ATOM 5160 C CA . GLY B 2 154 ? 58.46600 37.83700 66.12000 1.000 27.04000 135 GLY B CA 1
ATOM 5161 C C . GLY B 2 154 ? 57.58600 37.15200 67.14300 1.000 20.76000 135 GLY B C 1
ATOM 5162 O O . GLY B 2 154 ? 58.05900 36.75600 68.21600 1.000 22.86000 135 GLY B O 1
ATOM 5166 N N . ALA B 2 155 ? 56.28500 37.05200 66.85000 1.000 22.49000 136 ALA B N 1
ATOM 5167 C CA . ALA B 2 155 ? 55.32500 36.54500 67.83700 1.000 21.52000 136 ALA B CA 1
ATOM 5168 C C . ALA B 2 155 ? 54.11700 35.96700 67.07800 1.000 27.52000 136 ALA B C 1
ATOM 5169 O O . ALA B 2 155 ? 53.22300 36.71100 66.68500 1.000 25.64000 136 ALA B O 1
ATOM 5176 N N . SER B 2 156 ? 54.12300 34.65000 66.88600 1.000 22.98000 137 SER B N 1
ATOM 5177 C CA . SER B 2 156 ? 53.02000 33.97000 66.21800 1.000 20.39000 137 SER B CA 1
ATOM 5178 C C . SER B 2 156 ? 52.19300 33.23800 67.27400 1.000 20.37000 137 SER B C 1
ATOM 5179 O O . SER B 2 156 ? 52.73600 32.47900 68.09000 1.000 22.97000 137 SER B O 1
ATOM 5187 N N . VAL B 2 157 ? 50.89400 33.46600 67.24100 1.000 24.78000 138 VAL B N 1
ATOM 5188 C CA . VAL B 2 157 ? 49.93600 32.69600 68.01700 1.000 17.94000 138 VAL B CA 1
ATOM 5189 C C . VAL B 2 157 ? 49.26600 31.73200 67.06100 1.000 21.10000 138 VAL B C 1
ATOM 5190 O O . VAL B 2 157 ? 48.78700 32.15000 65.99800 1.000 20.39000 138 VAL B O 1
ATOM 5203 N N . VAL B 2 158 ? 49.22200 30.44500 67.41800 1.000 21.50000 139 VAL B N 1
ATOM 5204 C CA . VAL B 2 158 ? 48.77200 29.43400 66.47600 1.000 19.40000 139 VAL B CA 1
ATOM 5205 C C . VAL B 2 158 ? 47.54000 28.74000 67.02000 1.000 18.87000 139 VAL B C 1
ATOM 5206 O O . VAL B 2 158 ? 47.51000 28.34500 68.18200 1.000 20.02000 139 VAL B O 1
ATOM 5219 N N . CYS B 2 159 ? 46.55400 28.56100 66.15900 1.000 21.63000 140 CYS B N 1
ATOM 5220 C CA . CYS B 2 159 ? 45.29600 27.90700 66.49600 1.000 16.88000 140 CYS B CA 1
ATOM 5221 C C . CYS B 2 159 ? 45.09200 26.73800 65.52800 1.000 18.43000 140 CYS B C 1
ATOM 5222 O O . CYS B 2 159 ? 45.09200 26.94200 64.31400 1.000 19.52000 140 CYS B O 1
ATOM 5229 N N . PHE B 2 160 ? 45.00000 25.50600 66.06900 1.000 19.70000 141 PHE B N 1
ATOM 5230 C CA . PHE B 2 160 ? 44.72900 24.32200 65.24500 1.000 17.15000 141 PHE B CA 1
ATOM 5231 C C . PHE B 2 160 ? 43.25700 23.95700 65.39300 1.000 20.75000 141 PHE B C 1
ATOM 5232 O O . PHE B 2 160 ? 42.74000 23.90700 66.51300 1.000 21.80000 141 PHE B O 1
ATOM 5249 N N . LEU B 2 161 ? 42.57600 23.74900 64.28200 1.000 21.35000 142 LEU B N 1
ATOM 5250 C CA . LEU B 2 161 ? 41.14800 23.42600 64.25800 1.000 20.30000 142 LEU B CA 1
ATOM 5251 C C . LEU B 2 161 ? 41.09700 22.06700 63.56700 1.000 20.87000 142 LEU B C 1
ATOM 5252 O O . LEU B 2 161 ? 41.15800 22.00000 62.33300 1.000 23.28000 142 LEU B O 1
ATOM 5268 N N . ASN B 2 162 ? 41.06600 20.98400 64.34900 1.000 19.25000 143 ASN B N 1
ATOM 5269 C CA . ASN B 2 162 ? 41.35700 19.66700 63.81200 1.000 22.30000 143 ASN B CA 1
ATOM 5270 C C . ASN B 2 162 ? 40.09700 18.81000 63.69400 1.000 21.27000 143 ASN B C 1
ATOM 5271 O O . ASN B 2 162 ? 39.20000 18.85400 64.55400 1.000 22.01000 143 ASN B O 1
ATOM 5282 N N . ASN B 2 163 ? 40.03600 18.08800 62.57100 1.000 21.84000 144 ASN B N 1
ATOM 5283 C CA . ASN B 2 163 ? 39.10000 16.97800 62.35400 1.000 24.15000 144 ASN B CA 1
ATOM 5284 C C . ASN B 2 163 ? 37.64100 17.43300 62.35000 1.000 23.24000 144 ASN B C 1
ATOM 5285 O O . ASN B 2 163 ? 36.79900 16.94700 63.11000 1.000 23.28000 144 ASN B O 1
ATOM 5296 N N . PHE B 2 164 ? 37.32900 18.34400 61.43600 1.000 23.20000 145 PHE B N 1
ATOM 5297 C CA . PHE B 2 164 ? 35.97700 18.86200 61.31600 1.000 22.66000 145 PHE B CA 1
ATOM 5298 C C . PHE B 2 164 ? 35.41000 18.56200 59.93500 1.000 21.01000 145 PHE B C 1
ATOM 5299 O O . PHE B 2 164 ? 36.12400 18.19800 58.99300 1.000 22.96000 145 PHE B O 1
ATOM 5316 N N . TYR B 2 165 ? 34.07900 18.69500 59.83500 1.000 22.71000 146 TYR B N 1
ATOM 5317 C CA . TYR B 2 165 ? 33.41000 18.50300 58.55500 1.000 20.64000 146 TYR B CA 1
ATOM 5318 C C . TYR B 2 165 ? 32.05800 19.17900 58.66100 1.000 31.27000 146 TYR B C 1
ATOM 5319 O O . TYR B 2 165 ? 31.39300 19.02000 59.69400 1.000 29.54000 146 TYR B O 1
ATOM 5337 N N . PRO B 2 166 ? 31.59400 19.91200 57.62700 1.000 29.01000 147 PRO B N 1
ATOM 5338 C CA . PRO B 2 166 ? 32.19500 20.16500 56.30000 1.000 26.33000 147 PRO B CA 1
ATOM 5339 C C . PRO B 2 166 ? 33.35400 21.18300 56.35100 1.000 28.74000 147 PRO B C 1
ATOM 5340 O O . PRO B 2 166 ? 33.63700 21.72200 57.43300 1.000 27.05000 147 PRO B O 1
ATOM 5351 N N . LYS B 2 167 ? 33.98900 21.40700 55.19100 1.000 31.66000 148 LYS B N 1
ATOM 5352 C CA . LYS B 2 167 ? 35.23400 22.17600 55.09400 1.000 35.30000 148 LYS B CA 1
ATOM 5353 C C . LYS B 2 167 ? 35.04600 23.63000 55.48900 1.000 31.09000 148 LYS B C 1
ATOM 5354 O O . LYS B 2 167 ? 35.98000 24.26500 56.00000 1.000 30.41000 148 LYS B O 1
ATOM 5373 N N . ASP B 2 168 ? 33.86100 24.17400 55.23700 1.000 29.05000 149 ASP B N 1
ATOM 5374 C CA . ASP B 2 168 ? 33.55500 25.55400 55.58100 1.000 37.29000 149 ASP B CA 1
ATOM 5375 C C . ASP B 2 168 ? 33.71800 25.80800 57.07400 1.000 30.97000 149 ASP B C 1
ATOM 5376 O O . ASP B 2 168 ? 33.09900 25.14300 57.91500 1.000 33.33000 149 ASP B O 1
ATOM 5385 N N . ILE B 2 169 ? 34.50800 26.82300 57.40000 1.000 27.90000 150 ILE B N 1
ATOM 5386 C CA . ILE B 2 169 ? 34.67900 27.22100 58.78600 1.000 24.39000 150 ILE B CA 1
ATOM 5387 C C . ILE B 2 169 ? 35.12500 28.67000 58.78300 1.000 30.05000 150 ILE B C 1
ATOM 5388 O O . ILE B 2 169 ? 35.71400 29.14600 57.81800 1.000 25.94000 150 ILE B O 1
ATOM 5404 N N . ASN B 2 170 ? 34.82500 29.38100 59.84400 1.000 27.57000 151 ASN B N 1
ATOM 5405 C CA . ASN B 2 170 ? 35.28500 30.76100 59.98900 1.000 33.74000 151 ASN B CA 1
ATOM 5406 C C . ASN B 2 170 ? 36.06200 30.88800 61.29000 1.000 33.67000 151 ASN B C 1
ATOM 5407 O O . ASN B 2 170 ? 35.66100 30.33200 62.31500 1.000 31.81000 151 ASN B O 1
ATOM 5418 N N . VAL B 2 171 ? 37.21000 31.56400 61.23000 1.000 24.60000 152 VAL B N 1
ATOM 5419 C CA . VAL B 2 171 ? 38.04200 31.82000 62.39800 1.000 27.87000 152 VAL B CA 1
ATOM 5420 C C . VAL B 2 171 ? 38.19100 33.32500 62.57700 1.000 27.09000 152 VAL B C 1
ATOM 5421 O O . VAL B 2 171 ? 38.61100 34.02000 61.65000 1.000 28.71000 152 VAL B O 1
ATOM 5434 N N . LYS B 2 172 ? 37.84600 33.80700 63.76200 1.000 27.09000 153 LYS B N 1
ATOM 5435 C CA . LYS B 2 172 ? 38.10800 35.17000 64.19000 1.000 32.92000 153 LYS B CA 1
ATOM 5436 C C . LYS B 2 172 ? 39.19200 35.14600 65.25800 1.000 29.29000 153 LYS B C 1
ATOM 5437 O O . LYS B 2 172 ? 39.12100 34.34000 66.19300 1.000 27.50000 153 LYS B O 1
ATOM 5456 N N . TRP B 2 173 ? 40.17200 36.03500 65.12500 1.000 23.81000 154 TRP B N 1
ATOM 5457 C CA . TRP B 2 173 ? 41.10600 36.34200 66.19600 1.000 22.27000 154 TRP B CA 1
ATOM 5458 C C . TRP B 2 173 ? 40.66600 37.60300 66.95000 1.000 25.31000 154 TRP B C 1
ATOM 5459 O O . TRP B 2 173 ? 40.30600 38.61700 66.34600 1.000 25.45000 154 TRP B O 1
ATOM 5480 N N . LYS B 2 174 ? 40.75700 37.54900 68.26100 1.000 24.82000 155 LYS B N 1
ATOM 5481 C CA . LYS B 2 174 ? 40.50600 38.72200 69.09700 1.000 24.71000 155 LYS B CA 1
ATOM 5482 C C . LYS B 2 174 ? 41.70400 38.93800 70.00300 1.000 29.42000 155 LYS B C 1
ATOM 5483 O O . LYS B 2 174 ? 42.26900 37.98400 70.54100 1.000 29.37000 155 LYS B O 1
ATOM 5502 N N . ILE B 2 175 ? 42.12700 40.19400 70.11900 1.000 26.15000 156 ILE B N 1
ATOM 5503 C CA . ILE B 2 175 ? 43.18800 40.59500 71.03700 1.000 24.14000 156 ILE B CA 1
ATOM 5504 C C . ILE B 2 175 ? 42.57300 41.54200 72.05100 1.000 25.56000 156 ILE B C 1
ATOM 5505 O O . ILE B 2 175 ? 42.07900 42.61600 71.68000 1.000 24.99000 156 ILE B O 1
ATOM 5521 N N . ASP B 2 176 ? 42.59200 41.15600 73.31600 1.000 24.74000 157 ASP B N 1
ATOM 5522 C CA . ASP B 2 176 ? 42.01300 42.02100 74.34200 1.000 31.11000 157 ASP B CA 1
ATOM 5523 C C . ASP B 2 176 ? 40.62100 42.47800 73.91100 1.000 31.78000 157 ASP B C 1
ATOM 5524 O O . ASP B 2 176 ? 40.27700 43.66100 73.99900 1.000 33.37000 157 ASP B O 1
ATOM 5533 N N . GLY B 2 177 ? 39.84600 41.54000 73.34700 1.000 29.83000 158 GLY B N 1
ATOM 5534 C CA . GLY B 2 177 ? 38.45100 41.75400 73.05700 1.000 39.51000 158 GLY B CA 1
ATOM 5535 C C . GLY B 2 177 ? 38.11900 42.24700 71.66100 1.000 37.16000 158 GLY B C 1
ATOM 5536 O O . GLY B 2 177 ? 36.97800 42.09800 71.23000 1.000 43.21000 158 GLY B O 1
ATOM 5540 N N . SER B 2 178 ? 39.06300 42.83000 70.93800 1.000 29.95000 159 SER B N 1
ATOM 5541 C CA . SER B 2 178 ? 38.77500 43.42800 69.64700 1.000 32.58000 159 SER B CA 1
ATOM 5542 C C . SER B 2 178 ? 39.32900 42.51900 68.55800 1.000 35.33000 159 SER B C 1
ATOM 5543 O O . SER B 2 178 ? 40.42100 41.96900 68.70000 1.000 29.75000 159 SER B O 1
ATOM 5551 N N . GLU B 2 179 ? 38.56100 42.34100 67.49100 1.000 29.12000 160 GLU B N 1
ATOM 5552 C CA . GLU B 2 179 ? 39.00100 41.49300 66.39100 1.000 35.86000 160 GLU B CA 1
ATOM 5553 C C . GLU B 2 179 ? 40.19700 42.08300 65.66400 1.000 35.56000 160 GLU B C 1
ATOM 5554 O O . GLU B 2 179 ? 40.28000 43.29400 65.42300 1.000 36.16000 160 GLU B O 1
ATOM 5566 N N . ARG B 2 180 ? 41.11200 41.20600 65.27100 1.000 30.39000 161 ARG B N 1
ATOM 5567 C CA . ARG B 2 180 ? 42.29900 41.53700 64.50700 1.000 29.49000 161 ARG B CA 1
ATOM 5568 C C . ARG B 2 180 ? 42.27400 40.70000 63.23100 1.000 34.65000 161 ARG B C 1
ATOM 5569 O O . ARG B 2 180 ? 42.12100 39.47600 63.29200 1.000 31.96000 161 ARG B O 1
ATOM 5590 N N . GLN B 2 181 ? 42.39400 41.35500 62.08000 1.000 38.99000 162 GLN B N 1
ATOM 5591 C CA . GLN B 2 181 ? 42.40800 40.66800 60.79000 1.000 44.79000 162 GLN B CA 1
ATOM 5592 C C . GLN B 2 181 ? 43.77800 40.65000 60.13100 1.000 41.93000 162 GLN B C 1
ATOM 5593 O O . GLN B 2 181 ? 44.18100 39.62200 59.57300 1.000 38.68000 162 GLN B O 1
ATOM 5607 N N . ASN B 2 182 ? 44.50400 41.75900 60.17800 1.000 40.86000 163 ASN B N 1
ATOM 5608 C CA . ASN B 2 182 ? 45.84300 41.78900 59.61100 1.000 42.26000 163 ASN B CA 1
ATOM 5609 C C . ASN B 2 182 ? 46.74800 40.78800 60.31600 1.000 34.40000 163 ASN B C 1
ATOM 5610 O O . ASN B 2 182 ? 46.74900 40.67300 61.54600 1.000 33.48000 163 ASN B O 1
ATOM 5621 N N . GLY B 2 183 ? 47.52700 40.06600 59.51800 1.000 31.42000 164 GLY B N 1
ATOM 5622 C CA . GLY B 2 183 ? 48.52200 39.16800 60.06200 1.000 34.94000 164 GLY B CA 1
ATOM 5623 C C . GLY B 2 183 ? 48.05200 37.75100 60.25400 1.000 28.23000 164 GLY B C 1
ATOM 5624 O O . GLY B 2 183 ? 48.81300 36.92800 60.78800 1.000 28.42000 164 GLY B O 1
ATOM 5628 N N . VAL B 2 184 ? 46.84300 37.43700 59.82100 1.000 28.86000 165 VAL B N 1
ATOM 5629 C CA . VAL B 2 184 ? 46.26200 36.11400 60.00700 1.000 29.15000 165 VAL B CA 1
ATOM 5630 C C . VAL B 2 184 ? 46.53900 35.29300 58.75700 1.000 33.07000 165 VAL B C 1
ATOM 5631 O O . VAL B 2 184 ? 46.23800 35.72700 57.64400 1.000 35.32000 165 VAL B O 1
ATOM 5644 N N . LEU B 2 185 ? 47.09100 34.09900 58.95000 1.000 25.89000 166 LEU B N 1
ATOM 5645 C CA . LEU B 2 185 ? 47.39100 33.17100 57.86600 1.000 33.58000 166 LEU B CA 1
ATOM 5646 C C . LEU B 2 185 ? 46.64500 31.87500 58.13600 1.000 29.68000 166 LEU B C 1
ATOM 5647 O O . LEU B 2 185 ? 46.87000 31.24200 59.16900 1.000 26.17000 166 LEU B O 1
ATOM 5663 N N . ASN B 2 186 ? 45.78700 31.47300 57.20300 1.000 27.93000 167 ASN B N 1
ATOM 5664 C CA . ASN B 2 186 ? 44.99300 30.25500 57.35000 1.000 24.17000 167 ASN B CA 1
ATOM 5665 C C . ASN B 2 186 ? 45.40200 29.22500 56.31300 1.000 27.67000 167 ASN B C 1
ATOM 5666 O O . ASN B 2 186 ? 45.66200 29.56000 55.15800 1.000 31.03000 167 ASN B O 1
ATOM 5677 N N . SER B 2 187 ? 45.45200 27.96200 56.73000 1.000 21.98000 168 SER B N 1
ATOM 5678 C CA . SER B 2 187 ? 45.78000 26.90100 55.80000 1.000 19.34000 168 SER B CA 1
ATOM 5679 C C . SER B 2 187 ? 45.02500 25.62300 56.13000 1.000 19.79000 168 SER B C 1
ATOM 5680 O O . SER B 2 187 ? 45.00200 25.19500 57.29300 1.000 21.56000 168 SER B O 1
ATOM 5688 N N . TRP B 2 188 ? 44.36500 25.05300 55.11400 1.000 26.66000 169 TRP B N 1
ATOM 5689 C CA . TRP B 2 188 ? 43.52800 23.86000 55.24500 1.000 24.72000 169 TRP B CA 1
ATOM 5690 C C . TRP B 2 188 ? 44.28200 22.61500 54.76800 1.000 23.14000 169 TRP B C 1
ATOM 5691 O O . TRP B 2 188 ? 44.95100 22.65300 53.73900 1.000 22.79000 169 TRP B O 1
ATOM 5712 N N . THR B 2 189 ? 44.10200 21.49400 55.46800 1.000 23.28000 170 THR B N 1
ATOM 5713 C CA . THR B 2 189 ? 44.56400 20.23500 54.89700 1.000 23.69000 170 THR B CA 1
ATOM 5714 C C . THR B 2 189 ? 43.57100 19.73800 53.86000 1.000 27.06000 170 THR B C 1
ATOM 5715 O O . THR B 2 189 ? 42.41600 20.17100 53.81500 1.000 27.91000 170 THR B O 1
ATOM 5726 N N . ASP B 2 190 ? 44.04200 18.81400 53.02400 1.000 28.69000 171 ASP B N 1
ATOM 5727 C CA . ASP B 2 190 ? 43.12300 18.01100 52.25000 1.000 32.83000 171 ASP B CA 1
ATOM 5728 C C . ASP B 2 190 ? 42.33400 17.11500 53.19300 1.000 29.89000 171 ASP B C 1
ATOM 5729 O O . ASP B 2 190 ? 42.68700 16.92400 54.35600 1.000 27.76000 171 ASP B O 1
ATOM 5738 N N . GLN B 2 191 ? 41.25900 16.55100 52.66000 1.000 31.03000 172 GLN B N 1
ATOM 5739 C CA . GLN B 2 191 ? 40.48800 15.56600 53.40200 1.000 31.95000 172 GLN B CA 1
ATOM 5740 C C . GLN B 2 191 ? 41.37000 14.40600 53.87100 1.000 31.80000 172 GLN B C 1
ATOM 5741 O O . GLN B 2 191 ? 42.24300 13.91200 53.15600 1.000 30.35000 172 GLN B O 1
ATOM 5755 N N . ASP B 2 192 ? 41.14300 13.97900 55.10700 1.000 28.52000 173 ASP B N 1
ATOM 5756 C CA . ASP B 2 192 ? 41.91000 12.92700 55.73700 1.000 30.58000 173 ASP B CA 1
ATOM 5757 C C . ASP B 2 192 ? 41.22100 11.60100 55.44800 1.000 28.88000 173 ASP B C 1
ATOM 5758 O O . ASP B 2 192 ? 40.01600 11.46200 55.67000 1.000 33.01000 173 ASP B 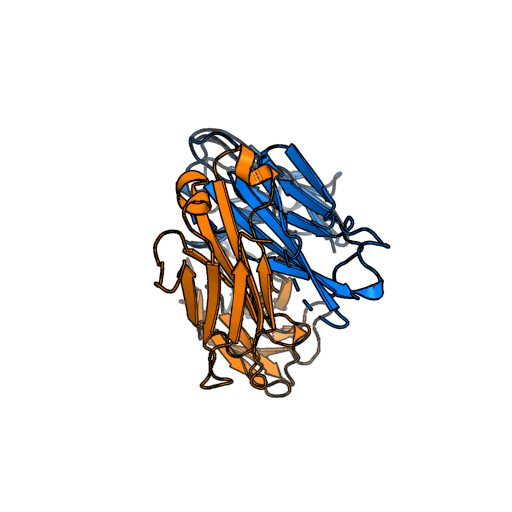O 1
ATOM 5767 N N . SER B 2 193 ? 41.97600 10.64700 54.92500 1.000 28.19000 174 SER B N 1
ATOM 5768 C CA . SER B 2 193 ? 41.38900 9.35500 54.58200 1.000 30.67000 174 SER B CA 1
ATOM 5769 C C . SER B 2 193 ? 40.95500 8.56600 55.80800 1.000 35.91000 174 SER B C 1
ATOM 5770 O O . SER B 2 193 ? 40.09100 7.69900 55.68500 1.000 39.94000 174 SER B O 1
ATOM 5778 N N . LYS B 2 194 ? 41.50100 8.85500 56.99200 1.000 35.43000 175 LYS B N 1
ATOM 5779 C CA . LYS B 2 194 ? 41.14600 8.03800 58.15300 1.000 38.61000 175 LYS B CA 1
ATOM 5780 C C . LYS B 2 194 ? 39.69000 8.24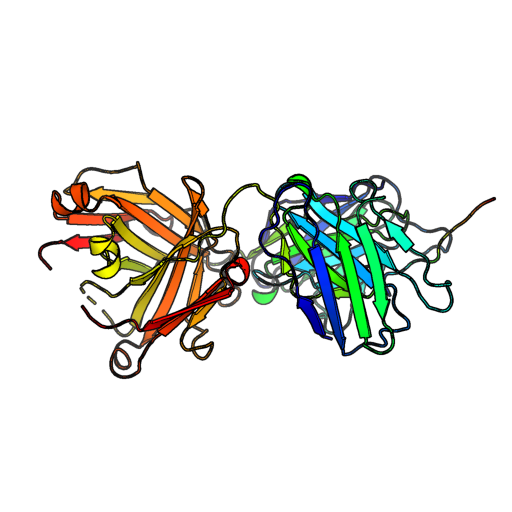700 58.56000 1.000 41.95000 175 LYS B C 1
ATOM 5781 O O . LYS B 2 194 ? 38.99100 7.27900 58.89000 1.000 50.05000 175 LYS B O 1
ATOM 5800 N N . ASP B 2 195 ? 39.21600 9.50100 58.55300 1.000 31.32000 176 ASP B N 1
ATOM 5801 C CA . ASP B 2 195 ? 37.89900 9.80300 59.10200 1.000 29.23000 176 ASP B CA 1
ATOM 5802 C C . ASP B 2 195 ? 37.11100 10.77100 58.23500 1.000 32.99000 176 ASP B C 1
ATOM 5803 O O . ASP B 2 195 ? 36.03300 11.23300 58.66300 1.000 31.04000 176 ASP B O 1
ATOM 5812 N N . SER B 2 196 ? 37.63100 11.12500 57.05700 1.000 27.60000 177 SER B N 1
ATOM 5813 C CA . SER B 2 196 ? 36.98300 11.97900 56.08300 1.000 29.87000 177 SER B CA 1
ATOM 5814 C C . SER B 2 196 ? 36.79900 13.39600 56.59900 1.000 26.37000 177 SER B C 1
ATOM 5815 O O . SER B 2 196 ? 35.93900 14.12100 56.11400 1.000 28.66000 177 SER B O 1
ATOM 5823 N N . THR B 2 197 ? 37.62400 13.81400 57.54400 1.000 25.46000 178 THR B N 1
ATOM 5824 C CA . THR B 2 197 ? 37.57600 15.18000 58.02700 1.000 28.28000 178 THR B CA 1
ATOM 5825 C C . THR B 2 197 ? 38.64100 16.06200 57.36200 1.000 28.28000 178 THR B C 1
ATOM 5826 O O . THR B 2 197 ? 39.56500 15.60700 56.65900 1.000 25.97000 178 THR B O 1
ATOM 5837 N N . TYR B 2 198 ? 38.47300 17.36600 57.60400 1.000 22.42000 179 TYR B N 1
ATOM 5838 C CA . TYR B 2 198 ? 39.42800 18.42000 57.30600 1.000 22.60000 179 TYR B CA 1
ATOM 5839 C C . TYR B 2 198 ? 40.06100 18.91400 58.60000 1.000 24.94000 179 TYR B C 1
ATOM 5840 O O . TYR B 2 198 ? 39.55100 18.68500 59.69400 1.000 22.83000 179 TYR B O 1
ATOM 5858 N N . SER B 2 199 ? 41.18300 19.60800 58.45900 1.000 21.56000 180 SER B N 1
ATOM 5859 C CA . SER B 2 199 ? 41.80100 20.29900 59.57600 1.000 20.66000 180 SER B CA 1
ATOM 5860 C C . SER B 2 199 ? 42.33400 21.61600 59.02900 1.000 21.36000 180 SER B C 1
ATOM 5861 O O . SER B 2 199 ? 42.57300 21.77400 57.83200 1.000 22.56000 180 SER B O 1
ATOM 5869 N N . MET B 2 200 ? 42.47900 22.59400 59.91100 1.000 20.56000 181 MET B N 1
ATOM 5870 C CA . MET B 2 200 ? 42.94400 23.89700 59.47500 1.000 23.39000 181 MET B CA 1
ATOM 5871 C C . MET B 2 200 ? 43.86000 24.47100 60.53800 1.000 23.17000 181 MET B C 1
ATOM 5872 O O . MET B 2 200 ? 43.66200 24.26500 61.72400 1.000 20.31000 181 MET B O 1
ATOM 5886 N N . SER B 2 201 ? 44.86300 25.20800 60.09200 1.000 21.03000 182 SER B N 1
ATOM 5887 C CA . SER B 2 201 ? 45.71900 25.99000 60.97000 1.000 18.70000 182 SER B CA 1
ATOM 5888 C C . SER B 2 201 ? 45.43200 27.46800 60.73000 1.000 20.69000 182 SER B C 1
ATOM 5889 O O . SER B 2 201 ? 45.38100 27.90300 59.58100 1.000 22.72000 182 SER B O 1
ATOM 5897 N N . SER B 2 202 ? 45.27500 28.23900 61.80700 1.000 19.03000 183 SER B N 1
ATOM 5898 C CA . SER B 2 202 ? 45.12100 29.69900 61.73900 1.000 20.14000 183 SER B CA 1
ATOM 5899 C C . SER B 2 202 ? 46.22300 30.31100 62.59000 1.000 17.78000 183 SER B C 1
ATOM 5900 O O . SER B 2 202 ? 46.31200 30.02000 63.78800 1.000 22.26000 183 SER B O 1
ATOM 5908 N N . THR B 2 203 ? 47.06400 31.13400 61.98700 1.000 20.76000 184 THR B N 1
ATOM 5909 C CA . THR B 2 203 ? 48.21200 31.69400 62.68100 1.000 17.79000 184 THR B CA 1
ATOM 5910 C C . THR B 2 203 ? 48.11200 33.20700 62.64200 1.000 26.15000 184 THR B C 1
ATOM 5911 O O . THR B 2 203 ? 47.96100 33.78900 61.57400 1.000 24.61000 184 THR B O 1
ATOM 5922 N N . LEU B 2 204 ? 48.18700 33.82900 63.80700 1.000 24.50000 185 LEU B N 1
ATOM 5923 C CA . LEU B 2 204 ? 48.19900 35.28800 63.93800 1.000 24.88000 185 LEU B CA 1
ATOM 5924 C C . LEU B 2 204 ? 49.63800 35.68000 64.22600 1.000 20.30000 185 LEU B C 1
ATOM 5925 O O . LEU B 2 204 ? 50.17700 35.35000 65.28800 1.000 22.14000 185 LEU B O 1
ATOM 5941 N N . THR B 2 205 ? 50.28400 36.37900 63.28900 1.000 25.82000 186 THR B N 1
ATOM 5942 C CA . THR B 2 205 ? 51.66700 36.76200 63.51700 1.000 25.40000 186 THR B CA 1
ATOM 5943 C C . THR B 2 205 ? 51.72000 38.26800 63.75000 1.000 25.90000 186 THR B C 1
ATOM 5944 O O . THR B 2 205 ? 51.21900 39.05000 62.94400 1.000 25.09000 186 THR B O 1
ATOM 5955 N N . LEU B 2 206 ? 52.23900 38.62400 64.90500 1.000 27.82000 187 LEU B N 1
ATOM 5956 C CA . LEU B 2 206 ? 52.49200 39.98300 65.32500 1.000 28.11000 187 LEU B CA 1
ATOM 5957 C C . LEU B 2 206 ? 53.99100 40.13700 65.43000 1.000 25.26000 187 LEU B C 1
ATOM 5958 O O . LEU B 2 206 ? 54.74900 39.15500 65.41900 1.000 27.15000 187 LEU B O 1
ATOM 5974 N N . THR B 2 207 ? 54.42700 41.37200 65.55700 1.000 22.06000 188 THR B N 1
ATOM 5975 C CA . THR B 2 207 ? 55.77100 41.56400 66.04900 1.000 19.82000 188 THR B CA 1
ATOM 5976 C C . THR B 2 207 ? 55.80600 41.33900 67.55200 1.000 20.13000 188 THR B C 1
ATOM 5977 O O . THR B 2 207 ? 54.78500 41.45500 68.24800 1.000 22.04000 188 THR B O 1
ATOM 5988 N N . LYS B 2 208 ? 57.00500 41.04300 68.06800 1.000 18.83000 189 LYS B N 1
ATOM 5989 C CA . LYS B 2 208 ? 57.14200 40.93500 69.51000 1.000 20.78000 189 LYS B CA 1
ATOM 5990 C C . LYS B 2 208 ? 56.66100 42.22100 70.17700 1.000 20.65000 189 LYS B C 1
ATOM 5991 O O . LYS B 2 208 ? 56.03300 42.20300 71.24100 1.000 21.34000 189 LYS B O 1
ATOM 6010 N N . ASP B 2 209 ? 56.96900 43.34600 69.54200 1.000 23.84000 190 ASP B N 1
ATOM 6011 C CA . ASP B 2 209 ? 56.63000 44.66600 70.06700 1.000 22.14000 190 ASP B CA 1
ATOM 6012 C C . ASP B 2 209 ? 55.13600 44.79900 70.30900 1.000 21.20000 190 ASP B C 1
ATOM 6013 O O . ASP B 2 209 ? 54.70600 45.18600 71.40600 1.000 26.62000 190 ASP B O 1
ATOM 6022 N N . GLU B 2 210 ? 54.31700 44.44700 69.32400 1.000 20.96000 191 GLU B N 1
ATOM 6023 C CA . GLU B 2 210 ? 52.88700 44.57900 69.55100 1.000 18.65000 191 GLU B CA 1
ATOM 6024 C C . GLU B 2 210 ? 52.37700 43.48100 70.46600 1.000 21.29000 191 GLU B C 1
ATOM 6025 O O . GLU B 2 210 ? 51.50500 43.71700 71.29200 1.000 21.18000 191 GLU B O 1
ATOM 6037 N N . TYR B 2 211 ? 52.92100 42.25600 70.32200 1.000 20.23000 192 TYR B N 1
ATOM 6038 C CA . TYR B 2 211 ? 52.50100 41.15300 71.19000 1.000 21.56000 192 TYR B CA 1
ATOM 6039 C C . TYR B 2 211 ? 52.67300 41.48100 72.65600 1.000 20.04000 192 TYR B C 1
ATOM 6040 O O . TYR B 2 211 ? 51.79500 41.15400 73.48400 1.000 22.70000 192 TYR B O 1
ATOM 6058 N N . GLU B 2 212 ? 53.79600 42.10600 73.02100 1.000 20.11000 193 GLU B N 1
ATOM 6059 C CA . GLU B 2 212 ? 54.05700 42.40400 74.41400 1.000 22.70000 193 GLU B CA 1
ATOM 6060 C C . GLU B 2 212 ? 53.24700 43.58600 74.95000 1.000 25.31000 193 GLU B C 1
ATOM 6061 O O . GLU B 2 212 ? 53.44500 43.96700 76.09800 1.000 24.36000 193 GLU B O 1
ATOM 6073 N N . ARG B 2 213 ? 52.39300 44.19200 74.13800 1.000 19.67000 194 ARG B N 1
ATOM 6074 C CA . ARG B 2 213 ? 51.52100 45.27700 74.56500 1.000 25.82000 194 ARG B CA 1
ATOM 6075 C C . ARG B 2 213 ? 50.07400 44.84100 74.74400 1.000 28.15000 194 ARG B C 1
ATOM 6076 O O . ARG B 2 213 ? 49.21400 45.67500 75.03400 1.000 21.78000 194 ARG B O 1
ATOM 6097 N N . HIS B 2 214 ? 49.77000 43.55500 74.59300 1.000 24.63000 195 HIS B N 1
ATOM 6098 C CA . HIS B 2 214 ? 48.41100 43.05700 74.73200 1.000 26.45000 195 HIS B CA 1
ATOM 6099 C C . HIS B 2 214 ? 48.47100 41.80500 75.59300 1.000 29.46000 195 HIS B C 1
ATOM 6100 O O . HIS B 2 214 ? 49.53300 41.19400 75.74700 1.000 24.52000 195 HIS B O 1
ATOM 6114 N N . ASN B 2 215 ? 47.34000 41.44600 76.18700 1.000 23.08000 196 ASN B N 1
ATOM 6115 C CA . ASN B 2 215 ? 47.33200 40.37500 77.17600 1.000 27.78000 196 ASN B CA 1
ATOM 6116 C C . ASN B 2 215 ? 46.57900 39.13400 76.74600 1.000 24.48000 196 ASN B C 1
ATOM 6117 O O . ASN B 2 215 ? 47.10800 38.02800 76.93100 1.000 26.98000 196 ASN B O 1
ATOM 6128 N N . SER B 2 216 ? 45.40200 39.26300 76.15000 1.000 22.66000 197 SER B N 1
ATOM 6129 C CA . SER B 2 216 ? 44.52900 38.12300 75.90100 1.000 27.52000 197 SER B CA 1
ATOM 6130 C C . SER B 2 216 ? 44.40500 37.89900 74.41100 1.000 25.89000 197 SER B C 1
ATOM 6131 O O . SER B 2 216 ? 44.11600 38.83800 73.66600 1.000 23.59000 197 SER B O 1
ATOM 6139 N N . TYR B 2 217 ? 44.64400 36.66800 73.98100 1.000 22.00000 198 TYR B N 1
ATOM 6140 C CA . TYR B 2 217 ? 44.62200 36.28100 72.57800 1.000 24.12000 198 TYR B CA 1
ATOM 6141 C C . TYR B 2 217 ? 43.65500 35.11700 72.42900 1.000 27.77000 198 TYR B C 1
ATOM 6142 O O . TYR B 2 217 ? 43.75400 34.13200 73.16400 1.000 24.21000 198 TYR B O 1
ATOM 6160 N N . THR B 2 218 ? 42.67900 35.26000 71.54400 1.000 24.96000 199 THR B N 1
ATOM 6161 C CA . THR B 2 218 ? 41.59400 34.30400 71.45000 1.000 22.18000 199 THR B CA 1
ATOM 6162 C C . THR B 2 218 ? 41.36300 33.94700 70.00700 1.000 23.03000 199 THR B C 1
ATOM 6163 O O . THR B 2 218 ? 41.29600 34.84000 69.15800 1.000 20.31000 199 THR B O 1
ATOM 6174 N N . CYS B 2 219 ? 41.23900 32.64600 69.71500 1.000 22.13000 200 CYS B N 1
ATOM 6175 C CA . CYS B 2 219 ? 40.72300 32.22500 68.40800 1.000 22.04000 200 CYS B CA 1
ATOM 6176 C C . CYS B 2 219 ? 39.32600 31.65900 68.60900 1.000 23.06000 200 CYS B C 1
ATOM 6177 O O . CYS B 2 219 ? 39.08100 30.87900 69.54600 1.000 24.20000 200 CYS B O 1
ATOM 6184 N N . GLU B 2 220 ? 38.41100 32.09200 67.74800 1.000 26.22000 201 GLU B N 1
ATOM 6185 C CA . GLU B 2 220 ? 37.00300 31.72500 67.80500 1.000 28.29000 201 GLU B CA 1
ATOM 6186 C C . GLU B 2 220 ? 36.64400 31.05800 66.48900 1.000 27.44000 201 GLU B C 1
ATOM 6187 O O . GLU B 2 220 ? 36.77200 31.67000 65.42200 1.000 29.61000 201 GLU B O 1
ATOM 6199 N N . ALA B 2 221 ? 36.18700 29.82200 66.56100 1.000 27.73000 202 ALA B N 1
ATOM 6200 C CA . ALA B 2 221 ? 35.85900 29.03300 65.37700 1.000 28.75000 202 ALA B CA 1
ATOM 6201 C C . ALA B 2 221 ? 34.34000 28.92700 65.27100 1.000 27.04000 202 ALA B C 1
ATOM 6202 O O . ALA B 2 221 ? 33.68300 28.45500 66.20400 1.000 26.56000 202 ALA B O 1
ATOM 6209 N N . THR B 2 222 ? 33.79800 29.33900 64.13700 1.000 31.57000 203 THR B N 1
ATOM 6210 C CA . THR B 2 222 ? 32.37700 29.19200 63.85800 1.000 34.40000 203 THR B CA 1
ATOM 6211 C C . THR B 2 222 ? 32.21200 28.17200 62.74700 1.000 29.35000 203 THR B C 1
ATOM 6212 O O . THR B 2 222 ? 32.75600 28.34000 61.64200 1.000 28.66000 203 THR B O 1
ATOM 6223 N N . HIS B 2 223 ? 31.46200 27.12600 63.05400 1.000 26.68000 204 HIS B N 1
ATOM 6224 C CA . HIS B 2 223 ? 31.26400 25.98300 62.19600 1.000 30.61000 204 HIS B CA 1
ATOM 6225 C C . HIS B 2 223 ? 29.80100 25.56400 62.25800 1.000 36.64000 204 HIS B C 1
ATOM 6226 O O . HIS B 2 223 ? 29.13500 25.78600 63.26100 1.000 30.75000 204 HIS B O 1
ATOM 6240 N N . LYS B 2 224 ? 29.33300 24.92400 61.17700 1.000 33.54000 205 LYS B N 1
ATOM 6241 C CA . LYS B 2 224 ? 27.93000 24.52500 61.04400 1.000 43.69000 205 LYS B CA 1
ATOM 6242 C C . LYS B 2 224 ? 27.41000 23.71700 62.23000 1.000 39.89000 205 LYS B C 1
ATOM 6243 O O . LYS B 2 224 ? 26.20200 23.73400 62.52200 1.000 33.39000 205 LYS B O 1
ATOM 6262 N N . THR B 2 225 ? 28.29400 23.00000 62.91600 1.000 35.31000 206 THR B N 1
ATOM 6263 C CA . THR B 2 225 ? 27.90500 22.07800 63.97100 1.000 35.49000 206 THR B CA 1
ATOM 6264 C C . THR B 2 225 ? 27.39900 22.75200 65.23400 1.000 37.72000 206 THR B C 1
ATOM 6265 O O . THR B 2 225 ? 26.87200 22.05500 66.10500 1.000 35.05000 206 THR B O 1
ATOM 6276 N N . SER B 2 226 ? 27.54400 24.06700 65.37400 1.000 36.30000 207 SER B N 1
ATOM 6277 C CA . SER B 2 226 ? 26.92800 24.73600 66.50900 1.000 35.95000 207 SER B CA 1
ATOM 6278 C C . SER B 2 226 ? 26.77000 26.21400 66.20200 1.000 36.77000 207 SER B C 1
ATOM 6279 O O . SER B 2 226 ? 27.62500 26.81800 65.54000 1.000 27.08000 207 SER B O 1
ATOM 6287 N N . THR B 2 227 ? 25.67100 26.78900 66.68200 1.000 32.62000 208 THR B N 1
ATOM 6288 C CA . THR B 2 227 ? 25.46300 28.21000 66.52300 1.000 31.82000 208 THR B CA 1
ATOM 6289 C C . THR B 2 227 ? 26.40500 28.99400 67.40400 1.000 29.50000 208 THR B C 1
ATOM 6290 O O . THR B 2 227 ? 26.58800 30.18400 67.16300 1.000 32.55000 208 THR B O 1
ATOM 6301 N N . SER B 2 228 ? 26.99600 28.34500 68.41200 1.000 27.86000 209 SER B N 1
ATOM 6302 C CA . SER B 2 228 ? 27.97000 28.97400 69.29600 1.000 30.63000 209 SER B CA 1
ATOM 6303 C C . SER B 2 228 ? 29.39500 28.71600 68.79600 1.000 31.07000 209 SER B C 1
ATOM 6304 O O . SER B 2 228 ? 29.73200 27.58400 68.44800 1.000 29.56000 209 SER B O 1
ATOM 6312 N N . PRO B 2 229 ? 30.23600 29.74200 68.78100 1.000 28.80000 210 PRO B N 1
ATOM 6313 C CA . PRO B 2 229 ? 31.63800 29.53100 68.40300 1.000 30.86000 210 PRO B CA 1
ATOM 6314 C C . PRO B 2 229 ? 32.38900 28.71600 69.44100 1.000 27.91000 210 PRO B C 1
ATOM 6315 O O . PRO B 2 229 ? 32.04700 28.68500 70.62300 1.000 28.99000 210 PRO B O 1
ATOM 6326 N N . ILE B 2 230 ? 33.40500 28.00500 68.96100 1.000 28.18000 211 ILE B N 1
ATOM 6327 C CA . ILE B 2 230 ? 34.32100 27.28400 69.83500 1.000 22.52000 211 ILE B CA 1
ATOM 6328 C C . ILE B 2 230 ? 35.46700 28.23500 70.08300 1.000 23.52000 211 ILE B C 1
ATOM 6329 O O . ILE B 2 230 ? 36.07800 28.71200 69.12500 1.000 25.87000 211 ILE B O 1
ATOM 6345 N N . VAL B 2 231 ? 35.74500 28.53100 71.34000 1.000 27.74000 212 VAL B N 1
ATOM 6346 C CA . VAL B 2 231 ? 36.68500 29.58700 71.69700 1.000 29.25000 212 VAL B CA 1
ATOM 6347 C C . VAL B 2 231 ? 37.83000 28.96200 72.48800 1.000 30.75000 212 VAL B C 1
ATOM 6348 O O . VAL B 2 231 ? 37.59600 28.18700 73.41000 1.000 27.42000 212 VAL B O 1
ATOM 6361 N N . LYS B 2 232 ? 39.06800 29.28000 72.11200 1.000 21.62000 213 LYS B N 1
ATOM 6362 C CA . LYS B 2 232 ? 40.24100 28.98300 72.92100 1.000 20.18000 213 LYS B CA 1
ATOM 6363 C C . LYS B 2 232 ? 41.02600 30.27500 73.12700 1.000 22.89000 213 LYS B C 1
ATOM 6364 O O . LYS B 2 232 ? 41.10000 31.13500 72.24700 1.000 24.39000 213 LYS B O 1
ATOM 6383 N N . SER B 2 233 ? 41.65500 30.38600 74.28800 1.000 24.09000 214 SER B N 1
ATOM 6384 C CA . SER B 2 233 ? 42.24800 31.65500 74.66900 1.000 23.39000 214 SER B CA 1
ATOM 6385 C C . SER B 2 233 ? 43.53800 31.44200 75.44600 1.000 26.04000 214 SER B C 1
ATOM 6386 O O . SER B 2 233 ? 43.68100 30.45900 76.17700 1.000 25.09000 214 SER B O 1
ATOM 6394 N N . PHE B 2 234 ? 44.50500 32.32100 75.20700 1.000 25.73000 215 PHE B N 1
ATOM 6395 C CA . PHE B 2 234 ? 45.78900 32.33000 75.89200 1.000 31.37000 215 PHE B CA 1
ATOM 6396 C C . PHE B 2 234 ? 45.98400 33.71400 76.50400 1.000 38.05000 215 PHE B C 1
ATOM 6397 O O . PHE B 2 234 ? 45.78700 34.72100 75.80700 1.000 32.78000 215 PHE B O 1
ATOM 6414 N N . ASN B 2 235 ? 46.41400 33.76700 77.76800 1.000 29.50000 216 ASN B N 1
ATOM 6415 C CA . ASN B 2 235 ? 46.73100 35.02900 78.42600 1.000 31.53000 216 ASN B CA 1
ATOM 6416 C C . ASN B 2 235 ? 48.22700 35.14000 78.71100 1.000 33.58000 216 ASN B C 1
ATOM 6417 O O . ASN B 2 235 ? 48.82700 34.21800 79.25600 1.000 29.22000 216 ASN B O 1
ATOM 6428 N N . ARG B 2 236 ? 48.83700 36.26300 78.31400 1.000 29.41000 217 ARG B N 1
ATOM 6429 C CA . ARG B 2 236 ? 50.28100 36.41100 78.51600 1.000 32.86000 217 ARG B CA 1
ATOM 6430 C C . ARG B 2 236 ? 50.66300 36.29400 79.98900 1.000 38.84000 217 ARG B C 1
ATOM 6431 O O . ARG B 2 236 ? 51.78800 35.88600 80.29700 1.000 39.59000 217 ARG B O 1
ATOM 6452 N N . ASN B 2 237 ? 49.74400 36.64700 80.90400 1.000 38.82000 218 ASN B N 1
ATOM 6453 C CA . ASN B 2 237 ? 49.83100 36.32100 82.33400 1.000 42.27000 218 ASN B CA 1
ATOM 6454 C C . ASN B 2 237 ? 49.67200 34.80400 82.50000 1.000 47.77000 218 ASN B C 1
ATOM 6455 O O . ASN B 2 237 ? 48.64000 34.28700 82.93900 1.000 51.07000 218 ASN B O 1
ATOM 6466 N N . GLU B 2 238 ? 50.73400 34.08300 82.16300 1.000 55.32000 219 GLU B N 1
ATOM 6467 C CA . GLU B 2 238 ? 50.68600 32.63700 82.03300 1.000 47.55000 219 GLU B CA 1
ATOM 6468 C C . GLU B 2 238 ? 50.89100 31.93800 83.36500 1.000 46.99000 219 GLU B C 1
ATOM 6469 O O . GLU B 2 238 ? 50.43700 30.80800 83.55000 1.000 56.38000 219 GLU B O 1
ATOM 6487 N N . VAL C 3 2 ? 51.66700 -0.64200 29.58300 1.000 33.52000 1 VAL C N 1
ATOM 6488 C CA . VAL C 3 2 ? 50.30700 -0.93900 29.15400 1.000 31.76000 1 VAL C CA 1
ATOM 6489 C C . VAL C 3 2 ? 49.61400 0.30200 28.59900 1.000 35.85000 1 VAL C C 1
ATOM 6490 O O . VAL C 3 2 ? 48.60100 0.23400 27.98300 1.000 31.94000 1 VAL C O 1
ATOM 6503 N N . THR C 3 3 ? 50.21100 1.45500 28.85700 1.000 33.48000 2 THR C N 1
ATOM 6504 C CA . THR C 3 3 ? 49.60000 2.70100 28.46800 1.000 35.08000 2 THR C CA 1
ATOM 6505 C C . THR C 3 3 ? 50.09600 3.21900 27.13300 1.000 34.00000 2 THR C C 1
ATOM 6506 O O . THR C 3 3 ? 49.49800 4.15300 26.59800 1.000 27.83000 2 THR C O 1
ATOM 6517 N N . SER C 3 4 ? 51.16600 2.61200 26.60100 1.000 32.01000 3 SER C N 1
ATOM 6518 C CA . SER C 3 4 ? 51.81600 3.12000 25.39600 1.000 31.47000 3 SER C CA 1
ATOM 6519 C C . SER C 3 4 ? 51.11100 2.62500 24.13400 1.000 38.77000 3 SER C C 1
ATOM 6520 O O . SER C 3 4 ? 50.83900 1.43100 23.99000 1.000 31.52000 3 SER C O 1
ATOM 6528 N N . ALA C 3 5 ? 50.85600 3.52500 23.21300 1.000 35.87000 4 ALA C N 1
ATOM 6529 C CA . ALA C 3 5 ? 50.28900 3.13700 21.93100 1.000 38.40000 4 ALA C CA 1
ATOM 6530 C C . ALA C 3 5 ? 51.37800 3.09900 20.86400 1.000 41.31000 4 ALA C C 1
ATOM 6531 O O . ALA C 3 5 ? 52.36700 3.81900 20.95800 1.000 27.89000 4 ALA C O 1
ATOM 6538 N N . PRO C 3 6 ? 51.21800 2.29000 19.82400 1.000 40.73000 5 PRO C N 1
ATOM 6539 C CA . PRO C 3 6 ? 52.20100 2.30800 18.73200 1.000 50.97000 5 PRO C CA 1
ATOM 6540 C C . PRO C 3 6 ? 52.09100 3.59400 17.92700 1.000 42.06000 5 PRO C C 1
ATOM 6541 O O . PRO C 3 6 ? 50.99600 4.05900 17.61800 1.000 32.34000 5 PRO C O 1
ATOM 6552 N N . ASP C 3 7 ? 53.23800 4.16600 17.58200 1.000 37.98000 6 ASP C N 1
ATOM 6553 C CA . ASP C 3 7 ? 53.25100 5.40000 16.80900 1.000 43.33000 6 ASP C CA 1
ATOM 6554 C C . ASP C 3 7 ? 52.81000 5.16300 15.36900 1.000 42.52000 6 ASP C C 1
ATOM 6555 O O . ASP C 3 7 ? 53.05900 4.11300 14.77000 1.000 42.05000 6 ASP C O 1
ATOM 6564 N N . THR C 3 8 ? 52.14600 6.16600 14.81600 1.000 36.19000 7 THR C N 1
ATOM 6565 C CA . THR C 3 8 ? 51.79600 6.21400 13.40500 1.000 41.50000 7 THR C CA 1
ATOM 6566 C C . THR C 3 8 ? 52.67800 7.26300 12.72800 1.000 44.55000 7 THR C C 1
ATOM 6567 O O . THR C 3 8 ? 52.89400 8.35600 13.26400 1.000 37.09000 7 THR C O 1
ATOM 6577 N N . ARG C 3 9 ? 53.21800 6.92600 11.56900 1.000 41.00000 8 ARG C N 1
ATOM 6578 C CA . ARG C 3 9 ? 54.26500 7.72500 10.93100 1.000 48.87000 8 ARG C CA 1
ATOM 6579 C C . ARG C 3 9 ? 54.07300 7.68300 9.42700 1.000 51.30000 8 ARG C C 1
ATOM 6580 O O . ARG C 3 9 ? 54.79700 6.97800 8.71000 1.000 54.02000 8 ARG C O 1
ATOM 6601 N N . PRO C 3 10 ? 53.09900 8.43200 8.91500 1.000 47.73000 9 PRO C N 1
ATOM 6602 C CA . PRO C 3 10 ? 52.86700 8.44700 7.46500 1.000 53.03000 9 PRO C CA 1
ATOM 6603 C C . PRO C 3 10 ? 53.91400 9.27400 6.73000 1.000 51.70000 9 PRO C C 1
ATOM 6604 O O . PRO C 3 10 ? 54.29400 10.36300 7.17000 1.000 49.43000 9 PRO C O 1
ATOM 6615 N N . ALA C 3 11 ? 54.38300 8.74200 5.60100 1.000 52.72000 10 ALA C N 1
ATOM 6616 C CA . ALA C 3 11 ? 55.26200 9.49600 4.70200 1.000 62.20000 10 ALA C CA 1
ATOM 6617 C C . ALA C 3 11 ? 54.43400 10.49900 3.89200 1.000 56.40000 10 ALA C C 1
ATOM 6618 O O . ALA C 3 11 ? 54.81500 11.66400 3.75400 1.000 51.55000 10 ALA C O 1
#

Radius of gyration: 23.91 Å; Cα contacts (8 Å, |Δi|>4): 1159; chains: 3; bounding box: 47×50×78 Å

InterPro domains:
  IPR000082 SEA domain [PF01390] (1043-1123)
  IPR000082 SEA domain [PS50024] (1039-1148)
  IPR000082 SEA domain [SM00200] (1034-1152)
  IPR036364 SEA domain superfamily [G3DSA:6.10.140.600] (1098-1152)
  IPR036364 SEA domain superfamily [SSF82671] (1037-1146)

Organism: Homo sapiens (NCBI:txid9606)